Protein 5VXK (pdb70)

Radius of gyration: 28.6 Å; Cα contacts (8 Å, |Δi|>4): 748; chains: 2; bounding box: 41×83×68 Å

InterPro domains:
  IPR009483 Type III secretion systems tip complex component IpaD/BipD/SipD [PF06511] (1-330)
  IPR009483 Type III secretion systems tip complex component IpaD/BipD/SipD [TIGR02553] (48-331)
  IPR036708 BipD-like superfamily [G3DSA:1.20.1710.10] (34-321)
  IPR036708 BipD-like superfamily [SSF140693] (41-322)

Nearest PDB structures (foldseek):
  5vxk-assembly1_B  TM=1.008E+00  e=9.019E-25  Vicugna pacos
  6xw6-assembly1_C  TM=9.628E-01  e=6.423E-17  Vicugna pacos
  7eow-assembly1_B  TM=9.350E-01  e=6.779E-17  Homo sapiens
  8ybo-assembly2_D  TM=9.415E-01  e=2.099E-16  Vicugna pacos
  6j9o-assembly1_H  TM=9.263E-01  e=2.337E-16  Homo sapiens

Sequence (407 aa):
LQLVESGGGLVQPGGSLRLSCAASGFTLDDQPIAWFRQAPGKEREGVSCISIDGNTQSYSDSVKGRFTISRDTANNRVHLQMNNLKPEDTAVYYCAADRYTSVRQMCTMIEGLHRVWGQGTQVTVVSSLTMLNDTLHNIRTTNQALKKELSQKTLTKTSLEEIALHSSQISMDVNKSAQLLDILSRNEYPINKDARELLHSAPKEAELDGDQMISHRELWAKIANSINDINEQYLKVYEHAVSSYTQMYQDFSAVLSSLAGWISPGGNDGNSVKLQVNSLKKALEELKEKYKDKPLYPANNTVSQEQANKWLTELGGTIGKVSQKNGGYVVSINMTPIDNMLKSLDNLGGNGEVVLDNAKYQAWNAGFSAEDETMKNNLQTLVQKYSNANSIFDNLVKVLSSTISSS

GO terms:
  GO:0034055 effector-mediated activation of host programmed cell death by symbiont (P, IDA)

Secondary structure (DSSP, 8-state):
-HHHHHHHHHHHHHHHHHHHHHHHHTSSS--HHHHHHHHHHHHHHHHHHHHHHHHHHHHHHHT----HHHHHGGGGS-GGG----STT--HHHHHHHHHHHHHHIIIIIIHHHHHHHHHHHHHHHHHHHHHHTGGGGEE--STTSSEEEEEHHHHHHHHHHHHHHHSS-EEESSSS-B-HHHHHHHHHTTTSSSEEEEE-SSSEEEEE--HHHHHHHHHHHTT--SSEEEEEHHHHHHHHHHHHHHHHHHHHHHHHHHHHHHHHHHHHHHHHHHHHHHHHT-/-EEEEE--EE--TT--EEEEEEEES--GGGS-EEEEEE-TTS--EEEEEE-TTSS-EEE-TTTTTTEEEEEETTTTEEEEEE-S--GGG-EEEEEEE-SS---SS-----GGG--EEB--EEEE-

B-factor: mean 72.64, std 26.32, range [21.07, 222.0]

Solvent-accessible surface area: 19078 Å² total; per-residue (Å²): 146,99,3,58,15,58,36,31,35,157,31,62,84,52,19,60,31,119,0,20,0,29,24,68,72,16,66,3,56,77,1,0,0,0,0,2,6,51,24,127,71,150,149,72,74,15,0,0,0,2,0,14,47,17,125,21,75,37,41,20,145,61,1,134,80,30,5,70,4,42,40,35,82,96,81,44,88,0,24,0,43,0,63,84,0,96,83,109,2,41,3,37,0,33,0,0,0,0,113,40,4,38,0,86,9,0,3,5,54,18,78,14,0,2,121,29,71,10,154,20,23,87,0,42,36,128,77,13,13,88,90,1,45,101,3,2,115,55,0,13,64,18,3,97,32,0,106,143,34,7,91,81,184,75,18,58,143,94,4,16,119,80,2,43,121,36,16,62,68,1,20,119,8,2,84,94,0,33,117,14,1,71,77,2,5,186,105,82,56,77,3,67,69,111,0,15,110,68,0,107,76,11,11,192,72,7,134,8,96,10,62,105,96,44,51,59,105,73,0,0,33,58,2,15,90,7,2,53,72,2,4,60,102,75,5,82,18,31,30,50,0,1,24,11,1,0,82,2,28,36,45,0,24,56,21,0,39,63,0,25,72,48,15,37,81,26,30,171,101,27,72,17,1,66,1,50,3,71,56,0,36,127,16,0,73,120,9,55,115,102,4,122,96,76,29,1,41,19,48,140,115,61,25,69,93,79,40,0,59,118,30,25,100,101,7,45,42,94,3,1,112,30,33,130,41,145,75,18,38,12,0,6,3,29,16,70,10,1,50,58,2,14,122,34,0,80,114,21,40,45,154,24,92,23,87,3,73,7,68,100,1,81,68,17,0,46,36,1,16,54,27,2,78,53,3,67,104,13,19,100,44,0,11,120,59,0,37,92,2,2,56,21,0,32,54,0,0,112,14,1,25,56,0,8,83,51,40

Foldseek 3Di:
DAKAKDFADEDDAQAKTKMKIADDPDFLLQFKKWKWWDAPPGDIFTAKIAFSVRPDMGGDPVQPPQWDWGADNVRRMIMIIGGRDDQVRFTWMKMFGQPVDRPGHDDDGDVVRTDHIHPTHTHGD/DVLLVVLLVLLVVLLVLLVVLLVLLPDLAQDPVSLVSNVVSLVSNVVSLVVNLVSLQVCLVVQPDQDPVLQCLCCLADVQLVRHGDPDDGSNVNSNSLSCSSVCLSQVQQLLLSLLLVLLNVLLVLVVVLVVCQVVQWAQPDPPSQKIKGQLVVSLVSLVVSCVVQVPCFSPPRDDFAAPVVQVVVCVVQPVQQWDWDDPDPHITTGGRCVLSVQLSVLSVVQDDDRMHMGGPVRVVVSVVSNVVSSVVSSVSSSSSSVSNSVSSVSSSSNSVSVSSSSVSD

Structure (mmCIF, N/CA/C/O backbone):
data_5VXK
#
_entry.id   5VXK
#
_cell.length_a   56.641
_cell.length_b   107.913
_cell.length_c   174.319
_cell.angle_alpha   90.000
_cell.angle_beta   90.000
_cell.angle_gamma   90.000
#
_symmetry.space_group_name_H-M   'I 2 2 2'
#
loop_
_entity.id
_entity.type
_entity.pdbx_description
1 polymer 'single-domain antibody JMK-H2'
2 polymer 'Invasin IpaD'
3 water water
#
loop_
_atom_site.group_PDB
_atom_site.id
_atom_site.type_symbol
_atom_site.label_atom_id
_atom_site.label_alt_id
_atom_site.label_comp_id
_atom_site.label_asym_id
_atom_site.label_entity_id
_atom_site.label_seq_id
_atom_site.pdbx_PDB_ins_code
_atom_site.Cartn_x
_atom_site.Cartn_y
_atom_site.Cartn_z
_atom_site.occupancy
_atom_site.B_iso_or_equiv
_atom_site.auth_seq_id
_atom_site.auth_comp_id
_atom_site.auth_asym_id
_atom_site.auth_atom_id
_atom_site.pdbx_PDB_model_num
ATOM 1 N N . LEU A 1 5 ? 4.714 -29.591 -10.732 1.00 59.60 2 LEU B N 1
ATOM 2 C CA . LEU A 1 5 ? 3.591 -28.676 -10.900 1.00 71.72 2 LEU B CA 1
ATOM 3 C C . LEU A 1 5 ? 2.538 -28.934 -9.829 1.00 83.23 2 LEU B C 1
ATOM 4 O O . LEU A 1 5 ? 1.941 -30.009 -9.781 1.00 68.15 2 LEU B O 1
ATOM 19 N N . GLN A 1 6 ? 2.298 -27.934 -8.983 1.00 48.50 3 GLN B N 1
ATOM 20 C CA . GLN A 1 6 ? 1.542 -28.134 -7.755 1.00 86.54 3 GLN B CA 1
ATOM 21 C C . GLN A 1 6 ? 0.570 -26.987 -7.538 1.00 66.22 3 GLN B C 1
ATOM 22 O O . GLN A 1 6 ? 0.977 -25.821 -7.521 1.00 47.77 3 GLN B O 1
ATOM 36 N N . LEU A 1 7 ? -0.709 -27.322 -7.378 1.00 63.08 4 LEU B N 1
ATOM 37 C CA . LEU A 1 7 ? -1.695 -26.405 -6.827 1.00 47.79 4 LEU B CA 1
ATOM 38 C C . LEU A 1 7 ? -1.826 -26.664 -5.332 1.00 69.02 4 LEU B C 1
ATOM 39 O O . LEU A 1 7 ? -1.693 -27.798 -4.865 1.00 63.92 4 LEU B O 1
ATOM 55 N N . VAL A 1 8 ? -2.096 -25.599 -4.584 1.00 66.03 5 VAL B N 1
ATOM 56 C CA . VAL A 1 8 ? -1.896 -25.632 -3.142 1.00 53.87 5 VAL B CA 1
ATOM 57 C C . VAL A 1 8 ? -2.788 -24.607 -2.451 1.00 44.23 5 VAL B C 1
ATOM 58 O O . VAL A 1 8 ? -2.662 -23.400 -2.686 1.00 76.78 5 VAL B O 1
ATOM 71 N N . GLU A 1 9 ? -3.683 -25.078 -1.584 1.00 41.65 6 GLU B N 1
ATOM 72 C CA . GLU A 1 9 ? -4.624 -24.218 -0.879 1.00 52.47 6 GLU B CA 1
ATOM 73 C C . GLU A 1 9 ? -4.194 -24.005 0.569 1.00 63.02 6 GLU B C 1
ATOM 74 O O . GLU A 1 9 ? -3.520 -24.845 1.169 1.00 37.94 6 GLU B O 1
ATOM 86 N N . SER A 1 10 ? -4.619 -22.875 1.131 1.00 48.40 7 SER B N 1
ATOM 87 C CA . SER A 1 10 ? -4.341 -22.545 2.521 1.00 47.11 7 SER B CA 1
ATOM 88 C C . SER A 1 10 ? -5.501 -21.719 3.063 1.00 62.91 7 SER B C 1
ATOM 89 O O . SER A 1 10 ? -6.476 -21.440 2.359 1.00 37.84 7 SER B O 1
ATOM 97 N N . GLY A 1 11 ? -5.390 -21.331 4.332 1.00 55.14 8 GLY B N 1
ATOM 98 C CA . GLY A 1 11 ? -6.370 -20.467 4.957 1.00 31.80 8 GLY B CA 1
ATOM 99 C C . GLY A 1 11 ? -7.569 -21.164 5.560 1.00 39.36 8 GLY B C 1
ATOM 100 O O . GLY A 1 11 ? -8.490 -20.481 6.025 1.00 37.79 8 GLY B O 1
ATOM 104 N N . GLY A 1 12 ? -7.597 -22.492 5.568 1.00 59.48 9 GLY B N 1
ATOM 105 C CA . GLY A 1 12 ? -8.695 -23.219 6.166 1.00 62.92 9 GLY B CA 1
ATOM 106 C C . GLY A 1 12 ? -8.689 -23.082 7.680 1.00 53.77 9 GLY B C 1
ATOM 107 O O . GLY A 1 12 ? -7.978 -22.265 8.268 1.00 57.59 9 GLY B O 1
ATOM 111 N N . GLY A 1 13 ? -9.512 -23.907 8.320 1.00 68.64 10 GLY B N 1
ATOM 112 C CA . GLY A 1 13 ? -9.554 -23.977 9.762 1.00 72.35 10 GLY B CA 1
ATOM 113 C C . GLY A 1 13 ? -10.979 -24.038 10.270 1.00 78.75 10 GLY B C 1
ATOM 114 O O . GLY A 1 13 ? -11.931 -24.214 9.511 1.00 67.98 10 GLY B O 1
ATOM 118 N N . LEU A 1 14 ? -11.112 -23.881 11.584 1.00 93.84 11 LEU B N 1
ATOM 119 C CA . LEU A 1 14 ? -12.378 -24.029 12.291 1.00 81.13 11 LEU B CA 1
ATOM 120 C C . LEU A 1 14 ? -12.899 -22.651 12.679 1.00 55.16 11 LEU B C 1
ATOM 121 O O . LEU A 1 14 ? -12.226 -21.910 13.403 1.00 77.02 11 LEU B O 1
ATOM 137 N N . VAL A 1 15 ? -14.094 -22.312 12.196 1.00 52.99 12 VAL B N 1
ATOM 138 C CA . VAL A 1 15 ? -14.767 -21.069 12.543 1.00 68.50 12 VAL B CA 1
ATOM 139 C C . VAL A 1 15 ? -16.213 -21.403 12.897 1.00 83.68 12 VAL B C 1
ATOM 140 O O . VAL A 1 15 ? -16.699 -22.503 12.636 1.00 87.02 12 VAL B O 1
ATOM 153 N N . GLN A 1 16 ? -16.893 -20.449 13.515 1.00 69.78 13 GLN B N 1
ATOM 154 C CA . GLN A 1 16 ? -18.278 -20.603 13.926 1.00 95.83 13 GLN B CA 1
ATOM 155 C C . GLN A 1 16 ? -19.202 -19.773 13.051 1.00 97.07 13 GLN B C 1
ATOM 156 O O . GLN A 1 16 ? -18.752 -18.892 12.302 1.00 77.83 13 GLN B O 1
ATOM 160 N N . PRO A 1 17 ? -20.509 -20.024 13.107 1.00 88.32 14 PRO B N 1
ATOM 161 C CA . PRO A 1 17 ? -21.448 -19.287 12.256 1.00 78.26 14 PRO B CA 1
ATOM 162 C C . PRO A 1 17 ? -21.232 -17.782 12.330 1.00 71.83 14 PRO B C 1
ATOM 163 O O . PRO A 1 17 ? -20.769 -17.245 13.338 1.00 95.53 14 PRO B O 1
ATOM 174 N N . GLY A 1 18 ? -21.572 -17.105 11.234 1.00 88.43 15 GLY B N 1
ATOM 175 C CA . GLY A 1 18 ? -21.340 -15.684 11.102 1.00 85.72 15 GLY B CA 1
ATOM 176 C C . GLY A 1 18 ? -19.895 -15.287 10.908 1.00 75.20 15 GLY B C 1
ATOM 177 O O . GLY A 1 18 ? -19.631 -14.123 10.584 1.00 85.08 15 GLY B O 1
ATOM 181 N N . GLY A 1 19 ? -18.951 -16.208 11.083 1.00 62.83 16 GLY B N 1
ATOM 182 C CA . GLY A 1 19 ? -17.544 -15.893 10.982 1.00 83.39 16 GLY B CA 1
ATOM 183 C C . GLY A 1 19 ? -17.082 -15.754 9.545 1.00 75.58 16 GLY B C 1
ATOM 184 O O . GLY A 1 19 ? -17.865 -15.761 8.592 1.00 65.82 16 GLY B O 1
ATOM 188 N N . SER A 1 20 ? -15.765 -15.628 9.394 1.00 79.54 17 SER B N 1
ATOM 189 C CA . SER A 1 20 ? -15.152 -15.393 8.098 1.00 72.88 17 SER B CA 1
ATOM 190 C C . SER A 1 20 ? -13.881 -16.218 7.963 1.00 73.64 17 SER B C 1
ATOM 191 O O . SER A 1 20 ? -13.219 -16.542 8.953 1.00 69.84 17 SER B O 1
ATOM 199 N N . LEU A 1 21 ? -13.558 -16.558 6.718 1.00 77.85 18 LEU B N 1
ATOM 200 C CA . LEU A 1 21 ? -12.277 -17.145 6.360 1.00 55.42 18 LEU B CA 1
ATOM 201 C C . LEU A 1 21 ? -11.848 -16.569 5.020 1.00 57.75 18 LEU B C 1
ATOM 202 O O . LEU A 1 21 ? -12.681 -16.140 4.218 1.00 60.19 18 LEU B O 1
ATOM 218 N N . ARG A 1 22 ? -10.538 -16.556 4.786 1.00 80.26 19 ARG B N 1
ATOM 219 C CA . ARG A 1 22 ? -9.974 -16.115 3.511 1.00 51.41 19 ARG B CA 1
ATOM 220 C C . ARG A 1 22 ? -9.072 -17.230 2.996 1.00 45.63 19 ARG B C 1
ATOM 221 O O . ARG A 1 22 ? -7.919 -17.350 3.420 1.00 50.04 19 ARG B O 1
ATOM 242 N N . LEU A 1 23 ? -9.596 -18.042 2.085 1.00 57.93 20 LEU B N 1
ATOM 243 C CA . LEU A 1 23 ? -8.795 -19.089 1.477 1.00 52.03 20 LEU B CA 1
ATOM 244 C C . LEU A 1 23 ? -7.832 -18.485 0.464 1.00 43.62 20 LEU B C 1
ATOM 245 O O . LEU A 1 23 ? -8.086 -17.424 -0.115 1.00 56.08 20 LEU B O 1
ATOM 261 N N . SER A 1 24 ? -6.709 -19.167 0.265 1.00 43.83 21 SER B N 1
ATOM 262 C CA . SER A 1 24 ? -5.708 -18.757 -0.706 1.00 56.76 21 SER B CA 1
ATOM 263 C C . SER A 1 24 ? -5.304 -19.955 -1.545 1.00 33.85 21 SER B C 1
ATOM 264 O O . SER A 1 24 ? -5.131 -21.061 -1.025 1.00 47.31 21 SER B O 1
ATOM 272 N N . CYS A 1 25 ? -5.174 -19.725 -2.847 1.00 52.08 22 CYS B N 1
ATOM 273 C CA . CYS A 1 25 ? -4.658 -20.711 -3.785 1.00 40.77 22 CYS B CA 1
ATOM 274 C C . CYS A 1 25 ? -3.311 -20.205 -4.280 1.00 42.17 22 CYS B C 1
ATOM 275 O O . CYS A 1 25 ? -3.220 -19.091 -4.807 1.00 61.69 22 CYS B O 1
ATOM 282 N N . ALA A 1 26 ? -2.268 -21.003 -4.077 1.00 27.66 23 ALA B N 1
ATOM 283 C CA . ALA A 1 26 ? -0.932 -20.689 -4.557 1.00 39.07 23 ALA B CA 1
ATOM 284 C C . ALA A 1 26 ? -0.411 -21.875 -5.357 1.00 35.89 23 ALA B C 1
ATOM 285 O O . ALA A 1 26 ? -1.009 -22.954 -5.369 1.00 44.88 23 ALA B O 1
ATOM 292 N N . ALA A 1 27 ? 0.720 -21.673 -6.029 1.00 42.23 24 ALA B N 1
ATOM 293 C CA . ALA A 1 27 ? 1.223 -22.682 -6.948 1.00 59.15 24 ALA B CA 1
ATOM 294 C C . ALA A 1 27 ? 2.742 -22.645 -6.992 1.00 51.70 24 ALA B C 1
ATOM 295 O O . ALA A 1 27 ? 3.375 -21.638 -6.662 1.00 47.75 24 ALA B O 1
ATOM 302 N N . SER A 1 28 ? 3.314 -23.769 -7.412 1.00 40.07 25 SER B N 1
ATOM 303 C CA . SER A 1 28 ? 4.735 -23.888 -7.699 1.00 53.61 25 SER B CA 1
ATOM 304 C C . SER A 1 28 ? 4.909 -24.386 -9.127 1.00 59.42 25 SER B C 1
ATOM 305 O O . SER A 1 28 ? 4.218 -25.316 -9.556 1.00 49.33 25 SER B O 1
ATOM 313 N N . GLY A 1 29 ? 5.828 -23.762 -9.860 1.00 61.51 26 GLY B N 1
ATOM 314 C CA . GLY A 1 29 ? 6.050 -24.112 -11.251 1.00 70.60 26 GLY B CA 1
ATOM 315 C C . GLY A 1 29 ? 4.770 -24.050 -12.056 1.00 58.77 26 GLY B C 1
ATOM 316 O O . GLY A 1 29 ? 4.439 -24.987 -12.788 1.00 51.96 26 GLY B O 1
ATOM 320 N N . PHE A 1 30 ? 4.046 -22.938 -11.926 1.00 76.95 27 PHE B N 1
ATOM 321 C CA . PHE A 1 30 ? 2.707 -22.809 -12.485 1.00 51.57 27 PHE B CA 1
ATOM 322 C C . PHE A 1 30 ? 2.165 -21.423 -12.166 1.00 37.41 27 PHE B C 1
ATOM 323 O O . PHE A 1 30 ? 2.146 -21.018 -11.000 1.00 54.44 27 PHE B O 1
ATOM 340 N N . THR A 1 31 ? 1.744 -20.681 -13.184 1.00 51.19 28 THR B N 1
ATOM 341 C CA . THR A 1 31 ? 1.200 -19.343 -12.993 1.00 59.47 28 THR B CA 1
ATOM 342 C C . THR A 1 31 ? -0.317 -19.411 -13.108 1.00 50.43 28 THR B C 1
ATOM 343 O O . THR A 1 31 ? -0.852 -19.734 -14.174 1.00 48.86 28 THR B O 1
ATOM 354 N N . LEU A 1 32 ? -1.005 -19.113 -12.004 1.00 67.92 29 LEU B N 1
ATOM 355 C CA . LEU A 1 32 ? -2.462 -19.170 -11.989 1.00 55.10 29 LEU B CA 1
ATOM 356 C C . LEU A 1 32 ? -3.085 -18.208 -12.990 1.00 41.21 29 LEU B C 1
ATOM 357 O O . LEU A 1 32 ? -4.272 -18.342 -13.305 1.00 56.23 29 LEU B O 1
ATOM 373 N N . ASP A 1 33 ? -2.314 -17.246 -13.498 1.00 64.85 30 ASP B N 1
ATOM 374 C CA . ASP A 1 33 ? -2.846 -16.249 -14.415 1.00 61.68 30 ASP B CA 1
ATOM 375 C C . ASP A 1 33 ? -3.085 -16.800 -15.815 1.00 61.40 30 ASP B C 1
ATOM 376 O O . ASP A 1 33 ? -3.806 -16.171 -16.597 1.00 51.22 30 ASP B O 1
ATOM 385 N N . ASP A 1 34 ? -2.504 -17.950 -16.152 1.00 42.86 31 ASP B N 1
ATOM 386 C CA . ASP A 1 34 ? -2.544 -18.450 -17.521 1.00 31.64 31 ASP B CA 1
ATOM 387 C C . ASP A 1 34 ? -3.885 -19.058 -17.914 1.00 40.37 31 ASP B C 1
ATOM 388 O O . ASP A 1 34 ? -4.081 -19.356 -19.097 1.00 50.18 31 ASP B O 1
ATOM 397 N N . GLN A 1 35 ? -4.807 -19.252 -16.978 1.00 57.04 32 GLN B N 1
ATOM 398 C CA . GLN A 1 35 ? -6.069 -19.904 -17.289 1.00 43.95 32 GLN B CA 1
ATOM 399 C C . GLN A 1 35 ? -7.067 -19.585 -16.190 1.00 42.01 32 GLN B C 1
ATOM 400 O O . GLN A 1 35 ? -6.675 -19.124 -15.107 1.00 39.36 32 GLN B O 1
ATOM 414 N N . PRO A 1 36 ? -8.361 -19.802 -16.425 1.00 51.76 33 PRO B N 1
ATOM 415 C CA . PRO A 1 36 ? -9.346 -19.596 -15.361 1.00 42.67 33 PRO B CA 1
ATOM 416 C C . PRO A 1 36 ? -9.062 -20.474 -14.150 1.00 49.97 33 PRO B C 1
ATOM 417 O O . PRO A 1 36 ? -8.431 -21.529 -14.252 1.00 44.68 33 PRO B O 1
ATOM 428 N N . ILE A 1 37 ? -9.539 -20.020 -12.994 1.00 60.79 34 ILE B N 1
ATOM 429 C CA . ILE A 1 37 ? -9.353 -20.714 -11.726 1.00 44.34 34 ILE B CA 1
ATOM 430 C C . ILE A 1 37 ? -10.700 -20.804 -11.024 1.00 41.19 34 ILE B C 1
ATOM 431 O O . ILE A 1 37 ? -11.467 -19.835 -11.006 1.00 36.39 34 ILE B O 1
ATOM 447 N N . ALA A 1 38 ? -10.983 -21.965 -10.437 1.00 35.18 35 ALA B N 1
ATOM 448 C CA . ALA A 1 38 ? -12.253 -22.207 -9.770 1.00 39.31 35 ALA B CA 1
ATOM 449 C C . ALA A 1 38 ? -12.017 -22.813 -8.394 1.00 73.45 35 ALA B C 1
ATOM 450 O O . ALA A 1 38 ? -10.996 -23.460 -8.145 1.00 31.63 35 ALA B O 1
ATOM 457 N N . TRP A 1 39 ? -12.974 -22.589 -7.499 1.00 47.38 36 TRP B N 1
ATOM 458 C CA . TRP A 1 39 ? -12.988 -23.209 -6.182 1.00 47.71 36 TRP B CA 1
ATOM 459 C C . TRP A 1 39 ? -14.126 -24.217 -6.116 1.00 45.76 36 TRP B C 1
ATOM 460 O O . TRP A 1 39 ? -15.278 -23.877 -6.403 1.00 46.36 36 TRP B O 1
ATOM 481 N N . PHE A 1 40 ? -13.797 -25.450 -5.749 1.00 48.78 37 PHE B N 1
ATOM 482 C CA . PHE A 1 40 ? -14.779 -26.490 -5.495 1.00 55.11 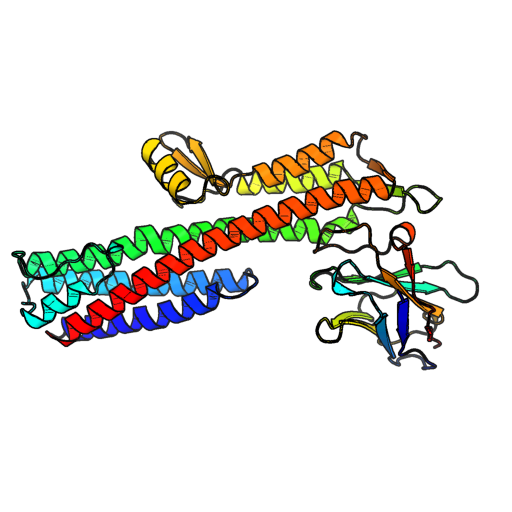37 PHE B CA 1
ATOM 483 C C . PHE A 1 40 ? -14.761 -26.851 -4.015 1.00 53.91 37 PHE B C 1
ATOM 484 O O . PHE A 1 40 ? -13.790 -26.590 -3.301 1.00 45.15 37 PHE B O 1
ATOM 501 N N . ARG A 1 41 ? -15.855 -27.454 -3.558 1.00 56.31 38 ARG B N 1
ATOM 502 C CA . ARG A 1 41 ? -15.958 -27.919 -2.184 1.00 58.23 38 ARG B CA 1
ATOM 503 C C . ARG A 1 41 ? -16.751 -29.216 -2.163 1.00 60.19 38 ARG B C 1
ATOM 504 O O . ARG A 1 41 ? -17.611 -29.448 -3.016 1.00 53.12 38 ARG B O 1
ATOM 525 N N . GLN A 1 42 ? -16.454 -30.063 -1.180 1.00 58.48 39 GLN B N 1
ATOM 526 C CA . GLN A 1 42 ? -17.108 -31.361 -1.060 1.00 73.72 39 GLN B CA 1
ATOM 527 C C . GLN A 1 42 ? -17.320 -31.687 0.408 1.00 81.13 39 GLN B C 1
ATOM 528 O O . GLN A 1 42 ? -16.352 -31.847 1.158 1.00 76.01 39 GLN B O 1
ATOM 542 N N . ALA A 1 43 ? -18.584 -31.786 0.815 1.00 96.03 40 ALA B N 1
ATOM 543 C CA . ALA A 1 43 ? -18.910 -32.221 2.159 1.00 77.20 40 ALA B CA 1
ATOM 544 C C . ALA A 1 43 ? -18.575 -33.705 2.319 1.00 95.53 40 ALA B C 1
ATOM 545 O O . ALA A 1 43 ? -18.394 -34.419 1.330 1.00 91.37 40 ALA B O 1
ATOM 552 N N . PRO A 1 44 ? -18.493 -34.194 3.561 1.00 117.11 41 PRO B N 1
ATOM 553 C CA . PRO A 1 44 ? -17.888 -35.521 3.787 1.00 119.48 41 PRO B CA 1
ATOM 554 C C . PRO A 1 44 ? -18.471 -36.650 2.950 1.00 111.39 41 PRO B C 1
ATOM 555 O O . PRO A 1 44 ? -17.714 -37.524 2.509 1.00 87.52 41 PRO B O 1
ATOM 566 N N . GLY A 1 45 ? -19.782 -36.669 2.721 1.00 105.90 42 GLY B N 1
ATOM 567 C CA . GLY A 1 45 ? -20.395 -37.769 2.000 1.00 96.92 42 GLY B CA 1
ATOM 568 C C . GLY A 1 45 ? -21.272 -37.326 0.849 1.00 87.15 42 GLY B C 1
ATOM 569 O O . GLY A 1 45 ? -22.151 -38.074 0.411 1.00 75.14 42 GLY B O 1
ATOM 573 N N . LYS A 1 46 ? -21.040 -36.118 0.344 1.00 97.76 43 LYS B N 1
ATOM 574 C CA . LYS A 1 46 ? -21.857 -35.542 -0.712 1.00 90.92 43 LYS B CA 1
ATOM 575 C C . LYS A 1 46 ? -21.016 -35.306 -1.960 1.00 99.28 43 LYS B C 1
ATOM 576 O O . LYS A 1 46 ? -19.792 -35.462 -1.959 1.00 100.36 43 LYS B O 1
ATOM 595 N N . GLU A 1 47 ? -21.699 -34.927 -3.037 1.00 89.28 44 GLU B N 1
ATOM 596 C CA . GLU A 1 47 ? -21.041 -34.743 -4.323 1.00 93.71 44 GLU B CA 1
ATOM 597 C C . GLU A 1 47 ? -20.220 -33.460 -4.332 1.00 88.68 44 GLU B C 1
ATOM 598 O O . GLU A 1 47 ? -20.611 -32.446 -3.746 1.00 82.03 44 GLU B O 1
ATOM 610 N N . ARG A 1 48 ? -19.074 -33.510 -5.007 1.00 54.72 45 ARG B N 1
ATOM 611 C CA . ARG A 1 48 ? -18.252 -32.321 -5.183 1.00 46.48 45 ARG B CA 1
ATOM 612 C C . ARG A 1 48 ? -18.993 -31.302 -6.041 1.00 60.33 45 ARG B C 1
ATOM 613 O O . ARG A 1 48 ? -19.551 -31.645 -7.088 1.00 74.76 45 ARG B O 1
ATOM 634 N N . GLU A 1 49 ? -19.001 -30.049 -5.593 1.00 61.72 46 GLU B N 1
ATOM 635 C CA . GLU A 1 49 ? -19.712 -28.978 -6.272 1.00 57.88 46 GLU B CA 1
ATOM 636 C C . GLU A 1 49 ? -18.791 -27.781 -6.451 1.00 53.74 46 GLU B C 1
ATOM 637 O O . GLU A 1 49 ? -17.777 -27.638 -5.764 1.00 52.84 46 GLU B O 1
ATOM 649 N N . GLY A 1 50 ? -19.158 -26.921 -7.394 1.00 54.52 47 GLY B N 1
ATOM 650 C CA . GLY A 1 50 ? -18.415 -25.704 -7.639 1.00 52.70 47 GLY B CA 1
ATOM 651 C C . GLY A 1 50 ? -18.889 -24.567 -6.754 1.00 44.27 47 GLY B C 1
ATOM 652 O O . GLY A 1 50 ? -20.071 -24.447 -6.446 1.00 51.20 47 GLY B O 1
ATOM 656 N N . VAL A 1 51 ? -17.944 -23.723 -6.353 1.00 49.09 48 VAL B N 1
ATOM 657 C CA . VAL A 1 51 ? -18.201 -22.602 -5.452 1.00 37.46 48 VAL B CA 1
ATOM 658 C C . VAL A 1 51 ? -18.133 -21.274 -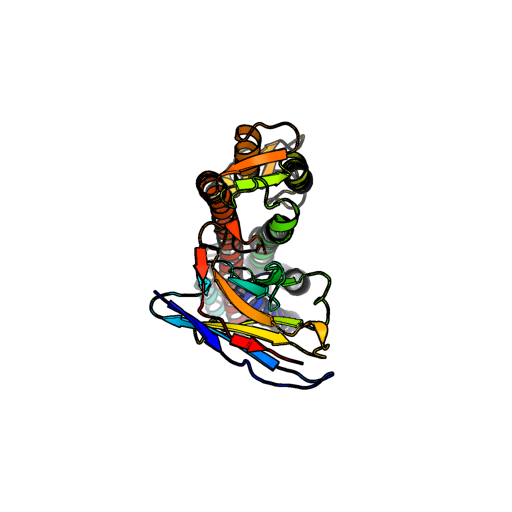6.189 1.00 37.12 48 VAL B C 1
ATOM 659 O O . VAL A 1 51 ? -19.079 -20.486 -6.181 1.00 37.00 48 VAL B O 1
ATOM 672 N N . SER A 1 52 ? -16.999 -20.989 -6.840 1.00 40.77 49 SER B N 1
ATOM 673 C CA . SER A 1 52 ? -16.848 -19.757 -7.595 1.00 65.18 49 SER B CA 1
ATOM 674 C C . SER A 1 52 ? -15.727 -19.946 -8.608 1.00 47.43 49 SER B C 1
ATOM 675 O O . SER A 1 52 ? -14.981 -20.927 -8.561 1.00 48.93 49 SER B O 1
ATOM 683 N N . CYS A 1 53 ? -15.628 -18.998 -9.539 1.00 51.64 50 CYS B N 1
ATOM 684 C CA . CYS A 1 53 ? -14.545 -19.004 -10.512 1.00 40.44 50 CYS B CA 1
ATOM 685 C C . CYS A 1 53 ? -14.218 -17.575 -10.912 1.00 42.08 50 CYS B C 1
ATOM 686 O O . CYS A 1 53 ? -15.044 -16.667 -10.791 1.00 32.49 50 CYS B O 1
ATOM 693 N N . ILE A 1 54 ? -12.997 -17.394 -11.407 1.00 32.57 51 ILE B N 1
ATOM 694 C CA . ILE A 1 54 ? -12.507 -16.092 -11.841 1.00 49.95 51 ILE B CA 1
ATOM 695 C C . ILE A 1 54 ? -11.794 -16.267 -13.175 1.00 58.56 51 ILE B C 1
ATOM 696 O O . ILE A 1 54 ? -11.108 -17.271 -13.400 1.00 31.39 51 ILE B O 1
ATOM 712 N N . SER A 1 55 ? -11.956 -15.288 -14.058 1.00 44.58 52 SER B N 1
ATOM 713 C CA . SER A 1 55 ? -11.417 -15.384 -15.403 1.00 39.64 52 SER B CA 1
ATOM 714 C C . SER A 1 55 ? -9.922 -15.067 -15.412 1.00 47.00 52 SER B C 1
ATOM 715 O O . SER A 1 55 ? -9.335 -14.655 -14.408 1.00 64.32 52 SER B O 1
ATOM 723 N N . ILE A 1 56 ? -9.306 -15.271 -16.579 1.00 37.73 53 ILE B N 1
ATOM 724 C CA . ILE A 1 56 ? -7.879 -14.999 -16.733 1.00 31.15 53 ILE B CA 1
ATOM 725 C C . ILE A 1 56 ? -7.580 -13.540 -16.416 1.00 35.94 53 ILE B C 1
ATOM 726 O O . ILE A 1 56 ? -6.643 -13.226 -15.672 1.00 60.45 53 ILE B O 1
ATOM 742 N N . ASP A 1 57 ? -8.371 -12.625 -16.976 1.00 44.24 54 ASP B N 1
ATOM 743 C CA . ASP A 1 57 ? -8.148 -11.202 -16.762 1.00 43.13 54 ASP B CA 1
ATOM 744 C C . ASP A 1 57 ? -8.655 -10.718 -15.410 1.00 35.86 54 ASP B C 1
ATOM 745 O O . ASP A 1 57 ? -8.411 -9.560 -15.056 1.00 44.49 54 ASP B O 1
ATOM 754 N N . GLY A 1 58 ? -9.354 -11.565 -14.653 1.00 59.72 55 GLY B N 1
ATOM 755 C CA . GLY A 1 58 ? -9.811 -11.214 -13.327 1.00 79.38 55 GLY B CA 1
ATOM 756 C C . GLY A 1 58 ? -11.064 -10.368 -13.272 1.00 64.64 55 GLY B C 1
ATOM 757 O O . GLY A 1 58 ? -11.627 -10.200 -12.183 1.00 56.02 55 GLY B O 1
ATOM 761 N N . ASN A 1 59 ? -11.526 -9.833 -14.402 1.00 55.93 56 ASN B N 1
ATOM 762 C CA . ASN A 1 59 ? -12.678 -8.939 -14.413 1.00 52.24 56 ASN B CA 1
ATOM 763 C C . ASN A 1 59 ? -14.012 -9.676 -14.412 1.00 46.02 56 ASN B C 1
ATOM 764 O O . ASN A 1 59 ? -15.059 -9.021 -14.357 1.00 64.52 56 ASN B O 1
ATOM 775 N N . THR A 1 60 ? -14.007 -11.005 -14.466 1.00 45.83 57 THR B N 1
ATOM 776 C CA . THR A 1 60 ? -15.228 -11.798 -14.466 1.00 44.60 57 THR B CA 1
ATOM 777 C C . THR A 1 60 ? -15.168 -12.805 -13.329 1.00 52.80 57 THR B C 1
ATOM 778 O O . THR A 1 60 ? -14.192 -13.553 -13.207 1.00 65.89 57 THR B O 1
ATOM 789 N N . GLN A 1 61 ? -16.207 -12.817 -12.496 1.00 61.42 58 GLN B N 1
ATOM 790 C CA . GLN A 1 61 ? -16.323 -13.770 -11.404 1.00 57.01 58 GLN B CA 1
ATOM 791 C C . GLN A 1 61 ? -17.717 -14.373 -11.410 1.00 54.94 58 GLN B C 1
ATOM 792 O O . GLN A 1 61 ? -18.700 -13.686 -11.702 1.00 54.53 58 GLN B O 1
ATOM 806 N N . SER A 1 62 ? -17.794 -15.661 -11.089 1.00 55.39 59 SER B N 1
ATOM 807 C CA . SER A 1 62 ? -19.059 -16.357 -10.933 1.00 60.36 59 SER B CA 1
ATOM 808 C C . SER A 1 62 ? -19.065 -17.075 -9.593 1.00 62.57 59 SER B C 1
ATOM 809 O O . SER A 1 62 ? -18.014 -17.449 -9.068 1.00 44.58 59 SER B O 1
ATOM 817 N N . TYR A 1 63 ? -20.260 -17.259 -9.042 1.00 69.31 60 TYR B N 1
ATOM 818 C CA . TYR A 1 63 ? -20.424 -17.939 -7.769 1.00 55.46 60 TYR B CA 1
ATOM 819 C C . TYR A 1 63 ? -21.647 -18.836 -7.844 1.00 39.28 60 TYR B C 1
ATOM 820 O O . TYR A 1 63 ? -22.637 -18.492 -8.496 1.00 67.77 60 TYR B O 1
ATOM 838 N N . SER A 1 64 ? -21.575 -19.984 -7.178 1.00 60.40 61 SER B N 1
ATOM 839 C CA . SER A 1 64 ? -22.729 -20.864 -7.099 1.00 66.43 61 SER B CA 1
ATOM 840 C C . SER A 1 64 ? -23.895 -20.141 -6.431 1.00 66.39 61 SER B C 1
ATOM 841 O O . SER A 1 64 ? -23.733 -19.104 -5.782 1.00 56.43 61 SER B O 1
ATOM 849 N N . ASP A 1 65 ? -25.091 -20.707 -6.603 1.00 69.63 62 ASP B N 1
ATOM 850 C CA . ASP A 1 65 ? -26.295 -20.078 -6.067 1.00 58.20 62 ASP B CA 1
ATOM 851 C C . ASP A 1 65 ? -26.242 -19.971 -4.549 1.00 74.53 62 ASP B C 1
ATOM 852 O O . ASP A 1 65 ? -26.641 -18.950 -3.977 1.00 53.36 62 ASP B O 1
ATOM 861 N N . SER A 1 66 ? -25.746 -21.010 -3.880 1.00 81.84 63 SER B N 1
ATOM 862 C CA . SER A 1 66 ? -25.760 -21.064 -2.424 1.00 72.71 63 SER B CA 1
ATOM 863 C C . SER A 1 66 ? -24.563 -20.338 -1.823 1.00 87.48 63 SER B C 1
ATOM 864 O O . SER A 1 66 ? -24.111 -20.683 -0.726 1.00 84.31 63 SER B O 1
ATOM 872 N N . VAL A 1 67 ? -24.048 -19.328 -2.522 1.00 72.02 64 VAL B N 1
ATOM 873 C CA . VAL A 1 67 ? -22.805 -18.681 -2.117 1.00 69.09 64 VAL B CA 1
ATOM 874 C C . VAL A 1 67 ? -22.799 -17.208 -2.516 1.00 59.12 64 VAL B C 1
ATOM 875 O O . VAL A 1 67 ? -22.091 -16.398 -1.908 1.00 49.84 64 VAL B O 1
ATOM 888 N N . LYS A 1 68 ? -23.584 -16.849 -3.534 1.00 73.03 65 LYS B N 1
ATOM 889 C CA . LYS A 1 68 ? -23.614 -15.473 -4.015 1.00 73.95 65 LYS B CA 1
ATOM 890 C C . LYS A 1 68 ? -23.816 -14.494 -2.865 1.00 77.07 65 LYS B C 1
ATOM 891 O O . LYS A 1 68 ? -24.505 -14.785 -1.884 1.00 75.59 65 LYS B O 1
ATOM 910 N N . GLY A 1 69 ? -23.201 -13.320 -2.998 1.00 79.04 66 GLY B N 1
ATOM 911 C CA . GLY A 1 69 ? -23.340 -12.261 -2.017 1.00 75.65 66 GLY B CA 1
ATOM 912 C C . GLY A 1 69 ? -22.392 -12.396 -0.843 1.00 69.24 66 GLY B C 1
ATOM 913 O O . GLY A 1 69 ? -21.841 -11.400 -0.364 1.00 78.86 66 GLY B O 1
ATOM 917 N N . ARG A 1 70 ? -22.190 -13.624 -0.369 1.00 64.33 67 ARG B N 1
ATOM 918 C CA . ARG A 1 70 ? -21.342 -13.865 0.792 1.00 59.15 67 ARG B CA 1
ATOM 919 C C . ARG A 1 70 ? -19.868 -13.984 0.423 1.00 72.96 67 ARG B C 1
ATOM 920 O O . ARG A 1 70 ? -19.011 -13.417 1.110 1.00 61.17 67 ARG B O 1
ATOM 941 N N . PHE A 1 71 ? -19.553 -14.711 -0.644 1.00 59.77 68 PHE B N 1
ATOM 942 C CA . PHE A 1 71 ? -18.174 -14.976 -1.023 1.00 53.98 68 PHE B CA 1
ATOM 943 C C . PHE A 1 71 ? -17.700 -13.977 -2.073 1.00 37.99 68 PHE B C 1
ATOM 944 O O . PHE A 1 71 ? -18.494 -13.306 -2.737 1.00 63.07 68 PHE B O 1
ATOM 961 N N . THR A 1 72 ? -16.380 -13.892 -2.214 1.00 53.68 69 THR B N 1
ATOM 962 C CA . THR A 1 72 ? -15.752 -13.026 -3.203 1.00 53.01 69 THR B CA 1
ATOM 963 C C . THR A 1 72 ? -14.449 -13.671 -3.647 1.00 54.32 69 THR B C 1
ATOM 964 O O . THR A 1 72 ? -13.629 -14.050 -2.806 1.00 62.83 69 THR B O 1
ATOM 975 N N . ILE A 1 73 ? -14.265 -13.796 -4.958 1.00 52.81 70 ILE B N 1
ATOM 976 C CA . ILE A 1 73 ? -13.048 -14.355 -5.533 1.00 39.23 70 ILE B CA 1
ATOM 977 C C . ILE A 1 73 ? -12.282 -13.230 -6.213 1.00 39.29 70 ILE B C 1
ATOM 978 O O . ILE A 1 73 ? -12.878 -12.335 -6.823 1.00 66.95 70 ILE B O 1
ATOM 994 N N . SER A 1 74 ? -10.957 -13.274 -6.095 1.00 52.30 71 SER B N 1
ATOM 995 C CA . SER A 1 74 ? -10.098 -12.259 -6.684 1.00 52.09 71 SER B CA 1
ATOM 996 C C . SER A 1 74 ? -8.752 -12.886 -7.011 1.00 36.01 71 SER B C 1
ATOM 997 O O . SER A 1 74 ? -8.414 -13.966 -6.522 1.00 39.28 71 SER B O 1
ATOM 1005 N N . ARG A 1 75 ? -7.986 -12.193 -7.849 1.00 47.69 72 ARG B N 1
ATOM 1006 C CA . ARG A 1 75 ? -6.654 -12.633 -8.235 1.00 46.90 72 ARG B CA 1
ATOM 1007 C C . ARG A 1 75 ? -5.611 -11.720 -7.609 1.00 50.61 72 ARG B C 1
ATOM 1008 O O . ARG A 1 75 ? -5.804 -10.503 -7.529 1.00 48.56 72 ARG B O 1
ATOM 1029 N N . ASP A 1 76 ? -4.507 -12.317 -7.168 1.00 48.35 73 ASP B N 1
ATOM 1030 C CA . ASP A 1 76 ? -3.335 -11.583 -6.690 1.00 53.09 73 ASP B CA 1
ATOM 1031 C C . ASP A 1 76 ? -2.188 -11.934 -7.630 1.00 60.60 73 ASP B C 1
ATOM 1032 O O . ASP A 1 76 ? -1.324 -12.752 -7.306 1.00 56.76 73 ASP B O 1
ATOM 1041 N N . THR A 1 77 ? -2.191 -11.313 -8.811 1.00 53.18 74 THR B N 1
ATOM 1042 C CA . THR A 1 77 ? -1.172 -11.618 -9.809 1.00 59.67 74 THR B CA 1
ATOM 1043 C C . THR A 1 77 ? 0.218 -11.222 -9.332 1.00 53.38 74 THR B C 1
ATOM 1044 O O . THR A 1 77 ? 1.210 -11.824 -9.757 1.00 51.09 74 THR B O 1
ATOM 1055 N N . ALA A 1 78 ? 0.313 -10.222 -8.454 1.00 51.03 75 ALA B N 1
ATOM 1056 C CA . ALA A 1 78 ? 1.604 -9.834 -7.900 1.00 54.19 75 ALA B CA 1
ATOM 1057 C C . ALA A 1 78 ? 2.325 -11.040 -7.310 1.00 64.75 75 ALA B C 1
ATOM 1058 O O . ALA A 1 78 ? 3.458 -11.356 -7.690 1.00 66.53 75 ALA B O 1
ATOM 1065 N N . ASN A 1 79 ? 1.671 -11.733 -6.380 1.00 64.58 76 ASN B N 1
ATOM 1066 C CA . ASN A 1 79 ? 2.242 -12.897 -5.718 1.00 58.31 76 ASN B CA 1
ATOM 1067 C C . ASN A 1 79 ? 1.753 -14.211 -6.315 1.00 61.43 76 ASN B C 1
ATOM 1068 O O . ASN A 1 79 ? 1.978 -15.271 -5.722 1.00 57.41 76 ASN B O 1
ATOM 1079 N N . ASN A 1 80 ? 1.092 -14.168 -7.472 1.00 57.40 77 ASN B N 1
ATOM 1080 C CA . ASN A 1 80 ? 0.614 -15.372 -8.148 1.00 38.71 77 ASN B CA 1
ATOM 1081 C C . ASN A 1 80 ? -0.280 -16.199 -7.220 1.00 45.96 77 ASN B C 1
ATOM 1082 O O . ASN A 1 80 ? 0.028 -17.339 -6.864 1.00 39.95 77 ASN B O 1
ATOM 1093 N N . ARG A 1 81 ? -1.407 -15.602 -6.835 1.00 36.74 78 ARG B N 1
ATOM 1094 C CA . ARG A 1 81 ? -2.327 -16.251 -5.913 1.00 45.13 78 ARG B CA 1
ATOM 1095 C C . ARG A 1 81 ? -3.763 -15.886 -6.260 1.00 52.64 78 ARG B C 1
ATOM 1096 O O . ARG A 1 81 ? -4.032 -14.831 -6.840 1.00 34.36 78 ARG B O 1
ATOM 1117 N N . VAL A 1 82 ? -4.680 -16.776 -5.892 1.00 48.92 79 VAL B N 1
ATOM 1118 C CA . VAL A 1 82 ? -6.114 -16.530 -5.970 1.00 55.34 79 VAL B CA 1
ATOM 1119 C C . VAL A 1 82 ? -6.694 -16.667 -4.569 1.00 46.27 79 VAL B C 1
ATOM 1120 O O . VAL A 1 82 ? -6.373 -17.616 -3.845 1.00 58.69 79 VAL B O 1
ATOM 1133 N N . HIS A 1 83 ? -7.544 -15.718 -4.190 1.00 41.62 80 HIS B N 1
ATOM 1134 C CA . HIS A 1 83 ? -8.163 -15.695 -2.874 1.00 40.91 80 HIS B CA 1
ATOM 1135 C C . HIS A 1 83 ? -9.664 -15.935 -2.984 1.00 56.41 80 HIS B C 1
ATOM 1136 O O . HIS A 1 83 ? -10.298 -15.571 -3.979 1.00 63.66 80 HIS B O 1
ATOM 1150 N N . LEU A 1 84 ? -10.227 -16.550 -1.944 1.00 43.26 81 LEU B N 1
ATOM 1151 C CA . LEU A 1 84 ? -11.673 -16.700 -1.805 1.00 47.26 81 LEU B CA 1
ATOM 1152 C C . LEU A 1 84 ? -12.073 -16.156 -0.441 1.00 62.59 81 LEU B C 1
ATOM 1153 O O . LEU A 1 84 ? -11.827 -16.798 0.586 1.00 66.88 81 LEU B O 1
ATOM 1169 N N . GLN A 1 85 ? -12.690 -14.977 -0.432 1.00 54.90 82 GLN B N 1
ATOM 1170 C CA . GLN A 1 85 ? -13.122 -14.326 0.802 1.00 53.40 82 GLN B CA 1
ATOM 1171 C C . GLN A 1 85 ? -14.511 -14.842 1.153 1.00 50.72 82 GLN B C 1
ATOM 1172 O O . GLN A 1 85 ? -15.504 -14.449 0.538 1.00 85.21 82 GLN B O 1
ATOM 1186 N N . MET A 1 86 ? -14.585 -15.720 2.150 1.00 44.13 83 MET B N 1
ATOM 1187 C CA . MET A 1 86 ? -15.843 -16.313 2.586 1.00 69.55 83 MET B CA 1
ATOM 1188 C C . MET A 1 86 ? -16.335 -15.581 3.829 1.00 71.95 83 MET B C 1
ATOM 1189 O O . MET A 1 86 ? -15.684 -15.623 4.879 1.00 63.85 83 MET B O 1
ATOM 1203 N N . ASN A 1 87 ? -17.485 -14.920 3.711 1.00 72.35 84 ASN B N 1
ATOM 1204 C CA . ASN A 1 87 ? -18.067 -14.151 4.799 1.00 69.35 84 ASN B CA 1
ATOM 1205 C C . ASN A 1 87 ? -19.409 -14.746 5.207 1.00 68.32 84 ASN B C 1
ATOM 1206 O O . ASN A 1 87 ? -20.051 -15.470 4.442 1.00 59.44 84 ASN B O 1
ATOM 1217 N N . ASN A 1 88 ? -19.824 -14.422 6.431 1.00 89.65 85 ASN B N 1
ATOM 1218 C CA . ASN A 1 88 ? -21.065 -14.926 7.015 1.00 63.73 85 ASN B CA 1
ATOM 1219 C C . ASN A 1 88 ? -21.202 -16.429 6.773 1.00 57.99 85 ASN B C 1
ATOM 1220 O O . ASN A 1 88 ? -22.187 -16.916 6.215 1.00 67.88 85 ASN B O 1
ATOM 1231 N N . LEU A 1 89 ? -20.184 -17.162 7.211 1.00 59.16 86 LEU B N 1
ATOM 1232 C CA . LEU A 1 89 ? -20.111 -18.596 6.954 1.00 63.33 86 LEU B CA 1
ATOM 1233 C C . LEU A 1 89 ? -21.235 -19.311 7.693 1.00 61.91 86 LEU B C 1
ATOM 1234 O O . LEU A 1 89 ? -21.225 -19.400 8.924 1.00 103.60 86 LEU B O 1
ATOM 1250 N N . LYS A 1 90 ? -22.199 -19.820 6.940 1.00 82.40 87 LYS B N 1
ATOM 1251 C CA . LYS A 1 90 ? -23.286 -20.596 7.506 1.00 97.32 87 LYS B CA 1
ATOM 1252 C C . LYS A 1 90 ? -22.842 -22.049 7.694 1.00 80.16 87 LYS B C 1
ATOM 1253 O O . LYS A 1 90 ? -21.937 -22.521 7.001 1.00 74.22 87 LYS B O 1
ATOM 1272 N N . PRO A 1 91 ? -23.450 -22.775 8.636 1.00 84.23 88 PRO B N 1
ATOM 1273 C CA . PRO A 1 91 ? -22.942 -24.120 8.962 1.00 72.88 88 PRO B CA 1
ATOM 1274 C C . PRO A 1 91 ? -22.894 -25.074 7.781 1.00 65.64 88 PRO B C 1
ATOM 1275 O O . PRO A 1 91 ? -22.107 -26.029 7.811 1.00 70.16 88 PRO B O 1
ATOM 1286 N N . GLU A 1 92 ? -23.705 -24.855 6.745 1.00 86.50 89 GLU B N 1
ATOM 1287 C CA . GLU A 1 92 ? -23.738 -25.783 5.619 1.00 89.04 89 GLU B CA 1
ATOM 1288 C C . GLU A 1 92 ? -22.384 -25.870 4.924 1.00 112.86 89 GLU B C 1
ATOM 1289 O O . GLU A 1 92 ? -22.052 -26.908 4.340 1.00 124.48 89 GLU B O 1
ATOM 1301 N N . ASP A 1 93 ? -21.585 -24.807 4.992 1.00 109.26 90 ASP B N 1
ATOM 1302 C CA . ASP A 1 93 ? -20.369 -24.704 4.195 1.00 88.69 90 ASP B CA 1
ATOM 1303 C C . ASP A 1 93 ? -19.252 -25.630 4.656 1.00 64.36 90 ASP B C 1
ATOM 1304 O O . ASP A 1 93 ? -18.160 -25.566 4.082 1.00 82.63 90 ASP B O 1
ATOM 1313 N N . THR A 1 94 ? -19.472 -26.478 5.654 1.00 90.54 91 THR B N 1
ATOM 1314 C CA . THR A 1 94 ? -18.428 -27.399 6.083 1.00 92.65 91 THR B CA 1
ATOM 1315 C C . THR A 1 94 ? -18.086 -28.357 4.949 1.00 62.01 91 THR B C 1
ATOM 1316 O O . THR A 1 94 ? -18.951 -29.094 4.467 1.00 73.65 91 THR B O 1
ATOM 1327 N N . ALA A 1 95 ? -16.826 -28.343 4.522 1.00 52.33 92 ALA B N 1
ATOM 1328 C CA . ALA A 1 95 ? -16.395 -29.158 3.392 1.00 71.51 92 ALA B CA 1
ATOM 1329 C C . ALA A 1 95 ? -14.902 -28.964 3.180 1.00 65.94 92 ALA B C 1
ATOM 1330 O O . ALA A 1 95 ? -14.298 -28.021 3.701 1.00 42.84 92 ALA B O 1
ATOM 1337 N N . VAL A 1 96 ? -14.314 -29.874 2.408 1.00 63.91 93 VAL B N 1
ATOM 1338 C CA . VAL A 1 96 ? -12.954 -29.702 1.910 1.00 76.40 93 VAL B CA 1
ATOM 1339 C C . VAL A 1 96 ? -13.020 -28.821 0.671 1.00 56.36 93 VAL B C 1
ATOM 1340 O O . VAL A 1 96 ? -13.744 -29.131 -0.283 1.00 60.52 93 VAL B O 1
ATOM 1353 N N . TYR A 1 97 ? -12.271 -27.724 0.679 1.00 55.36 94 TYR B N 1
ATOM 1354 C CA . TYR A 1 97 ? -12.264 -26.773 -0.424 1.00 52.54 94 TYR B CA 1
ATOM 1355 C C . TYR A 1 97 ? -11.021 -26.977 -1.279 1.00 47.72 94 TYR B C 1
ATOM 1356 O O . TYR A 1 97 ? -9.902 -27.021 -0.756 1.00 57.19 94 TYR B O 1
ATOM 1374 N N . TYR A 1 98 ? -11.222 -27.102 -2.589 1.00 57.98 95 TYR B N 1
ATOM 1375 C CA . TYR A 1 98 ? -10.140 -27.247 -3.550 1.00 50.17 95 TYR B CA 1
ATOM 1376 C C . TYR A 1 98 ? -10.162 -26.074 -4.519 1.00 63.89 95 TYR B C 1
ATOM 1377 O O . TYR A 1 98 ? -11.235 -25.594 -4.896 1.00 62.31 95 TYR B O 1
ATOM 1395 N N . CYS A 1 99 ? -8.979 -25.611 -4.918 1.00 65.49 96 CYS B N 1
ATOM 1396 C CA . CYS A 1 99 ? -8.847 -24.724 -6.065 1.00 77.95 96 CYS B CA 1
ATOM 1397 C C . CYS A 1 99 ? -8.289 -25.521 -7.233 1.00 68.48 96 CYS B C 1
ATOM 1398 O O . CYS A 1 99 ? -7.377 -26.336 -7.063 1.00 54.65 96 CYS B O 1
ATOM 1405 N N . ALA A 1 100 ? -8.851 -25.292 -8.415 1.00 54.34 97 ALA B N 1
ATOM 1406 C CA . ALA A 1 100 ? -8.486 -26.044 -9.602 1.00 49.95 97 ALA B CA 1
ATOM 1407 C C . ALA A 1 100 ? -8.246 -25.085 -10.757 1.00 50.04 97 ALA B C 1
ATOM 1408 O O . ALA A 1 100 ? -8.692 -23.935 -10.743 1.00 48.67 97 ALA B O 1
ATOM 1415 N N . ALA A 1 101 ? -7.526 -25.576 -11.761 1.00 44.09 98 ALA B N 1
ATOM 1416 C CA . ALA A 1 101 ? -7.199 -24.803 -12.950 1.00 50.55 98 ALA B CA 1
ATOM 1417 C C . ALA A 1 101 ? -7.783 -25.493 -14.174 1.00 34.19 98 ALA B C 1
ATOM 1418 O O . ALA A 1 101 ? -7.572 -26.695 -14.376 1.00 36.16 98 ALA B O 1
ATOM 1425 N N . ASP A 1 102 ? -8.529 -24.735 -14.974 1.00 53.91 99 ASP B N 1
ATOM 1426 C CA . ASP A 1 102 ? -9.065 -25.213 -16.248 1.00 62.81 99 ASP B CA 1
ATOM 1427 C C . ASP A 1 102 ? -8.067 -24.832 -17.335 1.00 52.80 99 ASP B C 1
ATOM 1428 O O . ASP A 1 102 ? -8.029 -23.685 -17.783 1.00 36.73 99 ASP B O 1
ATOM 1437 N N . ARG A 1 103 ? -7.254 -25.799 -17.761 1.00 56.27 100 ARG B N 1
ATOM 1438 C CA . ARG A 1 103 ? -6.229 -25.547 -18.766 1.00 35.22 100 ARG B CA 1
ATOM 1439 C C . ARG A 1 103 ? -6.766 -25.567 -20.193 1.00 40.44 100 ARG B C 1
ATOM 1440 O O . ARG A 1 103 ? -6.058 -25.128 -21.105 1.00 42.19 100 ARG B O 1
ATOM 1461 N N . TYR A 1 104 ? -7.989 -26.054 -20.410 1.00 46.74 101 TYR B N 1
ATOM 1462 C CA . TYR A 1 104 ? -8.564 -26.050 -21.752 1.00 45.44 101 TYR B CA 1
ATOM 1463 C C . TYR A 1 104 ? -8.930 -24.638 -22.190 1.00 41.42 101 TYR B C 1
ATOM 1464 O O . TYR A 1 104 ? -8.575 -24.205 -23.293 1.00 64.13 101 TYR B O 1
ATOM 1482 N N . THR A 1 105 ? -9.654 -23.910 -21.343 1.00 47.25 102 THR B N 1
ATOM 1483 C CA . THR A 1 105 ? -10.142 -22.589 -21.712 1.00 31.66 102 THR B CA 1
ATOM 1484 C C . THR A 1 105 ? -8.984 -21.632 -21.960 1.00 24.24 102 THR B C 1
ATOM 1485 O O . THR A 1 105 ? -7.961 -21.670 -21.270 1.00 51.36 102 THR B O 1
ATOM 1496 N N . SER A 1 106 ? -9.155 -20.769 -22.960 1.00 31.29 103 SER B N 1
ATOM 1497 C CA . SER A 1 106 ? -8.182 -19.728 -23.270 1.00 40.09 103 SER B CA 1
ATOM 1498 C C . SER A 1 106 ? -8.804 -18.358 -23.491 1.00 39.98 103 SER B C 1
ATOM 1499 O O . SER A 1 106 ? -8.068 -17.363 -23.476 1.00 39.54 103 SER B O 1
ATOM 1507 N N . VAL A 1 107 ? -10.117 -18.268 -23.713 1.00 44.20 104 VAL B N 1
ATOM 1508 C CA . VAL A 1 107 ? -10.788 -16.976 -23.676 1.00 38.48 104 VAL B CA 1
ATOM 1509 C C . VAL A 1 107 ? -10.563 -16.350 -22.309 1.00 40.84 104 VAL B C 1
ATOM 1510 O O . VAL A 1 107 ? -10.706 -17.010 -21.272 1.00 42.91 104 VAL B O 1
ATOM 1523 N N . ARG A 1 108 ? -10.210 -15.067 -22.299 1.00 46.01 105 ARG B N 1
ATOM 1524 C CA . ARG A 1 108 ? -9.708 -14.420 -21.096 1.00 69.50 105 ARG B CA 1
ATOM 1525 C C . ARG A 1 108 ? -10.795 -13.804 -20.224 1.00 45.09 105 ARG B C 1
ATOM 1526 O O . ARG A 1 108 ? -10.508 -13.444 -19.078 1.00 63.41 105 ARG B O 1
ATOM 1547 N N . GLN A 1 109 ? -12.023 -13.672 -20.720 1.00 56.88 106 GLN B N 1
ATOM 1548 C CA . GLN A 1 109 ? -13.092 -13.035 -19.964 1.00 37.11 106 GLN B CA 1
ATOM 1549 C C . GLN A 1 109 ? -14.041 -14.028 -19.304 1.00 39.27 106 GLN B C 1
ATOM 1550 O O . GLN A 1 109 ? -14.941 -13.604 -18.574 1.00 59.65 106 GLN B O 1
ATOM 1564 N N . MET A 1 110 ? -13.864 -15.326 -19.531 1.00 47.37 107 MET B N 1
ATOM 1565 C CA . MET A 1 110 ? -14.810 -16.329 -19.067 1.00 50.12 107 MET B CA 1
ATOM 1566 C C . MET A 1 110 ? -14.205 -17.182 -17.960 1.00 46.27 107 MET B C 1
ATOM 1567 O O . MET A 1 110 ? -12.988 -17.227 -17.765 1.00 58.07 107 MET B O 1
ATOM 1581 N N . CYS A 1 111 ? -15.088 -17.867 -17.237 1.00 57.97 108 CYS B N 1
ATOM 1582 C CA . CYS A 1 111 ? -14.692 -18.924 -16.319 1.00 46.10 108 CYS B CA 1
ATOM 1583 C C . CYS A 1 111 ? -15.907 -19.795 -16.047 1.00 28.93 108 CYS B C 1
ATOM 1584 O O . CYS A 1 111 ? -17.041 -19.310 -16.020 1.00 36.57 108 CYS B O 1
ATOM 1591 N N . THR A 1 112 ? -15.656 -21.084 -15.851 1.00 39.69 109 THR B N 1
ATOM 1592 C CA . THR A 1 112 ? -16.701 -22.050 -15.567 1.00 37.78 109 THR B CA 1
ATOM 1593 C C . THR A 1 112 ? -16.437 -22.719 -14.226 1.00 34.43 109 THR B C 1
ATOM 1594 O O . THR A 1 112 ? -15.341 -22.642 -13.664 1.00 40.78 109 THR B O 1
ATOM 1605 N N . MET A 1 113 ? -17.473 -23.383 -13.716 1.00 50.98 110 MET B N 1
ATOM 1606 C CA . MET A 1 113 ? -17.354 -24.263 -12.563 1.00 47.18 110 MET B CA 1
ATOM 1607 C C . MET A 1 113 ? -17.580 -25.720 -12.951 1.00 41.34 110 MET B C 1
ATOM 1608 O O . MET A 1 113 ? -17.945 -26.541 -12.103 1.00 58.46 110 MET B O 1
ATOM 1622 N N . ILE A 1 114 ? -17.369 -26.049 -14.222 1.00 45.18 111 ILE B N 1
ATOM 1623 C CA . ILE A 1 114 ? -17.502 -27.417 -14.708 1.00 40.30 111 ILE B CA 1
ATOM 1624 C C . ILE A 1 114 ? -16.273 -28.201 -14.269 1.00 39.30 111 ILE B C 1
ATOM 1625 O O . ILE A 1 114 ? -15.143 -27.870 -14.650 1.00 37.93 111 ILE B O 1
ATOM 1641 N N . GLU A 1 115 ? -16.489 -29.242 -13.465 1.00 62.41 112 GLU B N 1
ATOM 1642 C CA . GLU A 1 115 ? -15.372 -30.000 -12.912 1.00 64.54 112 GLU B CA 1
ATOM 1643 C C . GLU A 1 115 ? -14.575 -30.693 -14.010 1.00 51.34 112 GLU B C 1
ATOM 1644 O O . GLU A 1 115 ? -13.346 -30.803 -13.922 1.00 47.39 112 GLU B O 1
ATOM 1656 N N . GLY A 1 116 ? -15.258 -31.165 -15.055 1.00 50.43 113 GLY B N 1
ATOM 1657 C CA . GLY A 1 116 ? -14.580 -31.921 -16.094 1.00 38.24 113 GLY B CA 1
ATOM 1658 C C . GLY A 1 116 ? -13.504 -31.131 -16.812 1.00 56.04 113 GLY B C 1
ATOM 1659 O O . GLY A 1 116 ? -12.546 -31.711 -17.327 1.00 43.75 113 GLY B O 1
ATOM 1663 N N . LEU A 1 117 ? -13.641 -29.805 -16.857 1.00 46.26 114 LEU B N 1
ATOM 1664 C CA . LEU A 1 117 ? -12.659 -28.968 -17.535 1.00 35.70 114 LEU B CA 1
ATOM 1665 C C . LEU A 1 117 ? -11.423 -28.695 -16.689 1.00 55.71 114 LEU B C 1
ATOM 1666 O O . LEU A 1 117 ? -10.415 -28.228 -17.232 1.00 53.20 114 LEU B O 1
ATOM 1682 N N . HIS A 1 118 ? -11.468 -28.974 -15.390 1.00 65.10 115 HIS B N 1
ATOM 1683 C CA . HIS A 1 118 ? -10.349 -28.712 -14.493 1.00 53.03 115 HIS B CA 1
ATOM 1684 C C . HIS A 1 118 ? -9.580 -30.007 -14.263 1.00 42.52 115 HIS B C 1
ATOM 1685 O O . HIS A 1 118 ? -10.146 -30.994 -13.782 1.00 49.48 115 HIS B O 1
ATOM 1699 N N . ARG A 1 119 ? -8.292 -29.997 -14.611 1.00 32.20 116 ARG B N 1
ATOM 1700 C CA . ARG A 1 119 ? -7.446 -31.178 -14.519 1.00 49.86 116 ARG B CA 1
ATOM 1701 C C . ARG A 1 119 ? -6.196 -30.949 -13.683 1.00 56.82 116 ARG B C 1
ATOM 1702 O O . ARG A 1 119 ? -5.382 -31.871 -13.549 1.00 45.31 116 ARG B O 1
ATOM 1723 N N . VAL A 1 120 ? -6.015 -29.756 -13.124 1.00 41.55 117 VAL B N 1
ATOM 1724 C CA . VAL A 1 120 ? -4.950 -29.474 -12.168 1.00 47.91 117 VAL B CA 1
ATOM 1725 C C . VAL A 1 120 ? -5.614 -29.124 -10.844 1.00 50.04 117 VAL B C 1
ATOM 1726 O O . VAL A 1 120 ? -6.324 -28.115 -10.748 1.00 41.15 117 VAL B O 1
ATOM 1739 N N . TRP A 1 121 ? -5.383 -29.952 -9.827 1.00 49.34 118 TRP B N 1
ATOM 1740 C CA . TRP A 1 121 ? -6.098 -29.846 -8.565 1.00 59.35 118 TRP B CA 1
ATOM 1741 C C . TRP A 1 121 ? -5.123 -29.760 -7.401 1.00 48.00 118 TRP B C 1
ATOM 1742 O O . TRP A 1 121 ? -4.040 -30.350 -7.428 1.00 79.22 118 TRP B O 1
ATOM 1763 N N . GLY A 1 122 ? -5.529 -29.015 -6.371 1.00 68.77 119 GLY B N 1
ATOM 1764 C CA . GLY A 1 122 ? -4.786 -28.953 -5.132 1.00 51.89 119 GLY B CA 1
ATOM 1765 C C . GLY A 1 122 ? -5.212 -30.042 -4.162 1.00 62.31 119 GLY B C 1
ATOM 1766 O O . GLY A 1 122 ? -6.135 -30.817 -4.409 1.00 51.91 119 GLY B O 1
ATOM 1770 N N . GLN A 1 123 ? -4.513 -30.087 -3.027 1.00 80.68 120 GLN B N 1
ATOM 1771 C CA . GLN A 1 123 ? -4.787 -31.120 -2.032 1.00 56.31 120 GLN B CA 1
ATOM 1772 C C . GLN A 1 123 ? -6.093 -30.851 -1.295 1.00 51.26 120 GLN B C 1
ATOM 1773 O O . GLN A 1 123 ? -6.837 -31.787 -0.977 1.00 49.95 120 GLN B O 1
ATOM 1787 N N . GLY A 1 124 ? -6.386 -29.595 -1.017 1.00 57.62 121 GLY B N 1
ATOM 1788 C CA . GLY A 1 124 ? -7.596 -29.226 -0.314 1.00 54.96 121 GLY B CA 1
ATOM 1789 C C . GLY A 1 124 ? -7.303 -28.766 1.104 1.00 69.29 121 GLY B C 1
ATOM 1790 O O . GLY A 1 124 ? -6.290 -29.135 1.714 1.00 59.25 121 GLY B O 1
ATOM 1794 N N . THR A 1 125 ? -8.202 -27.942 1.635 1.00 65.22 122 THR B N 1
ATOM 1795 C CA . THR A 1 125 ? -8.118 -27.461 3.007 1.00 63.53 122 THR B CA 1
ATOM 1796 C C . THR A 1 125 ? -9.489 -27.586 3.652 1.00 70.83 122 THR B C 1
ATOM 1797 O O . THR A 1 125 ? -10.496 -27.180 3.063 1.00 69.97 122 THR B O 1
ATOM 1808 N N . GLN A 1 126 ? -9.524 -28.150 4.856 1.00 61.23 123 GLN B N 1
ATOM 1809 C CA . GLN A 1 126 ? -10.787 -28.374 5.544 1.00 55.72 123 GLN B CA 1
ATOM 1810 C C . GLN A 1 126 ? -11.347 -27.061 6.071 1.00 53.73 123 GLN B C 1
ATOM 1811 O O . GLN A 1 126 ? -10.619 -26.243 6.642 1.00 56.88 123 GLN B O 1
ATOM 1825 N N . VAL A 1 127 ? -12.643 -26.858 5.867 1.00 54.11 124 VAL B N 1
ATOM 1826 C CA . VAL A 1 127 ? -13.383 -25.762 6.475 1.00 64.17 124 VAL B CA 1
ATOM 1827 C C . VAL A 1 127 ? -14.552 -26.363 7.240 1.00 74.44 124 VAL B C 1
ATOM 1828 O O . VAL A 1 127 ? -15.208 -27.291 6.756 1.00 63.15 124 VAL B O 1
ATOM 1841 N N . THR A 1 128 ? -14.796 -25.850 8.444 1.00 73.59 125 THR B N 1
ATOM 1842 C CA . THR A 1 128 ? -15.880 -26.338 9.283 1.00 84.08 125 THR B CA 1
ATOM 1843 C C . THR A 1 128 ? -16.554 -25.156 9.959 1.00 51.78 125 THR B C 1
ATOM 1844 O O . THR A 1 128 ? -15.889 -24.190 10.344 1.00 56.76 125 THR B O 1
ATOM 1855 N N . VAL A 1 129 ? -17.873 -25.238 10.097 1.00 43.40 126 VAL B N 1
ATOM 1856 C CA . VAL A 1 129 ? -18.649 -24.167 10.707 1.00 72.77 126 VAL B CA 1
ATOM 1857 C C . VAL A 1 129 ? -19.641 -24.746 11.711 1.00 70.89 126 VAL B C 1
ATOM 1858 O O . VAL A 1 129 ? -19.662 -24.351 12.877 1.00 79.79 126 VAL B O 1
ATOM 1871 N N . VAL B 2 8 ? -4.035 43.295 -30.448 1.00 94.44 41 VAL A N 1
ATOM 1872 C CA . VAL B 2 8 ? -3.255 43.482 -29.231 1.00 114.27 41 VAL A CA 1
ATOM 1873 C C . VAL B 2 8 ? -3.911 42.713 -28.091 1.00 122.41 41 VAL A C 1
ATOM 1874 O O . VAL B 2 8 ? -3.310 41.803 -27.521 1.00 108.60 41 VAL A O 1
ATOM 1886 N N . SER B 2 9 ? -5.149 43.083 -27.756 1.00 131.74 42 SER A N 1
ATOM 1887 C CA . SER B 2 9 ? -5.917 42.278 -26.814 1.00 124.83 42 SER A CA 1
ATOM 1888 C C . SER B 2 9 ? -6.221 40.908 -27.405 1.00 119.03 42 SER A C 1
ATOM 1889 O O . SER B 2 9 ? -6.252 39.905 -26.683 1.00 123.16 42 SER A O 1
ATOM 1897 N N . SER B 2 10 ? -6.446 40.850 -28.719 1.00 104.38 43 SER A N 1
ATOM 1898 C CA . SER B 2 10 ? -6.649 39.570 -29.389 1.00 94.45 43 SER A CA 1
ATOM 1899 C C . SER B 2 10 ? -5.463 38.639 -29.166 1.00 88.32 43 SER A C 1
ATOM 1900 O O . SER B 2 10 ? -5.639 37.454 -28.859 1.00 94.72 43 SER A O 1
ATOM 1908 N N . LEU B 2 11 ? -4.242 39.158 -29.321 1.00 74.59 44 LEU A N 1
ATOM 1909 C CA . LEU B 2 11 ? -3.056 38.322 -29.155 1.00 77.07 44 LEU A CA 1
ATOM 1910 C C . LEU B 2 11 ? -3.045 37.651 -27.788 1.00 88.32 44 LEU A C 1
ATOM 1911 O O . LEU B 2 11 ? -2.836 36.436 -27.681 1.00 80.48 44 LEU A O 1
ATOM 1927 N N . THR B 2 12 ? -3.259 38.429 -26.725 1.00 119.41 45 THR A N 1
ATOM 1928 C CA . THR B 2 12 ? -3.234 37.861 -25.381 1.00 104.71 45 THR A CA 1
ATOM 1929 C C . THR B 2 12 ? -4.369 36.865 -25.184 1.00 83.61 45 THR A C 1
ATOM 1930 O O . THR B 2 12 ? -4.174 35.807 -24.574 1.00 72.64 45 THR A O 1
ATOM 1941 N N . MET B 2 13 ? -5.562 37.183 -25.691 1.00 71.95 46 MET A N 1
ATOM 1942 C CA . MET B 2 13 ? -6.653 36.215 -25.665 1.00 66.21 46 MET A CA 1
ATOM 1943 C C . MET B 2 13 ? -6.263 34.948 -26.414 1.00 73.63 46 MET A C 1
ATOM 1944 O O . MET B 2 13 ? -6.461 33.832 -25.921 1.00 88.68 46 MET A O 1
ATOM 1958 N N . LEU B 2 14 ? -5.689 35.106 -27.609 1.00 85.34 47 LEU A N 1
ATOM 1959 C CA . LEU B 2 14 ? -5.310 33.946 -28.408 1.00 93.71 47 LEU A CA 1
ATOM 1960 C C . LEU B 2 14 ? -4.225 33.131 -27.716 1.00 72.71 47 LEU A C 1
ATOM 1961 O O . LEU B 2 14 ? -4.269 31.895 -27.723 1.00 70.09 47 LEU A O 1
ATOM 1977 N N . ASN B 2 15 ? -3.244 33.800 -27.105 1.00 63.24 48 ASN A N 1
ATOM 1978 C CA . ASN B 2 15 ? -2.178 33.073 -26.422 1.00 66.91 48 ASN A CA 1
ATOM 1979 C C . ASN B 2 15 ? -2.725 32.284 -25.238 1.00 78.24 48 ASN A C 1
ATOM 1980 O O . ASN B 2 15 ? -2.297 31.151 -24.987 1.00 91.69 48 ASN A O 1
ATOM 1991 N N . ASP B 2 16 ? -3.667 32.868 -24.494 1.00 98.00 49 ASP A N 1
ATOM 1992 C CA . ASP B 2 16 ? -4.301 32.138 -23.401 1.00 74.67 49 ASP A CA 1
ATOM 1993 C C . ASP B 2 16 ? -5.129 30.977 -23.935 1.00 74.04 49 ASP A C 1
ATOM 1994 O O . ASP B 2 16 ? -5.062 29.859 -23.410 1.00 58.91 49 ASP A O 1
ATOM 2003 N N . THR B 2 17 ? -5.917 31.224 -24.985 1.00 65.64 50 THR A N 1
ATOM 2004 C CA . THR B 2 17 ? -6.688 30.148 -25.600 1.00 59.39 50 THR A CA 1
ATOM 2005 C C . THR B 2 17 ? -5.778 29.009 -26.041 1.00 70.34 50 THR A C 1
ATOM 2006 O O . THR B 2 17 ? -6.132 27.832 -25.903 1.00 83.68 50 THR A O 1
ATOM 2017 N N . LEU B 2 18 ? -4.596 29.338 -26.568 1.00 62.46 51 LEU A N 1
ATOM 2018 C CA . LEU B 2 18 ? -3.690 28.302 -27.049 1.00 64.09 51 LEU A CA 1
ATOM 2019 C C . LEU B 2 18 ? -3.156 27.456 -25.900 1.00 61.45 51 LEU A C 1
ATOM 2020 O O . LEU B 2 18 ? -3.087 26.226 -26.010 1.00 57.69 51 LEU A O 1
ATOM 2036 N N . HIS B 2 19 ? -2.775 28.089 -24.787 1.00 87.93 52 HIS A N 1
ATOM 2037 C CA . HIS B 2 19 ? -2.313 27.314 -23.640 1.00 81.17 52 HIS A CA 1
ATOM 2038 C C . HIS B 2 19 ? -3.442 26.474 -23.059 1.00 64.70 52 HIS A C 1
ATOM 2039 O O . HIS B 2 19 ? -3.215 25.344 -22.611 1.00 67.11 52 HIS A O 1
ATOM 2053 N N . ASN B 2 20 ? -4.664 27.011 -23.051 1.00 64.00 53 ASN A N 1
ATOM 2054 C CA . ASN B 2 20 ? -5.820 26.220 -22.643 1.00 79.63 53 ASN A CA 1
ATOM 2055 C C . ASN B 2 20 ? -5.909 24.934 -23.454 1.00 90.27 53 ASN A C 1
ATOM 2056 O O . ASN B 2 20 ? -6.164 23.857 -22.904 1.00 86.48 53 ASN A O 1
ATOM 2067 N N . ILE B 2 21 ? -5.695 25.030 -24.767 1.00 82.36 54 ILE A N 1
ATOM 2068 C CA . ILE B 2 21 ? -5.755 23.852 -25.625 1.00 59.54 54 ILE A CA 1
ATOM 2069 C C . ILE B 2 21 ? -4.633 22.879 -25.281 1.00 75.56 54 ILE A C 1
ATOM 2070 O O . ILE B 2 21 ? -4.810 21.658 -25.359 1.00 50.12 54 ILE A O 1
ATOM 2086 N N . ARG B 2 22 ? -3.465 23.398 -24.896 1.00 57.08 55 ARG A N 1
ATOM 2087 C CA . ARG B 2 22 ? -2.319 22.533 -24.635 1.00 60.46 55 ARG A CA 1
ATOM 2088 C C . ARG B 2 22 ? -2.555 21.656 -23.411 1.00 63.73 55 ARG A C 1
ATOM 2089 O O . ARG B 2 22 ? -2.334 20.441 -23.455 1.00 50.99 55 ARG A O 1
ATOM 2093 N N . THR B 2 23 ? -2.998 22.254 -22.303 1.00 64.27 56 THR A N 1
ATOM 2094 C CA . THR B 2 23 ? -3.235 21.478 -21.088 1.00 72.46 56 THR A CA 1
ATOM 2095 C C . THR B 2 23 ? -4.323 20.435 -21.309 1.00 66.02 56 THR A C 1
ATOM 2096 O O . THR B 2 23 ? -4.151 19.259 -20.966 1.00 77.39 56 THR A O 1
ATOM 2107 N N . THR B 2 24 ? -5.457 20.849 -21.879 1.00 53.67 57 THR A N 1
ATOM 2108 C CA . THR B 2 24 ? -6.523 19.900 -22.184 1.00 71.97 57 THR A CA 1
ATOM 2109 C C . THR B 2 24 ? -5.999 18.749 -23.031 1.00 63.44 57 THR A C 1
ATOM 2110 O O . THR B 2 24 ? -6.318 17.581 -22.777 1.00 53.51 57 THR A O 1
ATOM 2121 N N . ASN B 2 25 ? -5.188 19.064 -24.043 1.00 51.76 58 ASN A N 1
ATOM 2122 C CA . ASN B 2 25 ? -4.615 18.027 -24.893 1.00 58.46 58 ASN A CA 1
ATOM 2123 C C . ASN B 2 25 ? -3.817 17.022 -24.071 1.00 65.10 58 ASN A C 1
ATOM 2124 O O . ASN B 2 25 ? -3.907 15.810 -24.301 1.00 50.36 58 ASN A O 1
ATOM 2135 N N . GLN B 2 26 ? -3.031 17.505 -23.104 1.00 80.55 59 GLN A N 1
ATOM 2136 C CA . GLN B 2 26 ? -2.233 16.605 -22.277 1.00 88.88 59 GLN A CA 1
ATOM 2137 C C . GLN B 2 26 ? -3.120 15.719 -21.411 1.00 68.24 59 GLN A C 1
ATOM 2138 O O . GLN B 2 26 ? -2.840 14.526 -21.244 1.00 68.04 59 GLN A O 1
ATOM 2152 N N . ALA B 2 27 ? -4.186 16.285 -20.842 1.00 58.16 60 ALA A N 1
ATOM 2153 C CA . ALA B 2 27 ? -5.149 15.471 -20.108 1.00 59.81 60 ALA A CA 1
ATOM 2154 C C . ALA B 2 27 ? -5.718 14.374 -20.996 1.00 63.22 60 ALA A C 1
ATOM 2155 O O . ALA B 2 27 ? -5.880 13.228 -20.558 1.00 85.88 60 ALA A O 1
ATOM 2162 N N . LEU B 2 28 ? -6.026 14.708 -22.250 1.00 71.53 61 LEU A N 1
ATOM 2163 C CA . LEU B 2 28 ? -6.547 13.715 -23.181 1.00 68.13 61 LEU A CA 1
ATOM 2164 C C . LEU B 2 28 ? -5.544 12.588 -23.399 1.00 72.19 61 LEU A C 1
ATOM 2165 O O . LEU B 2 28 ? -5.923 11.412 -23.447 1.00 58.71 61 LEU A O 1
ATOM 2181 N N . LYS B 2 29 ? -4.256 12.924 -23.525 1.00 59.98 62 LYS A N 1
ATOM 2182 C CA . LYS B 2 29 ? -3.253 11.893 -23.767 1.00 69.28 62 LYS A CA 1
ATOM 2183 C C . LYS B 2 29 ? -3.156 10.922 -22.597 1.00 69.01 62 LYS A C 1
ATOM 2184 O O . LYS B 2 29 ? -2.901 9.730 -22.802 1.00 73.74 62 LYS A O 1
ATOM 2203 N N . LYS B 2 30 ? -3.349 11.407 -21.367 1.00 77.12 63 LYS A N 1
ATOM 2204 C CA . LYS B 2 30 ? -3.351 10.509 -20.216 1.00 79.19 63 LYS A CA 1
ATOM 2205 C C . LYS B 2 30 ? -4.511 9.524 -20.297 1.00 64.79 63 LYS A C 1
ATOM 2206 O O . LYS B 2 30 ? -4.364 8.347 -19.948 1.00 74.77 63 LYS A O 1
ATOM 2225 N N . GLU B 2 31 ? -5.676 9.990 -20.755 1.00 71.33 64 GLU A N 1
ATOM 2226 C CA . GLU B 2 31 ? -6.816 9.098 -20.938 1.00 72.72 64 GLU A CA 1
ATOM 2227 C C . GLU B 2 31 ? -6.516 8.007 -21.957 1.00 88.86 64 GLU A C 1
ATOM 2228 O O . GLU B 2 31 ? -7.012 6.882 -21.826 1.00 97.78 64 GLU A O 1
ATOM 2240 N N . LEU B 2 32 ? -5.709 8.315 -22.974 1.00 79.14 65 LEU A N 1
ATOM 2241 C CA . LEU B 2 32 ? -5.470 7.365 -24.055 1.00 71.83 65 LEU A CA 1
ATOM 2242 C C . LEU B 2 32 ? -4.393 6.347 -23.706 1.00 86.91 65 LEU A C 1
ATOM 2243 O O . LEU B 2 32 ? -4.421 5.225 -24.226 1.00 81.51 65 LEU A O 1
ATOM 2259 N N . SER B 2 33 ? -3.442 6.707 -22.845 1.00 108.52 66 SER A N 1
ATOM 2260 C CA . SER B 2 33 ? -2.409 5.760 -22.446 1.00 100.18 66 SER A CA 1
ATOM 2261 C C . SER B 2 33 ? -2.928 4.699 -21.484 1.00 105.81 66 SER A C 1
ATOM 2262 O O . SER B 2 33 ? -2.194 3.751 -21.185 1.00 123.16 66 SER A O 1
ATOM 2270 N N . GLN B 2 34 ? -4.160 4.829 -20.998 1.00 103.62 67 GLN A N 1
ATOM 2271 C CA . GLN B 2 34 ? -4.697 3.849 -20.065 1.00 96.87 67 GLN A CA 1
ATOM 2272 C C . GLN B 2 34 ? -4.869 2.503 -20.758 1.00 99.32 67 GLN A C 1
ATOM 2273 O O . GLN B 2 34 ? -5.234 2.431 -21.934 1.00 95.14 67 GLN A O 1
ATOM 2287 N N . LYS B 2 35 ? -4.607 1.429 -20.011 1.00 114.39 68 LYS A N 1
ATOM 2288 C CA . LYS B 2 35 ? -4.595 0.093 -20.599 1.00 107.37 68 LYS A CA 1
ATOM 2289 C C . LYS B 2 35 ? -5.954 -0.264 -21.189 1.00 117.09 68 LYS A C 1
ATOM 2290 O O . LYS B 2 35 ? -6.050 -0.681 -22.349 1.00 93.62 68 LYS A O 1
ATOM 2309 N N . THR B 2 36 ? -7.019 -0.105 -20.405 1.00 143.87 69 THR A N 1
ATOM 2310 C CA . THR B 2 36 ? -8.361 -0.517 -20.801 1.00 134.34 69 THR A CA 1
ATOM 2311 C C . THR B 2 36 ? -9.259 0.709 -20.886 1.00 109.75 69 THR A C 1
ATOM 2312 O O . THR B 2 36 ? -9.435 1.424 -19.893 1.00 105.06 69 THR A O 1
ATOM 2323 N N . LEU B 2 37 ? -9.825 0.947 -22.068 1.00 92.73 70 LEU A N 1
ATOM 2324 C CA . LEU B 2 37 ? -10.763 2.046 -22.259 1.00 93.74 70 LEU A CA 1
ATOM 2325 C C . LEU B 2 37 ? -12.161 1.589 -21.862 1.00 91.19 70 LEU A C 1
ATOM 2326 O O . LEU B 2 37 ? -12.729 0.689 -22.490 1.00 94.52 70 LEU A O 1
ATOM 2342 N N . THR B 2 38 ? -12.712 2.208 -20.825 1.00 100.10 71 THR A N 1
ATOM 2343 C CA . THR B 2 38 ? -14.046 1.895 -20.340 1.00 100.11 71 THR A CA 1
ATOM 2344 C C . THR B 2 38 ? -15.038 2.942 -20.834 1.00 100.80 71 THR A C 1
ATOM 2345 O O . THR B 2 38 ? -14.666 3.962 -21.418 1.00 94.56 71 THR A O 1
ATOM 2356 N N . LYS B 2 39 ? -16.326 2.672 -20.600 1.00 101.94 72 LYS A N 1
ATOM 2357 C CA . LYS B 2 39 ? -17.350 3.665 -20.910 1.00 83.81 72 LYS A CA 1
ATOM 2358 C C . LYS B 2 39 ? -17.026 4.998 -20.251 1.00 75.44 72 LYS A C 1
ATOM 2359 O O . LYS B 2 39 ? -17.174 6.060 -20.867 1.00 61.66 72 LYS A O 1
ATOM 2378 N N . THR B 2 40 ? -16.579 4.958 -18.993 1.00 68.15 73 THR A N 1
ATOM 2379 C CA . THR B 2 40 ? -16.136 6.171 -18.313 1.00 82.65 73 THR A CA 1
ATOM 2380 C C . THR B 2 40 ? -15.027 6.862 -19.096 1.00 76.58 73 THR A C 1
ATOM 2381 O O . THR B 2 40 ? -15.053 8.083 -19.289 1.00 77.05 73 THR A O 1
ATOM 2392 N N . SER B 2 41 ? -14.037 6.092 -19.554 1.00 80.42 74 SER A N 1
ATOM 2393 C CA . SER B 2 41 ? -12.926 6.675 -20.297 1.00 61.24 74 SER A CA 1
ATOM 2394 C C . SER B 2 41 ? -13.415 7.385 -21.554 1.00 82.50 74 SER A C 1
ATOM 2395 O O . SER B 2 41 ? -12.976 8.501 -21.855 1.00 69.31 74 SER A O 1
ATOM 2403 N N . LEU B 2 42 ? -14.326 6.755 -22.301 1.00 69.69 75 LEU A N 1
ATOM 2404 C CA . LEU B 2 42 ? -14.863 7.391 -23.500 1.00 53.15 75 LEU A CA 1
ATOM 2405 C C . LEU B 2 42 ? -15.578 8.692 -23.159 1.00 64.63 75 LEU A C 1
ATOM 2406 O O . LEU B 2 42 ? -15.463 9.681 -23.892 1.00 66.81 75 LEU A O 1
ATOM 2422 N N . GLU B 2 43 ? -16.327 8.712 -22.055 1.00 85.46 76 GLU A N 1
ATOM 2423 C CA . GLU B 2 43 ? -17.015 9.936 -21.661 1.00 87.90 76 GLU A CA 1
ATOM 2424 C C . GLU B 2 43 ? -16.022 11.068 -21.424 1.00 69.13 76 GLU A C 1
ATOM 2425 O O . GLU B 2 43 ? -16.235 12.196 -21.882 1.00 67.79 76 GLU A O 1
ATOM 2437 N N . GLU B 2 44 ? -14.923 10.783 -20.722 1.00 65.44 77 GLU A N 1
ATOM 2438 C CA . GLU B 2 44 ? -13.916 11.810 -20.477 1.00 79.35 77 GLU A CA 1
ATOM 2439 C C . GLU B 2 44 ? -13.273 12.264 -21.782 1.00 84.01 77 GLU A C 1
ATOM 2440 O O . GLU B 2 44 ? -13.127 13.467 -22.029 1.00 76.94 77 GLU A O 1
ATOM 2452 N N . ILE B 2 45 ? -12.881 11.311 -22.632 1.00 82.44 78 ILE A N 1
ATOM 2453 C CA . ILE B 2 45 ? -12.302 11.658 -23.929 1.00 68.33 78 ILE A CA 1
ATOM 2454 C C . ILE B 2 45 ? -13.244 12.568 -24.704 1.00 59.74 78 ILE A C 1
ATOM 2455 O O . ILE B 2 45 ? -12.815 13.541 -25.337 1.00 76.98 78 ILE A O 1
ATOM 2471 N N . ALA B 2 46 ? -14.543 12.269 -24.665 1.00 62.13 79 ALA A N 1
ATOM 2472 C CA . ALA B 2 46 ? -15.518 13.095 -25.370 1.00 78.39 79 ALA A CA 1
ATOM 2473 C C . ALA B 2 46 ? -15.512 14.522 -24.838 1.00 78.60 79 ALA A C 1
ATOM 2474 O O . ALA B 2 46 ? -15.513 15.487 -25.611 1.00 75.99 79 ALA A O 1
ATOM 2481 N N . LEU B 2 47 ? -15.503 14.675 -23.513 1.00 72.55 80 LEU A N 1
ATOM 2482 C CA . LEU B 2 47 ? -15.530 16.009 -22.920 1.00 81.55 80 LEU A CA 1
ATOM 2483 C C . LEU B 2 47 ? -14.298 16.813 -23.318 1.00 71.81 80 LEU A C 1
ATOM 2484 O O . LEU B 2 47 ? -14.412 17.956 -23.777 1.00 67.59 80 LEU A O 1
ATOM 2500 N N . HIS B 2 48 ? -13.107 16.232 -23.149 1.00 80.15 81 HIS A N 1
ATOM 2501 C CA . HIS B 2 48 ? -11.884 16.941 -23.512 1.00 77.35 81 HIS A CA 1
ATOM 2502 C C . HIS B 2 48 ? -11.918 17.393 -24.967 1.00 78.15 81 HIS A C 1
ATOM 2503 O O . HIS B 2 48 ? -11.484 18.505 -25.290 1.00 72.09 81 HIS A O 1
ATOM 2517 N N . SER B 2 49 ? -12.436 16.546 -25.861 1.00 82.95 82 SER A N 1
ATOM 2518 C CA . SER B 2 49 ? -12.467 16.893 -27.278 1.00 68.72 82 SER A CA 1
ATOM 2519 C C . SER B 2 49 ? -13.391 18.076 -27.540 1.00 61.13 82 SER A C 1
ATOM 2520 O O . SER B 2 49 ? -13.047 18.981 -28.309 1.00 62.09 82 SER A O 1
ATOM 2528 N N . SER B 2 50 ? -14.572 18.086 -26.917 1.00 72.89 83 SER A N 1
ATOM 2529 C CA . SER B 2 50 ? -15.480 19.214 -27.089 1.00 74.44 83 SER A CA 1
ATOM 2530 C C . SER B 2 50 ? -14.890 20.494 -26.513 1.00 85.06 83 SER A C 1
ATOM 2531 O O . SER B 2 50 ? -15.182 21.590 -27.007 1.00 69.56 83 SER A O 1
ATOM 2539 N N . GLN B 2 51 ? -14.062 20.378 -25.472 1.00 92.52 84 GLN A N 1
ATOM 2540 C CA . GLN B 2 51 ? -13.372 21.549 -24.940 1.00 83.42 84 GLN A CA 1
ATOM 2541 C C . GLN B 2 51 ? -12.332 22.065 -25.926 1.00 67.19 84 GLN A C 1
ATOM 2542 O O . GLN B 2 51 ? -12.197 23.279 -26.117 1.00 63.05 84 GLN A O 1
ATOM 2556 N N . ILE B 2 52 ? -11.585 21.157 -26.557 1.00 66.28 85 ILE A N 1
ATOM 2557 C CA . ILE B 2 52 ? -10.604 21.565 -27.560 1.00 59.46 85 ILE A CA 1
ATOM 2558 C C . ILE B 2 52 ? -11.297 22.276 -28.716 1.00 61.47 85 ILE A C 1
ATOM 2559 O O . ILE B 2 52 ? -10.839 23.324 -29.189 1.00 68.37 85 ILE A O 1
ATOM 2575 N N . SER B 2 53 ? -12.415 21.720 -29.188 1.00 53.61 86 SER A N 1
ATOM 2576 C CA . SER B 2 53 ? -13.161 22.367 -30.262 1.00 64.68 86 SER A CA 1
ATOM 2577 C C . SER B 2 53 ? -13.675 23.733 -29.829 1.00 68.56 86 SER A C 1
ATOM 2578 O O . SER B 2 53 ? -13.719 24.672 -30.633 1.00 95.05 86 SER A O 1
ATOM 2586 N N . MET B 2 54 ? -14.075 23.864 -28.562 1.00 80.48 87 MET A N 1
ATOM 2587 C CA . MET B 2 54 ? -14.522 25.158 -28.057 1.00 95.04 87 MET A CA 1
ATOM 2588 C C . MET B 2 54 ? -13.431 26.208 -28.221 1.00 75.61 87 MET A C 1
ATOM 2589 O O . MET B 2 54 ? -13.682 27.310 -28.722 1.00 67.09 87 MET A O 1
ATOM 2603 N N . ASP B 2 55 ? -12.207 25.879 -27.805 1.00 82.74 88 ASP A N 1
ATOM 2604 C CA . ASP B 2 55 ? -11.105 26.827 -27.901 1.00 82.99 88 ASP A CA 1
ATOM 2605 C C . ASP B 2 55 ? -10.603 26.976 -29.331 1.00 74.90 88 ASP A C 1
ATOM 2606 O O . ASP B 2 55 ? -10.067 28.032 -29.687 1.00 63.82 88 ASP A O 1
ATOM 2615 N N . VAL B 2 56 ? -10.762 25.943 -30.160 1.00 78.32 89 VAL A N 1
ATOM 2616 C CA . VAL B 2 56 ? -10.393 26.059 -31.567 1.00 59.21 89 VAL A CA 1
ATOM 2617 C C . VAL B 2 56 ? -11.253 27.118 -32.250 1.00 55.32 89 VAL A C 1
ATOM 2618 O O . VAL B 2 56 ? -10.743 28.010 -32.935 1.00 66.86 89 VAL A O 1
ATOM 2631 N N . ASN B 2 57 ? -12.574 27.033 -32.070 1.00 63.88 90 ASN A N 1
ATOM 2632 C CA . ASN B 2 57 ? -13.462 28.053 -32.620 1.00 70.60 90 ASN A CA 1
ATOM 2633 C C . ASN B 2 57 ? -13.106 29.431 -32.078 1.00 70.42 90 ASN A C 1
ATOM 2634 O O . ASN B 2 57 ? -13.003 30.403 -32.835 1.00 85.20 90 ASN A O 1
ATOM 2645 N N . LYS B 2 58 ? -12.921 29.534 -30.760 1.00 77.94 91 LYS A N 1
ATOM 2646 C CA . LYS B 2 58 ? -12.489 30.792 -30.163 1.00 81.05 91 LYS A CA 1
ATOM 2647 C C . LYS B 2 58 ? -11.220 31.300 -30.837 1.00 74.02 91 LYS A C 1
ATOM 2648 O O . LYS B 2 58 ? -11.104 32.485 -31.167 1.00 77.30 91 LYS A O 1
ATOM 2667 N N . SER B 2 59 ? -10.253 30.405 -31.051 1.00 68.33 92 SER A N 1
ATOM 2668 C CA . SER B 2 59 ? -9.023 30.788 -31.734 1.00 78.72 92 SER A CA 1
ATOM 2669 C C . SER B 2 59 ? -9.290 31.167 -33.185 1.00 73.62 92 SER A C 1
ATOM 2670 O O . SER B 2 59 ? -8.724 32.142 -33.692 1.00 55.11 92 SER A O 1
ATOM 2678 N N . ALA B 2 60 ? -10.149 30.408 -33.870 1.00 72.08 93 ALA A N 1
ATOM 2679 C CA . ALA B 2 60 ? -10.422 30.680 -35.278 1.00 76.30 93 ALA A CA 1
ATOM 2680 C C . ALA B 2 60 ? -10.974 32.084 -35.482 1.00 66.68 93 ALA A C 1
ATOM 2681 O O . ALA B 2 60 ? -10.755 32.690 -36.537 1.00 76.46 93 ALA A O 1
ATOM 2688 N N . GLN B 2 61 ? -11.686 32.618 -34.488 1.00 64.23 94 GLN A N 1
ATOM 2689 C CA . GLN B 2 61 ? -12.272 33.946 -34.619 1.00 66.74 94 GLN A CA 1
ATOM 2690 C C . GLN B 2 61 ? -11.257 35.032 -34.284 1.00 75.05 94 GLN A C 1
ATOM 2691 O O . GLN B 2 61 ? -11.258 36.100 -34.908 1.00 89.38 94 GLN A O 1
ATOM 2705 N N . LEU B 2 62 ? -10.384 34.777 -33.307 1.00 70.33 95 LEU A N 1
ATOM 2706 C CA . LEU B 2 62 ? -9.325 35.730 -32.996 1.00 63.41 95 LEU A CA 1
ATOM 2707 C C . LEU B 2 62 ? -8.328 35.847 -34.142 1.00 62.71 95 LEU A C 1
ATOM 2708 O O . LEU B 2 62 ? -7.794 36.934 -34.392 1.00 62.76 95 LEU A O 1
ATOM 2724 N N . LEU B 2 63 ? -8.070 34.745 -34.848 1.00 56.12 96 LEU A N 1
ATOM 2725 C CA . LEU B 2 63 ? -7.125 34.779 -35.959 1.00 47.41 96 LEU A CA 1
ATOM 2726 C C . LEU B 2 63 ? -7.716 35.499 -37.163 1.00 57.94 96 LEU A C 1
ATOM 2727 O O . LEU B 2 63 ? -7.008 36.230 -37.865 1.00 72.14 96 LEU A O 1
ATOM 2743 N N . ASP B 2 64 ? -9.011 35.306 -37.422 1.00 71.97 97 ASP A N 1
ATOM 2744 C CA . ASP B 2 64 ? -9.665 36.063 -38.485 1.00 73.82 97 ASP A CA 1
ATOM 2745 C C . ASP B 2 64 ? -9.551 37.560 -38.231 1.00 74.24 97 ASP A C 1
ATOM 2746 O O . ASP B 2 64 ? -9.364 38.346 -39.167 1.00 85.39 97 ASP A O 1
ATOM 2755 N N . ILE B 2 65 ? -9.661 37.972 -36.967 1.00 66.72 98 ILE A N 1
ATOM 2756 C CA . ILE B 2 65 ? -9.466 39.375 -36.610 1.00 53.73 98 ILE A CA 1
ATOM 2757 C C . ILE B 2 65 ? -8.052 39.815 -36.974 1.00 73.13 98 ILE A C 1
ATOM 2758 O O . ILE B 2 65 ? -7.852 40.790 -37.708 1.00 64.26 98 ILE A O 1
ATOM 2774 N N . LEU B 2 66 ? -7.049 39.094 -36.465 1.00 68.43 99 LEU A N 1
ATOM 2775 C CA . LEU B 2 66 ? -5.662 39.425 -36.779 1.00 55.80 99 LEU A CA 1
ATOM 2776 C C . LEU B 2 66 ? -5.417 39.408 -38.283 1.00 60.96 99 LEU A C 1
ATOM 2777 O O . LEU B 2 66 ? -4.638 40.217 -38.803 1.00 57.85 99 LEU A O 1
ATOM 2793 N N . SER B 2 67 ? -6.071 38.492 -39.000 1.00 54.95 100 SER A N 1
ATOM 2794 C CA . SER B 2 67 ? -5.842 38.366 -40.435 1.00 58.61 100 SER A CA 1
ATOM 2795 C C . SER B 2 67 ? -6.323 39.602 -41.184 1.00 75.72 100 SER A C 1
ATOM 2796 O O . SER B 2 67 ? -5.590 40.171 -42.002 1.00 64.40 100 SER A O 1
ATOM 2804 N N . ARG B 2 68 ? -7.558 40.031 -40.922 1.00 74.56 101 ARG A N 1
ATOM 2805 C CA . ARG B 2 68 ? -8.121 41.163 -41.649 1.00 78.58 101 ARG A CA 1
ATOM 2806 C C . ARG B 2 68 ? -7.554 42.492 -41.168 1.00 77.02 101 ARG A C 1
ATOM 2807 O O . ARG B 2 68 ? -7.447 43.434 -41.961 1.00 89.47 101 ARG A O 1
ATOM 2828 N N . ASN B 2 69 ? -7.184 42.591 -39.888 1.00 77.21 102 ASN A N 1
ATOM 2829 C CA . ASN B 2 69 ? -6.471 43.772 -39.415 1.00 70.46 102 ASN A CA 1
ATOM 2830 C C . ASN B 2 69 ? -5.040 43.818 -39.932 1.00 67.38 102 ASN A C 1
ATOM 2831 O O . ASN B 2 69 ? -4.411 44.881 -39.886 1.00 72.34 102 ASN A O 1
ATOM 2842 N N . GLU B 2 70 ? -4.515 42.695 -40.419 1.00 62.95 103 GLU A N 1
ATOM 2843 C CA . GLU B 2 70 ? -3.145 42.623 -40.922 1.00 68.34 103 GLU A CA 1
ATOM 2844 C C . GLU B 2 70 ? -2.135 42.904 -39.811 1.00 64.24 103 GLU A C 1
ATOM 2845 O O . GLU B 2 70 ? -1.144 43.608 -40.014 1.00 58.06 10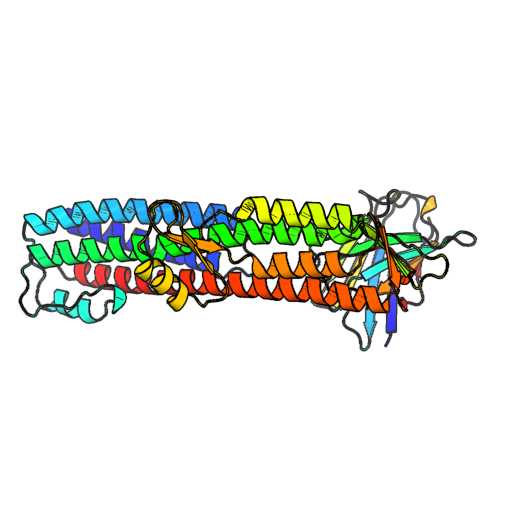3 GLU A O 1
ATOM 2857 N N . TYR B 2 71 ? -2.385 42.357 -38.625 1.00 63.00 104 TYR A N 1
ATOM 2858 C CA . TYR B 2 71 ? -1.413 42.469 -37.548 1.00 65.83 104 TYR A CA 1
ATOM 2859 C C . TYR B 2 71 ? -0.098 41.840 -38.001 1.00 52.74 104 TYR A C 1
ATOM 2860 O O . TYR B 2 71 ? -0.089 40.673 -38.416 1.00 57.62 104 TYR A O 1
ATOM 2878 N N . PRO B 2 72 ? 1.020 42.560 -37.941 1.00 65.46 105 PRO A N 1
ATOM 2879 C CA . PRO B 2 72 ? 2.273 41.999 -38.459 1.00 85.24 105 PRO A CA 1
ATOM 2880 C C . PRO B 2 72 ? 2.897 40.978 -37.519 1.00 64.06 105 PRO A C 1
ATOM 2881 O O . PRO B 2 72 ? 2.941 41.162 -36.300 1.00 83.90 105 PRO A O 1
ATOM 2892 N N . ILE B 2 73 ? 3.373 39.886 -38.110 1.00 61.07 106 ILE A N 1
ATOM 2893 C CA . ILE B 2 73 ? 4.169 38.883 -37.414 1.00 56.44 106 ILE A CA 1
ATOM 2894 C C . ILE B 2 73 ? 5.616 39.108 -37.826 1.00 68.54 106 ILE A C 1
ATOM 2895 O O . ILE B 2 73 ? 5.980 38.897 -38.987 1.00 75.59 106 ILE A O 1
ATOM 2911 N N . ASN B 2 74 ? 6.447 39.526 -36.879 1.00 78.06 107 ASN A N 1
ATOM 2912 C CA . ASN B 2 74 ? 7.797 39.960 -37.206 1.00 54.74 107 ASN A CA 1
ATOM 2913 C C . ASN B 2 74 ? 8.679 38.781 -37.603 1.00 65.54 107 ASN A C 1
ATOM 2914 O O . ASN B 2 74 ? 8.491 37.649 -37.148 1.00 109.61 107 ASN A O 1
ATOM 2925 N N . LYS B 2 75 ? 9.640 39.068 -38.486 1.00 62.97 108 LYS A N 1
ATOM 2926 C CA . LYS B 2 75 ? 10.660 38.124 -38.934 1.00 82.55 108 LYS A CA 1
ATOM 2927 C C . LYS B 2 75 ? 10.953 37.031 -37.912 1.00 61.35 108 LYS A C 1
ATOM 2928 O O . LYS B 2 75 ? 10.608 35.865 -38.132 1.00 71.15 108 LYS A O 1
ATOM 2932 N N . ASP B 2 76 ? 11.595 37.399 -36.799 1.00 53.13 109 ASP A N 1
ATOM 2933 C CA . ASP B 2 76 ? 11.953 36.423 -35.772 1.00 58.07 109 ASP A CA 1
ATOM 2934 C C . ASP B 2 76 ? 10.778 35.514 -35.429 1.00 64.90 109 ASP A C 1
ATOM 2935 O O . ASP B 2 76 ? 10.928 34.290 -35.338 1.00 55.28 109 ASP A O 1
ATOM 2944 N N . ALA B 2 77 ? 9.596 36.099 -35.226 1.00 55.55 110 ALA A N 1
ATOM 2945 C CA . ALA B 2 77 ? 8.436 35.304 -34.840 1.00 73.19 110 ALA A CA 1
ATOM 2946 C C . ALA B 2 77 ? 8.073 34.290 -35.919 1.00 45.13 110 ALA A C 1
ATOM 2947 O O . ALA B 2 77 ? 7.718 33.146 -35.611 1.00 41.76 110 ALA A O 1
ATOM 2954 N N . ARG B 2 78 ? 8.160 34.685 -37.192 1.00 45.50 111 ARG A N 1
ATOM 2955 C CA . ARG B 2 78 ? 7.793 33.769 -38.269 1.00 49.01 111 ARG A CA 1
ATOM 2956 C C . ARG B 2 78 ? 8.736 32.574 -38.331 1.00 58.83 111 ARG A C 1
ATOM 2957 O O . ARG B 2 78 ? 8.298 31.445 -38.577 1.00 44.24 111 ARG A O 1
ATOM 2978 N N . GLU B 2 79 ? 10.033 32.801 -38.112 1.00 49.76 112 GLU A N 1
ATOM 2979 C CA . GLU B 2 79 ? 10.995 31.706 -38.190 1.00 63.25 112 GLU A CA 1
ATOM 2980 C C . GLU B 2 79 ? 10.670 30.602 -37.191 1.00 52.88 112 GLU A C 1
ATOM 2981 O O . GLU B 2 79 ? 10.998 29.435 -37.430 1.00 46.76 112 GLU A O 1
ATOM 2993 N N . LEU B 2 80 ? 10.028 30.944 -36.070 1.00 50.01 113 LEU A N 1
ATOM 2994 C CA . LEU B 2 80 ? 9.639 29.918 -35.107 1.00 44.42 113 LEU A CA 1
ATOM 2995 C C . LEU B 2 80 ? 8.706 28.890 -35.733 1.00 45.55 113 LEU A C 1
ATOM 2996 O O . LEU B 2 80 ? 8.695 27.728 -35.314 1.00 37.84 113 LEU A O 1
ATOM 3012 N N . LEU B 2 81 ? 7.925 29.294 -36.739 1.00 52.17 114 LEU A N 1
ATOM 3013 C CA . LEU B 2 81 ? 6.951 28.392 -37.344 1.00 48.66 114 LEU A CA 1
ATOM 3014 C C . LEU B 2 81 ? 7.604 27.193 -38.019 1.00 50.80 114 LEU A C 1
ATOM 3015 O O . LEU B 2 81 ? 6.921 26.195 -38.276 1.00 57.75 114 LEU A O 1
ATOM 3031 N N . HIS B 2 82 ? 8.904 27.260 -38.314 1.00 66.37 115 HIS A N 1
ATOM 3032 C CA . HIS B 2 82 ? 9.583 26.120 -38.919 1.00 54.73 115 HIS A CA 1
ATOM 3033 C C . HIS B 2 82 ? 9.614 24.913 -37.991 1.00 48.75 115 HIS A C 1
ATOM 3034 O O . HIS B 2 82 ? 9.823 23.790 -38.462 1.00 51.92 115 HIS A O 1
ATOM 3048 N N . SER B 2 83 ? 9.415 25.117 -36.687 1.00 45.31 116 SER A N 1
ATOM 3049 C CA . SER B 2 83 ? 9.304 24.007 -35.751 1.00 43.66 116 SER A CA 1
ATOM 3050 C C . SER B 2 83 ? 7.915 23.385 -35.741 1.00 51.71 116 SER A C 1
ATOM 3051 O O . SER B 2 83 ? 7.717 22.360 -35.079 1.00 44.38 116 SER A O 1
ATOM 3059 N N . ALA B 2 84 ? 6.954 23.975 -36.448 1.00 56.85 117 ALA A N 1
ATOM 3060 C CA . ALA B 2 84 ? 5.618 23.411 -36.494 1.00 59.09 117 ALA A CA 1
ATOM 3061 C C . ALA B 2 84 ? 5.656 22.047 -37.183 1.00 36.49 117 ALA A C 1
ATOM 3062 O O . ALA B 2 84 ? 6.466 21.823 -38.088 1.00 48.19 117 ALA A O 1
ATOM 3069 N N . PRO B 2 85 ? 4.794 21.117 -36.776 1.00 52.35 118 PRO A N 1
ATOM 3070 C CA . PRO B 2 85 ? 4.796 19.796 -37.413 1.00 53.31 118 PRO A CA 1
ATOM 3071 C C . PRO B 2 85 ? 4.483 19.901 -38.898 1.00 50.86 118 PRO A C 1
ATOM 3072 O O . PRO B 2 85 ? 3.716 20.761 -39.337 1.00 44.99 118 PRO A O 1
ATOM 3083 N N . LYS B 2 86 ? 5.098 19.007 -39.677 1.00 62.93 119 LYS A N 1
ATOM 3084 C CA . LYS B 2 86 ? 4.908 19.028 -41.123 1.00 84.09 119 LYS A CA 1
ATOM 3085 C C . LYS B 2 86 ? 3.440 18.880 -41.498 1.00 42.04 119 LYS A C 1
ATOM 3086 O O . LYS B 2 86 ? 3.019 19.359 -42.557 1.00 68.11 119 LYS A O 1
ATOM 3105 N N . GLU B 2 87 ? 2.646 18.232 -40.641 1.00 47.33 120 GLU A N 1
ATOM 3106 C CA . GLU B 2 87 ? 1.237 18.010 -40.949 1.00 43.14 120 GLU A CA 1
ATOM 3107 C C . GLU B 2 87 ? 0.464 19.319 -41.029 1.00 51.49 120 GLU A C 1
ATOM 3108 O O . GLU B 2 87 ? -0.525 19.411 -41.764 1.00 74.51 120 GLU A O 1
ATOM 3120 N N . ALA B 2 88 ? 0.893 20.339 -40.286 1.00 61.25 121 ALA A N 1
ATOM 3121 C CA . ALA B 2 88 ? 0.165 21.599 -40.259 1.00 53.40 121 ALA A CA 1
ATOM 3122 C C . ALA B 2 88 ? 0.388 22.436 -41.510 1.00 78.53 121 ALA A C 1
ATOM 3123 O O . ALA B 2 88 ? -0.407 23.343 -41.776 1.00 42.56 121 ALA A O 1
ATOM 3130 N N . GLU B 2 89 ? 1.450 22.166 -42.268 1.00 64.04 122 GLU A N 1
ATOM 3131 C CA . GLU B 2 89 ? 1.742 22.893 -43.501 1.00 70.20 122 GLU A CA 1
ATOM 3132 C C . GLU B 2 89 ? 1.800 24.386 -43.193 1.00 58.45 122 GLU A C 1
ATOM 3133 O O . GLU B 2 89 ? 1.050 25.223 -43.691 1.00 69.62 122 GLU A O 1
ATOM 3145 N N . LEU B 2 90 ? 2.704 24.648 -42.265 1.00 87.28 123 LEU A N 1
ATOM 3146 C CA . LEU B 2 90 ? 3.104 25.993 -41.917 1.00 69.89 123 LEU A CA 1
ATOM 3147 C C . LEU B 2 90 ? 4.598 26.035 -42.131 1.00 87.70 123 LEU A C 1
ATOM 3148 O O . LEU B 2 90 ? 5.343 25.261 -41.527 1.00 135.43 123 LEU A O 1
ATOM 3164 N N . ASP B 2 91 ? 5.010 26.866 -43.063 1.00 73.60 124 ASP A N 1
ATOM 3165 C CA . ASP B 2 91 ? 6.384 27.303 -43.198 1.00 97.76 124 ASP A CA 1
ATOM 3166 C C . ASP B 2 91 ? 6.357 28.786 -42.838 1.00 96.54 124 ASP A C 1
ATOM 3167 O O . ASP B 2 91 ? 5.279 29.372 -42.708 1.00 100.66 124 ASP A O 1
ATOM 3176 N N . GLY B 2 92 ? 7.516 29.400 -42.581 1.00 95.47 125 GLY A N 1
ATOM 3177 C CA . GLY B 2 92 ? 7.560 30.804 -42.235 1.00 87.02 125 GLY A CA 1
ATOM 3178 C C . GLY B 2 92 ? 8.100 31.679 -43.358 1.00 101.58 125 GLY A C 1
ATOM 3179 O O . GLY B 2 92 ? 8.794 31.224 -44.281 1.00 85.62 125 GLY A O 1
ATOM 3183 N N . ASP B 2 93 ? 7.724 32.954 -43.276 1.00 85.93 126 ASP A N 1
ATOM 3184 C CA . ASP B 2 93 ? 8.432 34.040 -43.950 1.00 68.38 126 ASP A CA 1
ATOM 3185 C C . ASP B 2 93 ? 8.239 34.048 -45.470 1.00 60.39 126 ASP A C 1
ATOM 3186 O O . ASP B 2 93 ? 7.278 34.650 -45.964 1.00 77.05 126 ASP A O 1
ATOM 3195 N N . GLN B 2 94 ? 9.136 33.385 -46.212 1.00 109.05 127 GLN A N 1
ATOM 3196 C CA . GLN B 2 94 ? 9.323 33.552 -47.655 1.00 106.91 127 GLN A CA 1
ATOM 3197 C C . GLN B 2 94 ? 8.671 34.802 -48.240 1.00 151.90 127 GLN A C 1
ATOM 3198 O O . GLN B 2 94 ? 9.377 35.734 -48.636 1.00 136.91 127 GLN A O 1
ATOM 3202 N N . MET B 2 95 ? 7.342 34.845 -48.340 1.00 185.02 128 MET A N 1
ATOM 3203 C CA . MET B 2 95 ? 6.751 35.958 -49.074 1.00 146.07 128 MET A CA 1
ATOM 3204 C C . MET B 2 95 ? 5.269 36.228 -48.802 1.00 120.91 128 MET A C 1
ATOM 3205 O O . MET B 2 95 ? 4.680 37.092 -49.461 1.00 115.05 128 MET A O 1
ATOM 3209 N N . ILE B 2 96 ? 4.649 35.549 -47.833 1.00 70.15 129 ILE A N 1
ATOM 3210 C CA . ILE B 2 96 ? 3.197 35.626 -47.694 1.00 67.60 129 ILE A CA 1
ATOM 3211 C C . ILE B 2 96 ? 2.840 36.719 -46.697 1.00 70.97 129 ILE A C 1
ATOM 3212 O O . ILE B 2 96 ? 3.540 36.932 -45.699 1.00 56.15 129 ILE A O 1
ATOM 3228 N N . SER B 2 97 ? 1.728 37.401 -46.971 1.00 51.74 130 SER A N 1
ATOM 3229 C CA . SER B 2 97 ? 1.293 38.559 -46.204 1.00 49.87 130 SER A CA 1
ATOM 3230 C C . SER B 2 97 ? 0.977 38.175 -44.761 1.00 65.02 130 SER A C 1
ATOM 3231 O O . SER B 2 97 ? 0.856 37.001 -44.404 1.00 73.42 130 SER A O 1
ATOM 3239 N N . HIS B 2 98 ? 0.823 39.205 -43.927 1.00 66.47 131 HIS A N 1
ATOM 3240 C CA . HIS B 2 98 ? 0.346 38.991 -42.565 1.00 69.69 131 HIS A CA 1
ATOM 3241 C C . HIS B 2 98 ? -1.074 38.446 -42.569 1.00 58.26 131 HIS A C 1
ATOM 3242 O O . HIS B 2 98 ? -1.403 37.531 -41.804 1.00 50.14 131 HIS A O 1
ATOM 3256 N N . ARG B 2 99 ? -1.933 39.006 -43.422 1.00 75.46 132 ARG A N 1
ATOM 3257 C CA . ARG B 2 99 ? -3.303 38.522 -43.543 1.00 76.77 132 ARG A CA 1
ATOM 3258 C C . ARG B 2 99 ? -3.330 37.025 -43.820 1.00 56.58 132 ARG A C 1
ATOM 3259 O O . ARG B 2 99 ? -4.065 36.273 -43.172 1.00 55.61 132 ARG A O 1
ATOM 3280 N N . GLU B 2 100 ? -2.528 36.574 -44.786 1.00 52.25 133 GLU A N 1
ATOM 3281 C CA . GLU B 2 100 ? -2.558 35.169 -45.175 1.00 49.71 133 GLU A CA 1
ATOM 3282 C C . GLU B 2 100 ? -2.050 34.273 -44.053 1.00 33.91 133 GLU A C 1
ATOM 3283 O O . GLU B 2 100 ? -2.648 33.229 -43.767 1.00 55.03 133 GLU A O 1
ATOM 3295 N N . LEU B 2 101 ? -0.950 34.660 -43.407 1.00 69.45 134 LEU A N 1
ATOM 3296 C CA . LEU B 2 101 ? -0.357 33.804 -42.385 1.00 60.48 134 LEU A CA 1
ATOM 3297 C C . LEU B 2 101 ? -1.326 33.582 -41.230 1.00 54.88 134 LEU A C 1
ATOM 3298 O O . LEU B 2 101 ? -1.531 32.446 -40.787 1.00 36.84 134 LEU A O 1
ATOM 3314 N N . TRP B 2 102 ? -1.942 34.658 -40.734 1.00 43.06 135 TRP A N 1
ATOM 3315 C CA . TRP B 2 102 ? -2.944 34.514 -39.681 1.00 32.36 135 TRP A CA 1
ATOM 3316 C C . TRP B 2 102 ? -4.042 33.549 -40.109 1.00 36.69 135 TRP A C 1
ATOM 3317 O O . TRP B 2 102 ? -4.443 32.664 -39.345 1.00 55.00 135 TRP A O 1
ATOM 3338 N N . ALA B 2 103 ? -4.544 33.710 -41.335 1.00 53.48 136 ALA A N 1
ATOM 3339 C CA . ALA B 2 103 ? -5.540 32.779 -41.852 1.00 39.36 136 ALA A CA 1
ATOM 3340 C C . ALA B 2 103 ? -4.952 31.382 -42.002 1.00 34.74 136 ALA A C 1
ATOM 3341 O O . ALA B 2 103 ? -5.614 30.383 -41.696 1.00 39.36 136 ALA A O 1
ATOM 3348 N N . LYS B 2 104 ? -3.705 31.292 -42.470 1.00 53.71 137 LYS A N 1
ATOM 3349 C CA . LYS B 2 104 ? -3.070 29.991 -42.636 1.00 39.98 137 LYS A CA 1
ATOM 3350 C C . LYS B 2 104 ? -2.904 29.282 -41.298 1.00 66.73 137 LYS A C 1
ATOM 3351 O O . LYS B 2 104 ? -2.980 28.050 -41.233 1.00 74.97 137 LYS A O 1
ATOM 3370 N N . ILE B 2 105 ? -2.683 30.041 -40.222 1.00 51.98 138 ILE A N 1
ATOM 3371 C CA . ILE B 2 105 ? -2.564 29.442 -38.897 1.00 58.60 138 ILE A CA 1
ATOM 3372 C C . ILE B 2 105 ? -3.918 28.933 -38.420 1.00 32.50 138 ILE A C 1
ATOM 3373 O O . ILE B 2 105 ? -4.018 27.847 -37.836 1.00 39.32 138 ILE A O 1
ATOM 3389 N N . ALA B 2 106 ? -4.980 29.706 -38.660 1.00 35.81 139 ALA A N 1
ATOM 3390 C CA . ALA B 2 106 ? -6.315 29.278 -38.255 1.00 32.83 139 ALA A CA 1
ATOM 3391 C C . ALA B 2 106 ? -6.727 28.000 -38.973 1.00 40.23 139 ALA A C 1
ATOM 3392 O O . ALA B 2 106 ? -7.285 27.085 -38.355 1.00 62.91 139 ALA A O 1
ATOM 3399 N N . ASN B 2 107 ? -6.462 27.915 -40.278 1.00 45.51 140 ASN A N 1
ATOM 3400 C CA . ASN B 2 107 ? -6.784 26.696 -41.012 1.00 50.01 140 ASN A CA 1
ATOM 3401 C C . ASN B 2 107 ? -6.015 25.502 -40.458 1.00 48.45 140 ASN A C 1
ATOM 3402 O O . ASN B 2 107 ? -6.572 24.407 -40.314 1.00 49.64 140 ASN A O 1
ATOM 3413 N N . SER B 2 108 ? -4.734 25.694 -40.133 1.00 42.16 141 SER A N 1
ATOM 3414 C CA . SER B 2 108 ? -3.932 24.597 -39.599 1.00 40.37 141 SER A CA 1
ATOM 3415 C C . SER B 2 108 ? -4.534 24.050 -38.310 1.00 45.16 141 SER A C 1
ATOM 3416 O O . SER B 2 108 ? -4.659 22.832 -38.138 1.00 41.77 141 SER A O 1
ATOM 3424 N N . ILE B 2 109 ? -4.901 24.937 -37.384 1.00 39.81 142 ILE A N 1
ATOM 3425 C CA . ILE B 2 109 ? -5.544 24.495 -36.148 1.00 43.22 142 ILE A CA 1
ATOM 3426 C C . ILE B 2 109 ? -6.812 23.716 -36.467 1.00 44.73 142 ILE A C 1
ATOM 3427 O O . ILE B 2 109 ? -7.021 22.601 -35.975 1.00 56.12 142 ILE A O 1
ATOM 3443 N N . ASN B 2 110 ? -7.677 24.295 -37.302 1.00 51.01 143 ASN A N 1
ATOM 3444 C CA . ASN B 2 110 ? -8.965 23.673 -37.582 1.00 67.06 143 ASN A CA 1
ATOM 3445 C C . ASN B 2 110 ? -8.794 22.362 -38.339 1.00 53.67 143 ASN A C 1
ATOM 3446 O O . ASN B 2 110 ? -9.471 21.373 -38.035 1.00 54.07 143 ASN A O 1
ATOM 3457 N N . ASP B 2 111 ? -7.891 22.330 -39.322 1.00 44.43 144 ASP A N 1
ATOM 3458 C CA . ASP B 2 111 ? -7.710 21.121 -40.120 1.00 37.73 144 ASP A CA 1
ATOM 3459 C C . ASP B 2 111 ? -7.185 19.973 -39.268 1.00 48.77 144 ASP A C 1
ATOM 3460 O O . ASP B 2 111 ? -7.695 18.849 -39.341 1.00 51.33 144 ASP A O 1
ATOM 3469 N N . ILE B 2 112 ? -6.164 20.234 -38.451 1.00 42.64 145 ILE A N 1
ATOM 3470 C CA . ILE B 2 112 ? -5.636 19.194 -37.572 1.00 54.73 145 ILE A CA 1
ATOM 3471 C C . ILE B 2 112 ? -6.728 18.684 -36.641 1.00 54.39 145 ILE A C 1
ATOM 3472 O O . ILE B 2 112 ? -6.856 17.476 -36.413 1.00 56.47 145 ILE A O 1
ATOM 3488 N N . ASN B 2 113 ? -7.538 19.592 -36.097 1.00 58.32 146 ASN A N 1
ATOM 3489 C CA . ASN B 2 113 ? -8.585 19.176 -35.171 1.00 59.43 146 ASN A CA 1
ATOM 3490 C C . ASN B 2 113 ? -9.699 18.425 -35.894 1.00 49.25 146 ASN A C 1
ATOM 3491 O O . ASN B 2 113 ? -10.268 17.473 -35.348 1.00 67.87 146 ASN A O 1
ATOM 3502 N N . GLU B 2 114 ? -10.019 18.832 -37.123 1.00 56.07 147 GLU A N 1
ATOM 3503 C CA . GLU B 2 114 ? -11.126 18.221 -37.851 1.00 57.84 147 GLU A CA 1
ATOM 3504 C C . GLU B 2 114 ? -10.719 16.903 -38.500 1.00 54.31 147 GLU A C 1
ATOM 3505 O O . GLU B 2 114 ? -11.451 15.911 -38.415 1.00 53.48 147 GLU A O 1
ATOM 3517 N N . GLN B 2 115 ? -9.559 16.875 -39.156 1.00 50.77 148 GLN A N 1
ATOM 3518 C CA . GLN B 2 115 ? -9.167 15.728 -39.965 1.00 52.20 148 GLN A CA 1
ATOM 3519 C C . GLN B 2 115 ? -8.373 14.683 -39.192 1.00 50.61 148 GLN A C 1
ATOM 3520 O O . GLN B 2 115 ? -8.384 13.510 -39.582 1.00 52.60 148 GLN A O 1
ATOM 3534 N N . TYR B 2 116 ? -7.686 15.068 -38.115 1.00 58.29 149 TYR A N 1
ATOM 3535 C CA . TYR B 2 116 ? -6.904 14.133 -37.313 1.00 51.95 149 TYR A CA 1
ATOM 3536 C C . TYR B 2 116 ? -7.616 13.836 -35.989 1.00 45.27 149 TYR A C 1
ATOM 3537 O O . TYR B 2 116 ? -8.077 12.715 -35.780 1.00 80.99 149 TYR A O 1
ATOM 3555 N N . LEU B 2 117 ? -7.706 14.817 -35.094 1.00 48.95 150 LEU A N 1
ATOM 3556 C CA . LEU B 2 117 ? -8.288 14.609 -33.772 1.00 42.51 150 LEU A CA 1
ATOM 3557 C C . LEU B 2 117 ? -9.690 14.015 -33.849 1.00 60.39 150 LEU A C 1
ATOM 3558 O O . LEU B 2 117 ? -9.902 12.863 -33.457 1.00 61.83 150 LEU A O 1
ATOM 3574 N N . LYS B 2 118 ? -10.653 14.794 -34.348 1.00 52.55 151 LYS A N 1
ATOM 3575 C CA . LYS B 2 118 ? -12.041 14.341 -34.364 1.00 55.11 151 LYS A CA 1
ATOM 3576 C C . LYS B 2 118 ? -12.190 13.006 -35.085 1.00 61.50 151 LYS A C 1
ATOM 3577 O O . LYS B 2 118 ? -12.984 12.155 -34.668 1.00 70.96 151 LYS A O 1
ATOM 3596 N N . VAL B 2 119 ? -11.435 12.801 -36.166 1.00 48.58 152 VAL A N 1
ATOM 3597 C CA . VAL B 2 119 ? -11.574 11.575 -36.952 1.00 45.73 152 VAL A CA 1
ATOM 3598 C C . VAL B 2 119 ? -11.225 10.358 -36.103 1.00 41.78 152 VAL A C 1
ATOM 3599 O O . VAL B 2 119 ? -12.027 9.429 -35.956 1.00 63.16 152 VAL A O 1
ATOM 3612 N N . TYR B 2 120 ? -10.017 10.345 -35.537 1.00 49.74 153 TYR A N 1
ATOM 3613 C CA . TYR B 2 120 ? -9.581 9.199 -34.747 1.00 56.38 153 TYR A CA 1
ATOM 3614 C C . TYR B 2 120 ? -10.252 9.145 -33.381 1.00 56.41 153 TYR A C 1
ATOM 3615 O O . TYR B 2 120 ? -10.298 8.071 -32.772 1.00 58.46 153 TYR A O 1
ATOM 3633 N N . GLU B 2 121 ? -10.776 10.269 -32.885 1.00 40.03 154 GLU A N 1
ATOM 3634 C CA . GLU B 2 121 ? -11.581 10.225 -31.669 1.00 46.59 154 GLU A CA 1
ATOM 3635 C C . GLU B 2 121 ? -12.888 9.481 -31.903 1.00 63.54 154 GLU A C 1
ATOM 3636 O O . GLU B 2 121 ? -13.380 8.794 -31.001 1.00 59.13 154 GLU A O 1
ATOM 3648 N N . HIS B 2 122 ? -13.461 9.605 -33.101 1.00 57.87 155 HIS A N 1
ATOM 3649 C CA . HIS B 2 122 ? -14.669 8.860 -33.440 1.00 49.22 155 HIS A CA 1
ATOM 3650 C C . HIS B 2 122 ? -14.352 7.394 -33.715 1.00 44.97 155 HIS A C 1
ATOM 3651 O O . HIS B 2 122 ? -15.050 6.498 -33.228 1.00 52.01 155 HIS A O 1
ATOM 3665 N N . ALA B 2 123 ? -13.302 7.135 -34.497 1.00 44.06 156 ALA A N 1
ATOM 3666 C CA . ALA B 2 123 ? -12.900 5.762 -34.782 1.00 50.22 156 ALA A CA 1
ATOM 3667 C C . ALA B 2 123 ? -12.662 4.984 -33.494 1.00 41.08 156 ALA A C 1
ATOM 3668 O O . ALA B 2 123 ? -13.188 3.880 -33.313 1.00 55.16 156 ALA A O 1
ATOM 3675 N N . VAL B 2 124 ? -11.865 5.548 -32.584 1.00 50.58 157 VAL A N 1
ATOM 3676 C CA . VAL B 2 124 ? -11.612 4.893 -31.304 1.00 40.73 157 VAL A CA 1
ATOM 3677 C C . VAL B 2 124 ? -12.917 4.684 -30.547 1.00 46.14 157 VAL A C 1
ATOM 3678 O O . VAL B 2 124 ? -13.150 3.617 -29.965 1.00 45.35 157 VAL A O 1
ATOM 3691 N N . SER B 2 125 ? -13.788 5.696 -30.542 1.00 45.06 158 SER A N 1
ATOM 3692 C CA . SER B 2 125 ? -15.071 5.570 -29.855 1.00 57.62 158 SER A CA 1
ATOM 3693 C C . SER B 2 125 ? -15.899 4.434 -30.443 1.00 61.31 158 SER A C 1
ATOM 3694 O O . SER B 2 125 ? -16.429 3.591 -29.709 1.00 63.96 158 SER A O 1
ATOM 3702 N N . SER B 2 126 ? -16.024 4.399 -31.770 1.00 63.81 159 SER A N 1
ATOM 3703 C CA . SER B 2 126 ? -16.811 3.352 -32.415 1.00 39.61 159 SER A CA 1
ATOM 3704 C C . SER B 2 126 ? -16.259 1.970 -32.088 1.00 40.17 159 SER A C 1
ATOM 3705 O O . SER B 2 126 ? -16.989 1.093 -31.614 1.00 53.77 159 SER A O 1
ATOM 3713 N N . TYR B 2 127 ? -14.964 1.760 -32.332 1.00 41.95 160 TYR A N 1
ATOM 3714 C CA . TYR B 2 127 ? -14.378 0.442 -32.122 1.00 47.26 160 TYR A CA 1
ATOM 3715 C C . TYR B 2 127 ? -14.372 0.057 -30.648 1.00 45.64 160 TYR A C 1
ATOM 3716 O O . TYR B 2 127 ? -14.526 -1.124 -30.318 1.00 47.77 160 TYR A O 1
ATOM 3734 N N . THR B 2 128 ? -14.199 1.030 -29.751 1.00 34.19 161 THR A N 1
ATOM 3735 C CA . THR B 2 128 ? -14.224 0.734 -28.323 1.00 72.26 161 THR A CA 1
ATOM 3736 C C . THR B 2 128 ? -15.603 0.251 -27.892 1.00 50.32 161 THR A C 1
ATOM 3737 O O . THR B 2 128 ? -15.729 -0.776 -27.215 1.00 47.58 161 THR A O 1
ATOM 3748 N N . GLN B 2 129 ? -16.652 0.985 -28.270 1.00 52.22 162 GLN A N 1
ATOM 3749 C CA . GLN B 2 129 ? -18.006 0.564 -27.929 1.00 47.03 162 GLN A CA 1
ATOM 3750 C C . GLN B 2 129 ? -18.287 -0.838 -28.450 1.00 50.26 162 GLN A C 1
ATOM 3751 O O . GLN B 2 129 ? -18.860 -1.671 -27.738 1.00 45.93 162 GLN A O 1
ATOM 3765 N N . MET B 2 130 ? -17.878 -1.123 -29.687 1.00 58.48 163 MET A N 1
ATOM 3766 C CA . MET B 2 130 ? -18.072 -2.458 -30.240 1.00 56.01 163 MET A CA 1
ATOM 3767 C C . MET B 2 130 ? -17.304 -3.497 -29.433 1.00 45.54 163 MET A C 1
ATOM 3768 O O . MET B 2 130 ? -17.851 -4.543 -29.066 1.00 39.84 163 MET A O 1
ATOM 3782 N N . TYR B 2 131 ? -16.030 -3.227 -29.145 1.00 52.84 164 TYR A N 1
ATOM 3783 C CA . TYR B 2 131 ? -15.232 -4.208 -28.420 1.00 46.66 164 TYR A CA 1
ATOM 3784 C C . TYR B 2 131 ? -15.782 -4.435 -27.018 1.00 42.76 164 TYR A C 1
ATOM 3785 O O . TYR B 2 131 ? -15.750 -5.560 -26.506 1.00 48.14 164 TYR A O 1
ATOM 3803 N N . GLN B 2 132 ? -16.287 -3.379 -26.379 1.00 36.96 165 GLN A N 1
ATOM 3804 C CA . GLN B 2 132 ? -16.878 -3.541 -25.055 1.00 36.02 165 GLN A CA 1
ATOM 3805 C C . GLN B 2 132 ? -18.076 -4.479 -25.106 1.00 39.05 165 GLN A C 1
ATOM 3806 O O . GLN B 2 132 ? -18.229 -5.350 -24.241 1.00 56.27 165 GLN A O 1
ATOM 3820 N N . ASP B 2 133 ? -18.937 -4.321 -26.114 1.00 32.10 166 ASP A N 1
ATOM 3821 C CA . ASP B 2 133 ? -20.051 -5.249 -26.273 1.00 38.61 166 ASP A CA 1
ATOM 3822 C C . ASP B 2 133 ? -19.554 -6.640 -26.641 1.00 32.69 166 ASP A C 1
ATOM 3823 O O . ASP B 2 133 ? -20.122 -7.645 -26.198 1.00 51.21 166 ASP A O 1
ATOM 3832 N N . PHE B 2 134 ? -18.490 -6.721 -27.442 1.00 41.24 167 PHE A N 1
ATOM 3833 C CA . PHE B 2 134 ? -17.908 -8.018 -27.771 1.00 32.29 167 PHE A CA 1
ATOM 3834 C C . PHE B 2 134 ? -17.336 -8.689 -26.530 1.00 37.08 167 PHE A C 1
ATOM 3835 O O . PHE B 2 134 ? -17.574 -9.877 -26.285 1.00 34.49 167 PHE A O 1
ATOM 3852 N N . SER B 2 135 ? -16.569 -7.940 -25.735 1.00 49.33 168 SER A N 1
ATOM 3853 C CA . SER B 2 135 ? -16.011 -8.505 -24.513 1.00 49.26 168 SER A CA 1
ATOM 3854 C C . SER B 2 135 ? -17.111 -8.932 -23.552 1.00 48.04 168 SER A C 1
ATOM 3855 O O . SER B 2 135 ? -16.939 -9.899 -22.801 1.00 38.37 168 SER A O 1
ATOM 3863 N N . ALA B 2 136 ? -18.249 -8.233 -23.566 1.00 40.98 169 ALA A N 1
ATOM 3864 C CA . ALA B 2 136 ? -19.361 -8.617 -22.705 1.00 36.90 169 ALA A CA 1
ATOM 3865 C C . ALA B 2 136 ? -19.903 -9.988 -23.086 1.00 48.36 169 ALA A C 1
ATOM 3866 O O . ALA B 2 136 ? -20.280 -10.780 -22.215 1.00 64.20 169 ALA A O 1
ATOM 3873 N N . VAL B 2 137 ? -19.955 -10.286 -24.386 1.00 45.08 170 VAL A N 1
ATOM 3874 C CA . VAL B 2 137 ? -20.407 -11.604 -24.824 1.00 46.67 170 VAL A CA 1
ATOM 3875 C C . VAL B 2 137 ? -19.457 -12.679 -24.313 1.00 34.58 170 VAL A C 1
ATOM 3876 O O . VAL B 2 137 ? -19.885 -13.715 -23.789 1.00 64.89 170 VAL A O 1
ATOM 3889 N N . LEU B 2 138 ? -18.149 -12.446 -24.450 1.00 43.65 171 LEU A N 1
ATOM 3890 C CA . LEU B 2 138 ? -17.171 -13.430 -23.998 1.00 51.39 171 LEU A CA 1
ATOM 3891 C C . LEU B 2 138 ? -17.233 -13.633 -22.490 1.00 48.62 171 LEU A C 1
ATOM 3892 O O . LEU B 2 138 ? -16.958 -14.735 -22.002 1.00 45.44 171 LEU A O 1
ATOM 3908 N N . SER B 2 139 ? -17.581 -12.589 -21.735 1.00 45.09 172 SER A N 1
ATOM 3909 C CA . SER B 2 139 ? -17.709 -12.741 -20.290 1.00 48.64 172 SER A CA 1
ATOM 3910 C C . SER B 2 139 ? -18.858 -13.671 -19.928 1.00 62.06 172 SER A C 1
ATOM 3911 O O . SER B 2 139 ? -18.792 -14.369 -18.909 1.00 59.97 172 SER A O 1
ATOM 3919 N N . SER B 2 140 ? -19.905 -13.704 -20.749 1.00 51.17 173 SER A N 1
ATOM 3920 C CA . SER B 2 140 ? -21.076 -14.536 -20.506 1.00 50.38 173 SER A CA 1
ATOM 3921 C C . SER B 2 140 ? -20.961 -15.912 -21.149 1.00 48.76 173 SER A C 1
ATOM 3922 O O . SER B 2 140 ? -21.967 -16.622 -21.249 1.00 50.91 173 SER A O 1
ATOM 3930 N N . LEU B 2 141 ? -19.761 -16.308 -21.574 1.00 44.70 174 LEU A N 1
ATOM 3931 C CA . LEU B 2 141 ? -19.617 -17.524 -22.366 1.00 53.52 174 LEU A CA 1
ATOM 3932 C C . LEU B 2 141 ? -19.939 -18.774 -21.554 1.00 55.79 174 LEU A C 1
ATOM 3933 O O . LEU B 2 141 ? -20.452 -19.753 -22.107 1.00 63.36 174 LEU A O 1
ATOM 3949 N N . ALA B 2 142 ? -19.655 -18.763 -20.249 1.00 54.53 175 ALA A N 1
ATOM 3950 C CA . ALA B 2 142 ? -19.939 -19.933 -19.424 1.00 57.28 175 ALA A CA 1
ATOM 3951 C C . ALA B 2 142 ? -21.433 -20.213 -19.343 1.00 47.75 175 ALA A C 1
ATOM 3952 O O . ALA B 2 142 ? -21.840 -21.366 -19.156 1.00 50.97 175 ALA A O 1
ATOM 3959 N N . GLY B 2 143 ? -22.264 -19.179 -19.475 1.00 34.29 176 GLY A N 1
ATOM 3960 C CA . GLY B 2 143 ? -23.701 -19.386 -19.434 1.00 38.75 176 GLY A CA 1
ATOM 3961 C C . GLY B 2 143 ? -24.204 -20.311 -20.526 1.00 53.29 176 GLY A C 1
ATOM 3962 O O . GLY B 2 143 ? -25.248 -20.951 -20.371 1.00 55.90 176 GLY A O 1
ATOM 3966 N N . TRP B 2 144 ? -23.478 -20.396 -21.639 1.00 46.47 177 TRP A N 1
ATOM 3967 C CA . TRP B 2 144 ? -23.858 -21.249 -22.756 1.00 52.18 177 TRP A CA 1
ATOM 3968 C C . TRP B 2 144 ? -23.152 -22.599 -22.746 1.00 48.78 177 TRP A C 1
ATOM 3969 O O . TRP B 2 144 ? -23.323 -23.375 -23.691 1.00 54.86 177 TRP A O 1
ATOM 3990 N N . ILE B 2 145 ? -22.373 -22.902 -21.709 1.00 49.05 178 ILE A N 1
ATOM 3991 C CA . ILE B 2 145 ? -21.603 -24.137 -21.635 1.00 46.48 178 ILE A CA 1
ATOM 3992 C C . ILE B 2 145 ? -22.075 -24.932 -20.424 1.00 29.87 178 ILE A C 1
ATOM 3993 O O . ILE B 2 145 ? -22.251 -24.371 -19.337 1.00 46.53 178 ILE A O 1
ATOM 4009 N N . SER B 2 146 ? -22.269 -26.227 -20.621 1.00 55.80 179 SER A N 1
ATOM 4010 C CA . SER B 2 146 ? -22.813 -27.134 -19.617 1.00 58.86 179 SER A CA 1
ATOM 4011 C C . SER B 2 146 ? -21.947 -28.391 -19.555 1.00 56.61 179 SER A C 1
ATOM 4012 O O . SER B 2 146 ? -21.212 -28.690 -20.493 1.00 63.69 179 SER A O 1
ATOM 4020 N N . PRO B 2 147 ? -22.019 -29.130 -18.442 1.00 49.95 180 PRO A N 1
ATOM 4021 C CA . PRO B 2 147 ? -21.175 -30.339 -18.326 1.00 64.72 180 PRO A CA 1
ATOM 4022 C C . PRO B 2 147 ? -21.294 -31.312 -19.490 1.00 60.41 180 PRO A C 1
ATOM 4023 O O . PRO B 2 147 ? -20.271 -31.719 -20.053 1.00 94.42 180 PRO A O 1
ATOM 4034 N N . GLY B 2 148 ? -22.507 -31.716 -19.857 1.00 68.17 181 GLY A N 1
ATOM 4035 C CA . GLY B 2 148 ? -22.682 -32.636 -20.966 1.00 84.10 181 GLY A CA 1
ATOM 4036 C C . GLY B 2 148 ? -22.460 -34.089 -20.595 1.00 84.62 181 GLY A C 1
ATOM 4037 O O . GLY B 2 148 ? -22.951 -34.554 -19.562 1.00 103.57 181 GLY A O 1
ATOM 4041 N N . GLY B 2 149 ? -21.725 -34.815 -21.438 1.00 81.22 182 GLY A N 1
ATOM 4042 C CA . GLY B 2 149 ? -21.465 -36.229 -21.233 1.00 93.82 182 GLY A CA 1
ATOM 4043 C C . GLY B 2 149 ? -21.165 -36.601 -19.795 1.00 94.34 182 GLY A C 1
ATOM 4044 O O . GLY B 2 149 ? -20.454 -35.877 -19.092 1.00 106.02 182 GLY A O 1
ATOM 4048 N N . ASN B 2 150 ? -21.698 -37.740 -19.353 1.00 106.26 183 ASN A N 1
ATOM 4049 C CA . ASN B 2 150 ? -21.627 -38.169 -17.954 1.00 106.40 183 ASN A CA 1
ATOM 4050 C C . ASN B 2 150 ? -20.232 -38.625 -17.518 1.00 111.47 183 ASN A C 1
ATOM 4051 O O . ASN B 2 150 ? -20.124 -39.105 -16.382 1.00 117.22 183 ASN A O 1
ATOM 4062 N N . ASP B 2 151 ? -19.173 -38.508 -18.319 1.00 109.24 184 ASP A N 1
ATOM 4063 C CA . ASP B 2 151 ? -17.848 -38.957 -17.910 1.00 77.93 184 ASP A CA 1
ATOM 4064 C C . ASP B 2 151 ? -16.912 -37.814 -17.544 1.00 63.47 184 ASP A C 1
ATOM 4065 O O . ASP B 2 151 ? -15.819 -38.073 -17.027 1.00 51.94 184 ASP A O 1
ATOM 4074 N N . GLY B 2 152 ? -17.303 -36.568 -17.795 1.00 71.99 185 GLY A N 1
ATOM 4075 C CA . GLY B 2 152 ? -16.455 -35.432 -17.502 1.00 67.60 185 GLY A CA 1
ATOM 4076 C C . GLY B 2 152 ? -15.485 -35.057 -18.599 1.00 47.98 185 GLY A C 1
ATOM 4077 O O . GLY B 2 152 ? -14.660 -34.159 -18.392 1.00 59.94 185 GLY A O 1
ATOM 4081 N N . ASN B 2 153 ? -15.554 -35.713 -19.756 1.00 55.24 186 ASN A N 1
ATOM 4082 C CA . ASN B 2 153 ? -14.675 -35.419 -20.878 1.00 72.61 186 ASN A CA 1
ATOM 4083 C C . ASN B 2 153 ? -15.368 -34.613 -21.967 1.00 44.03 186 ASN A C 1
ATOM 4084 O O . ASN B 2 153 ? -14.779 -34.393 -23.029 1.00 49.91 186 ASN A O 1
ATOM 4095 N N . SER B 2 154 ? -16.599 -34.169 -21.729 1.00 55.60 187 SER A N 1
ATOM 4096 C CA . SER B 2 154 ? -17.371 -33.445 -22.725 1.00 60.29 187 SER A CA 1
ATOM 4097 C C . SER B 2 154 ? -17.929 -32.169 -22.113 1.00 57.08 187 SER A C 1
ATOM 4098 O O . SER B 2 154 ? -17.938 -31.989 -20.893 1.00 59.66 187 SER A O 1
ATOM 4106 N N . VAL B 2 155 ? -18.387 -31.276 -22.988 1.00 51.66 188 VAL A N 1
ATOM 4107 C CA . VAL B 2 155 ? -19.129 -30.088 -22.588 1.00 34.65 188 VAL A CA 1
ATOM 4108 C C . VAL B 2 155 ? -20.194 -29.823 -23.642 1.00 51.75 188 VAL A C 1
ATOM 4109 O O . VAL B 2 155 ? -20.009 -30.112 -24.828 1.00 57.75 188 VAL A O 1
ATOM 4122 N N . LYS B 2 156 ? -21.321 -29.277 -23.196 1.00 45.97 189 LYS A N 1
ATOM 4123 C CA . LYS B 2 156 ? -22.463 -29.002 -24.056 1.00 46.16 189 LYS A CA 1
ATOM 4124 C C . LYS B 2 156 ? -22.542 -27.504 -24.314 1.00 43.42 189 LYS A C 1
ATOM 4125 O O . LYS B 2 156 ? -22.554 -26.708 -23.370 1.00 49.17 189 LYS A O 1
ATOM 4144 N N . LEU B 2 157 ? -22.600 -27.126 -25.588 1.00 61.73 190 LEU A N 1
ATOM 4145 C CA . LEU B 2 157 ? -22.553 -25.730 -25.997 1.00 45.31 190 LEU A CA 1
ATOM 4146 C C . LEU B 2 157 ? -23.888 -25.324 -26.603 1.00 49.86 190 LEU A C 1
ATOM 4147 O O . LEU B 2 157 ? -24.387 -25.988 -27.518 1.00 49.39 190 LEU A O 1
ATOM 4163 N N . GLN B 2 158 ? -24.461 -24.234 -26.091 1.00 38.77 191 GLN A N 1
ATOM 4164 C CA . GLN B 2 158 ? -25.671 -23.644 -26.665 1.00 41.04 191 GLN A CA 1
ATOM 4165 C C . GLN B 2 158 ? -25.262 -22.857 -27.908 1.00 53.10 191 GLN A C 1
ATOM 4166 O O . GLN B 2 158 ? -25.170 -21.627 -27.914 1.00 46.46 191 GLN A O 1
ATOM 4180 N N . VAL B 2 159 ? -25.012 -23.600 -28.989 1.00 42.01 192 VAL A N 1
ATOM 4181 C CA . VAL B 2 159 ? -24.449 -23.003 -30.197 1.00 45.92 192 VAL A CA 1
ATOM 4182 C C . VAL B 2 159 ? -25.389 -21.952 -30.773 1.00 49.18 192 VAL A C 1
ATOM 4183 O O . VAL B 2 159 ? -24.951 -20.874 -31.192 1.00 53.88 192 VAL A O 1
ATOM 4196 N N . ASN B 2 160 ? -26.692 -22.238 -30.803 1.00 44.36 193 ASN A N 1
ATOM 4197 C CA . ASN B 2 160 ? -27.620 -21.313 -31.446 1.00 52.99 193 ASN A CA 1
ATOM 4198 C C . ASN B 2 160 ? -27.767 -20.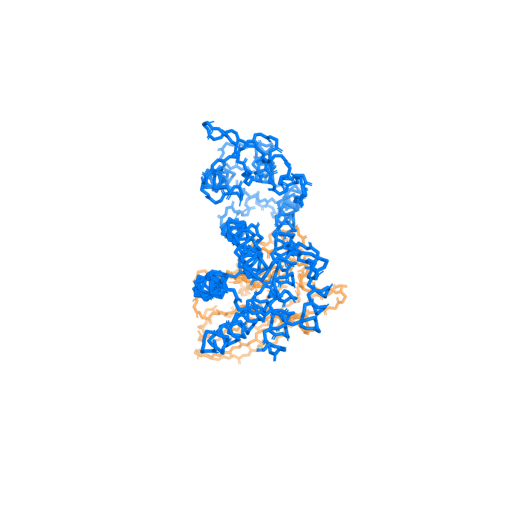027 -30.642 1.00 43.02 193 ASN A C 1
ATOM 4199 O O . ASN B 2 160 ? -27.780 -18.932 -31.216 1.00 42.07 193 ASN A O 1
ATOM 4210 N N . SER B 2 161 ? -27.882 -20.136 -29.317 1.00 48.48 194 SER A N 1
ATOM 4211 C CA . SER B 2 161 ? -27.929 -18.940 -28.481 1.00 50.59 194 SER A CA 1
ATOM 4212 C C . SER B 2 161 ? -26.670 -18.103 -28.664 1.00 41.58 194 SER A C 1
ATOM 4213 O O . SER B 2 161 ? -26.743 -16.893 -28.909 1.00 50.11 194 SER A O 1
ATOM 4221 N N . LEU B 2 162 ? -25.499 -18.734 -28.546 1.00 43.12 195 LEU A N 1
ATOM 4222 C CA . LEU B 2 162 ? -24.247 -18.011 -28.740 1.00 59.64 195 LEU A CA 1
ATOM 4223 C C . LEU B 2 162 ? -24.154 -17.455 -30.154 1.00 44.08 195 LEU A C 1
ATOM 4224 O O . LEU B 2 162 ? -23.610 -16.365 -30.367 1.00 44.36 195 LEU A O 1
ATOM 4240 N N . LYS B 2 163 ? -24.683 -18.190 -31.134 1.00 41.95 196 LYS A N 1
ATOM 4241 C CA . LYS B 2 163 ? -24.677 -17.706 -32.510 1.00 40.97 196 LYS A CA 1
ATOM 4242 C C . LYS B 2 163 ? -25.503 -16.432 -32.636 1.00 36.67 196 LYS A C 1
ATOM 4243 O O . LYS B 2 163 ? -25.031 -15.422 -33.172 1.00 32.62 196 LYS A O 1
ATOM 4262 N N . LYS B 2 164 ? -26.740 -16.458 -32.136 1.00 37.20 197 LYS A N 1
ATOM 4263 C CA . LYS B 2 164 ? -27.592 -15.275 -32.209 1.00 52.25 197 LYS A CA 1
ATOM 4264 C C . LYS B 2 164 ? -26.958 -14.095 -31.482 1.00 50.04 197 LYS A C 1
ATOM 4265 O O . LYS B 2 164 ? -27.035 -12.953 -31.952 1.00 62.24 197 LYS A O 1
ATOM 4284 N N . ALA B 2 165 ? -26.324 -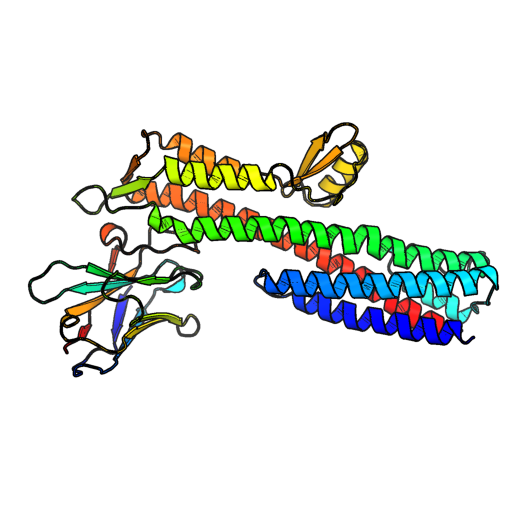14.350 -30.336 1.00 43.86 198 ALA A N 1
ATOM 4285 C CA . ALA B 2 165 ? -25.685 -13.273 -29.587 1.00 41.54 198 ALA A CA 1
ATOM 4286 C C . ALA B 2 165 ? -24.613 -12.581 -30.420 1.00 48.01 198 ALA A C 1
ATOM 4287 O O . ALA B 2 165 ? -24.517 -11.348 -30.423 1.00 38.94 198 ALA A O 1
ATOM 4294 N N . LEU B 2 166 ? -23.793 -13.359 -31.129 1.00 48.81 199 LEU A N 1
ATOM 4295 C CA . LEU B 2 166 ? -22.756 -12.770 -31.968 1.00 36.61 199 LEU A CA 1
ATOM 4296 C C . LEU B 2 166 ? -23.344 -12.107 -33.206 1.00 41.56 199 LEU A C 1
ATOM 4297 O O . LEU B 2 166 ? -22.770 -11.140 -33.720 1.00 53.06 199 LEU A O 1
ATOM 4313 N N . GLU B 2 167 ? -24.482 -12.604 -33.697 1.00 36.15 200 GLU A N 1
ATOM 4314 C CA . GLU B 2 167 ? -25.060 -12.065 -34.922 1.00 49.22 200 GLU A CA 1
ATOM 4315 C C . GLU B 2 167 ? -25.739 -10.722 -34.694 1.00 41.10 200 GLU A C 1
ATOM 4316 O O . GLU B 2 167 ? -25.711 -9.865 -35.584 1.00 58.51 200 GLU A O 1
ATOM 4328 N N . GLU B 2 168 ? -26.345 -10.508 -33.523 1.00 40.81 201 GLU A N 1
ATOM 4329 C CA . GLU B 2 168 ? -26.878 -9.185 -33.221 1.00 40.89 201 GLU A CA 1
ATOM 4330 C C . GLU B 2 168 ? -25.764 -8.204 -32.880 1.00 44.84 201 GLU A C 1
ATOM 4331 O O . GLU B 2 168 ? -25.912 -6.999 -33.114 1.00 45.71 201 GLU A O 1
ATOM 4343 N N . LEU B 2 169 ? -24.644 -8.694 -32.344 1.00 59.40 202 LEU A N 1
ATOM 4344 C CA . LEU B 2 169 ? -23.459 -7.853 -32.220 1.00 55.84 202 LEU A CA 1
ATOM 4345 C C . LEU B 2 169 ? -23.017 -7.352 -33.588 1.00 50.56 202 LEU A C 1
ATOM 4346 O O . LEU B 2 169 ? -22.768 -6.156 -33.777 1.00 53.40 202 LEU A O 1
ATOM 4362 N N . LYS B 2 170 ? -22.918 -8.260 -34.560 1.00 44.80 203 LYS A N 1
ATOM 4363 C CA . LYS B 2 170 ? -22.569 -7.859 -35.917 1.00 55.78 203 LYS A CA 1
ATOM 4364 C C . LYS B 2 170 ? -23.602 -6.887 -36.476 1.00 54.80 203 LYS A C 1
ATOM 4365 O O . LYS B 2 170 ? -23.250 -5.832 -37.014 1.00 46.57 203 LYS A O 1
ATOM 4384 N N . GLU B 2 171 ? -24.888 -7.224 -36.340 1.00 51.87 204 GLU A N 1
ATOM 4385 C CA . GLU B 2 171 ? -25.952 -6.349 -36.826 1.00 55.99 204 GLU A CA 1
ATOM 4386 C C . GLU B 2 171 ? -25.850 -4.951 -36.230 1.00 45.40 204 GLU A C 1
ATOM 4387 O O . GLU B 2 171 ? -26.171 -3.964 -36.903 1.00 75.47 204 GLU A O 1
ATOM 4399 N N . LYS B 2 172 ? -25.404 -4.843 -34.978 1.00 51.74 205 LYS A N 1
ATOM 4400 C CA . LYS B 2 172 ? -25.396 -3.550 -34.301 1.00 48.24 205 LYS A CA 1
ATOM 4401 C C . LYS B 2 172 ? -24.314 -2.630 -34.856 1.00 56.43 205 LYS A C 1
ATOM 4402 O O . LYS B 2 172 ? -24.526 -1.417 -34.973 1.00 61.47 205 LYS A O 1
ATOM 4421 N N . TYR B 2 173 ? -23.151 -3.181 -35.200 1.00 68.56 206 TYR A N 1
ATOM 4422 C CA . TYR B 2 173 ? -22.028 -2.389 -35.686 1.00 61.03 206 TYR A CA 1
ATOM 4423 C C . TYR B 2 173 ? -21.728 -2.626 -37.158 1.00 72.14 206 TYR A C 1
ATOM 4424 O O . TYR B 2 173 ? -20.801 -2.010 -37.696 1.00 56.25 206 TYR A O 1
ATOM 4442 N N . LYS B 2 174 ? -22.494 -3.491 -37.820 1.00 66.89 207 LYS A N 1
ATOM 4443 C CA . LYS B 2 174 ? -22.403 -3.713 -39.259 1.00 78.18 207 LYS A CA 1
ATOM 4444 C C . LYS B 2 174 ? -22.319 -2.402 -40.034 1.00 96.21 207 LYS A C 1
ATOM 4445 O O . LYS B 2 174 ? -21.614 -2.317 -41.045 1.00 59.24 207 LYS A O 1
ATOM 4464 N N . ASP B 2 175 ? -23.032 -1.374 -39.570 1.00 90.10 208 ASP A N 1
ATOM 4465 C CA . ASP B 2 175 ? -23.103 -0.101 -40.277 1.00 94.17 208 ASP A CA 1
ATOM 4466 C C . ASP B 2 175 ? -22.254 0.995 -39.649 1.00 99.49 208 ASP A C 1
ATOM 4467 O O . ASP B 2 175 ? -21.792 1.886 -40.369 1.00 98.66 208 ASP A O 1
ATOM 4476 N N . LYS B 2 176 ? -22.038 0.953 -38.333 1.00 106.13 209 LYS A N 1
ATOM 4477 C CA . LYS B 2 176 ? -21.349 2.025 -37.621 1.00 83.39 209 LYS A CA 1
ATOM 4478 C C . LYS B 2 176 ? -20.005 2.314 -38.284 1.00 78.74 209 LYS A C 1
ATOM 4479 O O . LYS B 2 176 ? -19.079 1.499 -38.182 1.00 95.73 209 LYS A O 1
ATOM 4498 N N . PRO B 2 177 ? -19.852 3.447 -38.966 1.00 66.70 210 PRO A N 1
ATOM 4499 C CA . PRO B 2 177 ? -18.611 3.700 -39.702 1.00 53.43 210 PRO A CA 1
ATOM 4500 C C . PRO B 2 177 ? -17.459 4.112 -38.800 1.00 63.95 210 PRO A C 1
ATOM 4501 O O . PRO B 2 177 ? -17.645 4.664 -37.713 1.00 58.53 210 PRO A O 1
ATOM 4512 N N . LEU B 2 178 ? -16.247 3.828 -39.278 1.00 51.45 211 LEU A N 1
ATOM 4513 C CA . LEU B 2 178 ? -15.045 4.356 -38.643 1.00 52.11 211 LEU A CA 1
ATOM 4514 C C . LEU B 2 178 ? -14.744 5.763 -39.141 1.00 54.05 211 LEU A C 1
ATOM 4515 O O . LEU B 2 178 ? -14.485 6.673 -38.345 1.00 50.77 211 LEU A O 1
ATOM 4531 N N . TYR B 2 179 ? -14.776 5.959 -40.461 1.00 52.78 212 TYR A N 1
ATOM 4532 C CA . TYR B 2 179 ? -14.513 7.254 -41.056 1.00 56.80 212 TYR A CA 1
ATOM 4533 C C . TYR B 2 179 ? -15.299 7.385 -42.352 1.00 69.42 212 TYR A C 1
ATOM 4534 O O . TYR B 2 179 ? -15.325 6.433 -43.145 1.00 70.83 212 TYR A O 1
ATOM 4552 N N . PRO B 2 180 ? -15.959 8.532 -42.598 1.00 84.88 213 PRO A N 1
ATOM 4553 C CA . PRO B 2 180 ? -16.136 9.646 -41.661 1.00 70.55 213 PRO A CA 1
ATOM 4554 C C . PRO B 2 180 ? -17.309 9.385 -40.728 1.00 64.78 213 PRO A C 1
ATOM 4555 O O . PRO B 2 180 ? -18.107 8.485 -40.992 1.00 83.84 213 PRO A O 1
ATOM 4566 N N . ALA B 2 181 ? -17.413 10.165 -39.652 1.00 68.09 214 ALA A N 1
ATOM 4567 C CA . ALA B 2 181 ? -18.423 9.889 -38.637 1.00 86.14 214 ALA A CA 1
ATOM 4568 C C . ALA B 2 181 ? -19.836 9.935 -39.208 1.00 93.32 214 ALA A C 1
ATOM 4569 O O . ALA B 2 181 ? -20.715 9.204 -38.736 1.00 96.14 214 ALA A O 1
ATOM 4576 N N . ASN B 2 182 ? -20.080 10.779 -40.213 1.00 109.96 215 ASN A N 1
ATOM 4577 C CA . ASN B 2 182 ? -21.429 10.953 -40.742 1.00 115.00 215 ASN A CA 1
ATOM 4578 C C . ASN B 2 182 ? -21.462 10.955 -42.266 1.00 87.40 215 ASN A C 1
ATOM 4579 O O . ASN B 2 182 ? -22.203 10.181 -42.880 1.00 93.58 215 ASN A O 1
ATOM 4590 N N . ASN B 2 183 ? -20.663 11.821 -42.882 1.00 115.06 216 ASN A N 1
ATOM 4591 C CA . ASN B 2 183 ? -20.802 12.116 -44.300 1.00 115.24 216 ASN A CA 1
ATOM 4592 C C . ASN B 2 183 ? -20.384 10.915 -45.149 1.00 73.74 216 ASN A C 1
ATOM 4593 O O . ASN B 2 183 ? -20.030 9.846 -44.645 1.00 76.74 216 ASN A O 1
ATOM 4604 N N . THR B 2 184 ? -20.454 11.095 -46.467 1.00 69.52 217 THR A N 1
ATOM 4605 C CA . THR B 2 184 ? -19.936 10.131 -47.421 1.00 104.27 217 THR A CA 1
ATOM 4606 C C . THR B 2 184 ? -18.570 10.591 -47.923 1.00 83.84 217 THR A C 1
ATOM 4607 O O . THR B 2 184 ? -18.080 11.670 -47.580 1.00 65.69 217 THR A O 1
ATOM 4618 N N . VAL B 2 185 ? -17.953 9.757 -48.757 1.00 73.49 218 VAL A N 1
ATOM 4619 C CA . VAL B 2 185 ? -16.615 10.013 -49.273 1.00 68.59 218 VAL A CA 1
ATOM 4620 C C . VAL B 2 185 ? -16.487 9.292 -50.606 1.00 73.18 218 VAL A C 1
ATOM 4621 O O . VAL B 2 185 ? -17.154 8.284 -50.852 1.00 85.67 218 VAL A O 1
ATOM 4634 N N . SER B 2 186 ? -15.636 9.823 -51.477 1.00 95.20 219 SER A N 1
ATOM 4635 C CA . SER B 2 186 ? -15.393 9.181 -52.758 1.00 108.28 219 SER A CA 1
ATOM 4636 C C . SER B 2 186 ? -14.685 7.846 -52.555 1.00 95.05 219 SER A C 1
ATOM 4637 O O . SER B 2 186 ? -13.968 7.641 -51.573 1.00 93.75 219 SER A O 1
ATOM 4645 N N . GLN B 2 187 ? -14.896 6.930 -53.501 1.00 88.93 220 GLN A N 1
ATOM 4646 C CA . GLN B 2 187 ? -14.245 5.626 -53.427 1.00 81.72 220 GLN A CA 1
ATOM 4647 C C . GLN B 2 187 ? -12.742 5.772 -53.234 1.00 83.13 220 GLN A C 1
ATOM 4648 O O . GLN B 2 187 ? -12.144 5.107 -52.380 1.00 97.04 220 GLN A O 1
ATOM 4662 N N . GLU B 2 188 ? -12.112 6.645 -54.023 1.00 99.51 221 GLU A N 1
ATOM 4663 C CA . GLU B 2 188 ? -10.662 6.788 -53.957 1.00 115.46 221 GLU A CA 1
ATOM 4664 C C . GLU B 2 188 ? -10.207 7.288 -52.593 1.00 105.92 221 GLU A C 1
ATOM 4665 O O . GLU B 2 188 ? -9.137 6.895 -52.116 1.00 115.27 221 GLU A O 1
ATOM 4669 N N . GLN B 2 189 ? -11.002 8.145 -51.948 1.00 62.78 222 GLN A N 1
ATOM 4670 C CA . GLN B 2 189 ? -10.598 8.713 -50.666 1.00 68.22 222 GLN A CA 1
ATOM 4671 C C . GLN B 2 189 ? -10.881 7.755 -49.515 1.00 77.15 222 GLN A C 1
ATOM 4672 O O . GLN B 2 189 ? -10.079 7.653 -48.580 1.00 95.31 222 GLN A O 1
ATOM 4676 N N . ALA B 2 190 ? -12.015 7.053 -49.559 1.00 79.18 223 ALA A N 1
ATOM 4677 C CA . ALA B 2 190 ? -12.301 6.054 -48.535 1.00 81.77 223 ALA A CA 1
ATOM 4678 C C . ALA B 2 190 ? -11.251 4.951 -48.543 1.00 90.78 223 ALA A C 1
ATOM 4679 O O . ALA B 2 190 ? -10.836 4.469 -47.482 1.00 73.65 223 ALA A O 1
ATOM 4686 N N . ASN B 2 191 ? -10.807 4.537 -49.733 1.00 78.58 224 ASN A N 1
ATOM 4687 C CA . ASN B 2 191 ? -9.710 3.579 -49.821 1.00 64.96 224 ASN A CA 1
ATOM 4688 C C . ASN B 2 191 ? -8.410 4.183 -49.305 1.00 71.20 224 ASN A C 1
ATOM 4689 O O . ASN B 2 191 ? -7.615 3.497 -48.652 1.00 72.95 224 ASN A O 1
ATOM 4700 N N . LYS B 2 192 ? -8.176 5.466 -49.591 1.00 95.32 225 LYS A N 1
ATOM 4701 C CA . LYS B 2 192 ? -6.945 6.112 -49.151 1.00 98.45 225 LYS A CA 1
ATOM 4702 C C . LYS B 2 192 ? -6.897 6.257 -47.636 1.00 70.57 225 LYS A C 1
ATOM 4703 O O . LYS B 2 192 ? -5.815 6.198 -47.044 1.00 51.73 225 LYS A O 1
ATOM 4722 N N . TRP B 2 193 ? -8.048 6.450 -46.991 1.00 78.52 226 TRP A N 1
ATOM 4723 C CA . TRP B 2 193 ? -8.064 6.492 -45.533 1.00 62.45 226 TRP A CA 1
ATOM 4724 C C . TRP B 2 193 ? -7.884 5.096 -44.949 1.00 63.59 226 TRP A C 1
ATOM 4725 O O . TRP B 2 193 ? -7.205 4.925 -43.930 1.00 64.35 226 TRP A O 1
ATOM 4746 N N . LEU B 2 194 ? -8.481 4.086 -45.586 1.00 67.64 227 LEU A N 1
ATOM 4747 C CA . LEU B 2 194 ? -8.293 2.713 -45.131 1.00 58.60 227 LEU A CA 1
ATOM 4748 C C . LEU B 2 194 ? -6.861 2.247 -45.361 1.00 60.95 227 LEU A C 1
ATOM 4749 O O . LEU B 2 194 ? -6.267 1.600 -44.492 1.00 65.68 22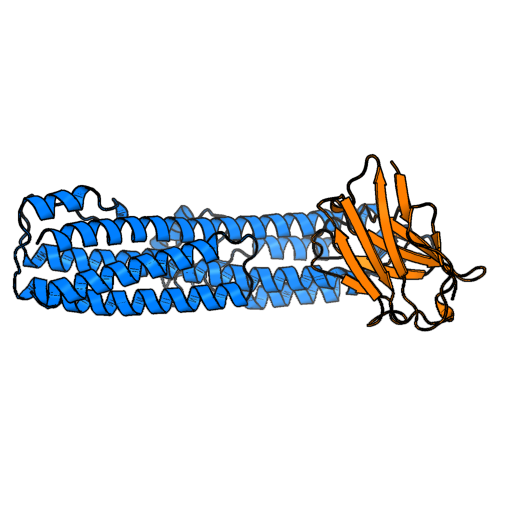7 LEU A O 1
ATOM 4765 N N . THR B 2 195 ? -6.288 2.566 -46.526 1.00 74.77 228 THR A N 1
ATOM 4766 C CA . THR B 2 195 ? -4.940 2.099 -46.831 1.00 78.09 228 THR A CA 1
ATOM 4767 C C . THR B 2 195 ? -3.916 2.695 -45.873 1.00 70.86 228 THR A C 1
ATOM 4768 O O . THR B 2 195 ? -2.876 2.079 -45.614 1.00 70.37 228 THR A O 1
ATOM 4779 N N . GLU B 2 196 ? -4.192 3.882 -45.336 1.00 79.20 229 GLU A N 1
ATOM 4780 C CA . GLU B 2 196 ? -3.323 4.520 -44.357 1.00 88.72 229 GLU A CA 1
ATOM 4781 C C . GLU B 2 196 ? -3.647 4.115 -42.926 1.00 85.04 229 GLU A C 1
ATOM 4782 O O . GLU B 2 196 ? -2.944 4.542 -42.003 1.00 90.75 229 GLU A O 1
ATOM 4794 N N . LEU B 2 197 ? -4.687 3.310 -42.716 1.00 88.57 230 LEU A N 1
ATOM 4795 C CA . LEU B 2 197 ? -5.032 2.843 -41.379 1.00 89.49 230 LEU A CA 1
ATOM 4796 C C . LEU B 2 197 ? -4.357 1.515 -41.053 1.00 85.94 230 LEU A C 1
ATOM 4797 O O . LEU B 2 197 ? -3.672 1.397 -40.033 1.00 100.56 230 LEU A O 1
ATOM 4813 N N . GLY B 2 198 ? -4.540 0.510 -41.906 1.00 75.87 231 GLY A N 1
ATOM 4814 C CA . GLY B 2 198 ? -3.941 -0.791 -41.678 1.00 86.81 231 GLY A CA 1
ATOM 4815 C C . GLY B 2 198 ? -4.673 -1.938 -42.347 1.00 101.68 231 GLY A C 1
ATOM 4816 O O . GLY B 2 198 ? -4.447 -3.102 -42.004 1.00 79.52 231 GLY A O 1
ATOM 4820 N N . GLY B 2 199 ? -5.557 -1.628 -43.293 1.00 106.63 232 GLY A N 1
ATOM 4821 C CA . GLY B 2 199 ? -6.239 -2.649 -44.066 1.00 96.41 232 GLY A CA 1
ATOM 4822 C C . GLY B 2 199 ? -7.233 -3.493 -43.291 1.00 101.96 232 GLY A C 1
ATOM 4823 O O . GLY B 2 199 ? -8.387 -3.634 -43.705 1.00 110.98 232 GLY A O 1
ATOM 4827 N N . THR B 2 200 ? -6.800 -4.061 -42.163 1.00 80.13 233 THR A N 1
ATOM 4828 C CA . THR B 2 200 ? -7.609 -5.050 -41.457 1.00 83.20 233 THR A CA 1
ATOM 4829 C C . THR B 2 200 ? -8.732 -4.414 -40.647 1.00 58.55 233 THR A C 1
ATOM 4830 O O . THR B 2 200 ? -9.838 -4.963 -40.582 1.00 86.41 233 THR A O 1
ATOM 4841 N N . ILE B 2 201 ? -8.474 -3.267 -40.017 1.00 53.49 234 ILE A N 1
ATOM 4842 C CA . ILE B 2 201 ? -9.432 -2.713 -39.063 1.00 53.55 234 ILE A CA 1
ATOM 4843 C C . ILE B 2 201 ? -10.740 -2.356 -39.759 1.00 57.20 234 ILE A C 1
ATOM 4844 O O . ILE B 2 201 ? -11.829 -2.617 -39.237 1.00 44.45 234 ILE A O 1
ATOM 4860 N N . GLY B 2 202 ? -10.655 -1.751 -40.949 1.00 48.14 235 GLY A N 1
ATOM 4861 C CA . GLY B 2 202 ? -11.816 -1.245 -41.641 1.00 47.98 235 GLY A CA 1
ATOM 4862 C C . GLY B 2 202 ? -12.020 -1.898 -43.001 1.00 43.00 235 GLY A C 1
ATOM 4863 O O . GLY B 2 202 ? -11.155 -2.610 -43.525 1.00 68.23 235 GLY A O 1
ATOM 4867 N N . LYS B 2 203 ? -13.199 -1.640 -43.564 1.00 59.76 236 LYS A N 1
ATOM 4868 C CA . LYS B 2 203 ? -13.582 -2.110 -44.887 1.00 51.45 236 LYS A CA 1
ATOM 4869 C C . LYS B 2 203 ? -14.336 -0.994 -45.591 1.00 59.52 236 LYS A C 1
ATOM 4870 O O . LYS B 2 203 ? -15.176 -0.325 -44.982 1.00 61.23 236 LYS A O 1
ATOM 4889 N N . VAL B 2 204 ? -14.036 -0.793 -46.870 1.00 50.19 237 VAL A N 1
ATOM 4890 C CA . VAL B 2 204 ? -14.754 0.193 -47.669 1.00 53.97 237 VAL A CA 1
ATOM 4891 C C . VAL B 2 204 ? -16.107 -0.381 -48.064 1.00 54.39 237 VAL A C 1
ATOM 4892 O O . VAL B 2 204 ? -16.216 -1.550 -48.455 1.00 79.21 237 VAL A O 1
ATOM 4905 N N . SER B 2 205 ? -17.148 0.442 -47.960 1.00 50.70 238 SER A N 1
ATOM 4906 C CA . SER B 2 205 ? -18.498 0.020 -48.303 1.00 73.83 238 SER A CA 1
ATOM 4907 C C . SER B 2 205 ? -19.272 1.219 -48.833 1.00 75.30 238 SER A C 1
ATOM 4908 O O . SER B 2 205 ? -19.136 2.331 -48.316 1.00 81.12 238 SER A O 1
ATOM 4916 N N . GLN B 2 206 ? -20.087 0.981 -49.860 1.00 91.99 239 GLN A N 1
ATOM 4917 C CA . GLN B 2 206 ? -20.827 2.051 -50.523 1.00 95.93 239 GLN A CA 1
ATOM 4918 C C . GLN B 2 206 ? -22.081 2.362 -49.715 1.00 89.04 239 GLN A C 1
ATOM 4919 O O . GLN B 2 206 ? -23.005 1.544 -49.650 1.00 134.45 239 GLN A O 1
ATOM 4933 N N . LYS B 2 207 ? -22.121 3.544 -49.099 1.00 84.58 240 LYS A N 1
ATOM 4934 C CA . LYS B 2 207 ? -23.298 4.002 -48.363 1.00 85.84 240 LYS A CA 1
ATOM 4935 C C . LYS B 2 207 ? -24.067 4.967 -49.262 1.00 119.81 240 LYS A C 1
ATOM 4936 O O . LYS B 2 207 ? -23.959 6.189 -49.153 1.00 130.78 240 LYS A O 1
ATOM 4940 N N . ASN B 2 208 ? -24.851 4.394 -50.171 1.00 110.45 241 ASN A N 1
ATOM 4941 C CA . ASN B 2 208 ? -25.696 5.163 -51.095 1.00 95.16 241 ASN A CA 1
ATOM 4942 C C . ASN B 2 208 ? -24.773 5.985 -51.985 1.00 94.88 241 ASN A C 1
ATOM 4943 O O . ASN B 2 208 ? -23.784 5.434 -52.506 1.00 93.70 241 ASN A O 1
ATOM 4954 N N . GLY B 2 209 ? -25.033 7.272 -52.200 1.00 108.06 242 GLY A N 1
ATOM 4955 C CA . GLY B 2 209 ? -24.192 8.090 -53.051 1.00 116.53 242 GLY A CA 1
ATOM 4956 C C . GLY B 2 209 ? -22.876 8.457 -52.398 1.00 109.01 242 GLY A C 1
ATOM 4957 O O . GLY B 2 209 ? -22.707 9.579 -51.912 1.00 96.51 242 GLY A O 1
ATOM 4961 N N . GLY B 2 210 ? -21.939 7.522 -52.382 1.00 109.45 243 GLY A N 1
ATOM 4962 C CA . GLY B 2 210 ? -20.631 7.742 -51.814 1.00 112.50 243 GLY A CA 1
ATOM 4963 C C . GLY B 2 210 ? -20.161 6.511 -51.074 1.00 96.63 243 GLY A C 1
ATOM 4964 O O . GLY B 2 210 ? -20.780 5.450 -51.133 1.00 86.51 243 GLY A O 1
ATOM 4968 N N . TYR B 2 211 ? -19.046 6.661 -50.363 1.00 92.00 244 TYR A N 1
ATOM 4969 C CA . TYR B 2 211 ? -18.375 5.541 -49.722 1.00 78.68 244 TYR A CA 1
ATOM 4970 C C . TYR B 2 211 ? -18.089 5.865 -48.262 1.00 83.16 244 TYR A C 1
ATOM 4971 O O . TYR B 2 211 ? -18.271 6.994 -47.798 1.00 68.51 244 TYR A O 1
ATOM 4989 N N . VAL B 2 212 ? -17.629 4.843 -47.541 1.00 97.87 245 VAL A N 1
ATOM 4990 C CA . VAL B 2 212 ? -17.445 4.921 -46.098 1.00 65.64 245 VAL A CA 1
ATOM 4991 C C . VAL B 2 212 ? -16.479 3.815 -45.698 1.00 56.18 245 VAL A C 1
ATOM 4992 O O . VAL B 2 212 ? -16.449 2.748 -46.317 1.00 77.40 245 VAL A O 1
ATOM 5005 N N . VAL B 2 213 ? -15.687 4.074 -44.662 1.00 69.35 246 VAL A N 1
ATOM 5006 C CA . VAL B 2 213 ? -14.802 3.070 -44.080 1.00 58.81 246 VAL A CA 1
ATOM 5007 C C . VAL B 2 213 ? -15.514 2.536 -42.843 1.00 56.22 246 VAL A C 1
ATOM 5008 O O . VAL B 2 213 ? -15.567 3.201 -41.805 1.00 56.35 246 VAL A O 1
ATOM 5021 N N . SER B 2 214 ? -16.067 1.333 -42.953 1.00 39.17 247 SER A N 1
ATOM 5022 C CA . SER B 2 214 ? -16.834 0.720 -41.880 1.00 43.26 247 SER A CA 1
ATOM 5023 C C . SER B 2 214 ? -15.997 -0.320 -41.143 1.00 40.00 247 SER A C 1
ATOM 5024 O O . SER B 2 214 ? -14.946 -0.759 -41.616 1.00 57.05 247 SER A O 1
ATOM 5032 N N . ILE B 2 215 ? -16.486 -0.712 -39.964 1.00 55.20 248 ILE A N 1
ATOM 5033 C CA . ILE B 2 215 ? -15.776 -1.690 -39.151 1.00 48.88 248 ILE A CA 1
ATOM 5034 C C . ILE B 2 215 ? -15.672 -3.000 -39.916 1.00 45.62 248 ILE A C 1
ATOM 5035 O O . ILE B 2 215 ? -16.651 -3.481 -40.498 1.00 55.28 248 ILE A O 1
ATOM 5051 N N . ASN B 2 216 ? -14.477 -3.586 -39.914 1.00 54.18 249 ASN A N 1
ATOM 5052 C CA . ASN B 2 216 ? -14.257 -4.885 -40.540 1.00 56.27 249 ASN A CA 1
ATOM 5053 C C . ASN B 2 216 ? -14.795 -5.963 -39.607 1.00 40.12 249 ASN A C 1
ATOM 5054 O O . ASN B 2 216 ? -14.281 -6.147 -38.499 1.00 49.72 249 ASN A O 1
ATOM 5065 N N . MET B 2 217 ? -15.830 -6.672 -40.048 1.00 52.56 250 MET A N 1
ATOM 5066 C CA . MET B 2 217 ? -16.497 -7.676 -39.232 1.00 41.19 250 MET A CA 1
ATOM 5067 C C . MET B 2 217 ? -15.895 -9.067 -39.389 1.00 40.34 250 MET A C 1
ATOM 5068 O O . MET B 2 217 ? -16.444 -10.028 -38.841 1.00 46.03 250 MET A O 1
ATOM 5082 N N . THR B 2 218 ? -14.791 -9.200 -40.119 1.00 48.35 251 THR A N 1
ATOM 5083 C CA . THR B 2 218 ? -14.196 -10.517 -40.331 1.00 43.49 251 THR A CA 1
ATOM 5084 C C . THR B 2 218 ? -13.925 -11.263 -39.032 1.00 42.16 251 THR A C 1
ATOM 5085 O O . THR B 2 218 ? -14.231 -12.469 -38.972 1.00 43.79 251 THR A O 1
ATOM 5096 N N . PRO B 2 219 ? -13.373 -10.650 -37.981 1.00 36.87 252 PRO A N 1
ATOM 5097 C CA . PRO B 2 219 ? -13.182 -11.400 -36.728 1.00 48.84 252 PRO A CA 1
ATOM 5098 C C . PRO B 2 219 ? -14.463 -12.024 -36.206 1.00 48.83 252 PRO A C 1
ATOM 5099 O O . PRO B 2 219 ? -14.455 -13.185 -35.779 1.00 51.70 252 PRO A O 1
ATOM 5110 N N . ILE B 2 220 ? -15.573 -11.286 -36.235 1.00 46.18 253 ILE A N 1
ATOM 5111 C CA . ILE B 2 220 ? -16.835 -11.835 -35.751 1.00 43.67 253 ILE A CA 1
ATOM 5112 C C . ILE B 2 220 ? -17.430 -12.808 -36.759 1.00 45.53 253 ILE A C 1
ATOM 5113 O O . ILE B 2 220 ? -18.100 -13.772 -36.372 1.00 37.99 253 ILE A O 1
ATOM 5129 N N . ASP B 2 221 ? -17.195 -12.592 -38.055 1.00 45.94 254 ASP A N 1
ATOM 5130 C CA . ASP B 2 221 ? -17.617 -13.575 -39.046 1.00 37.21 254 ASP A CA 1
ATOM 5131 C C . ASP B 2 221 ? -16.835 -14.874 -38.893 1.00 33.33 254 ASP A C 1
ATOM 5132 O O . ASP B 2 221 ? -17.387 -15.963 -39.087 1.00 34.93 254 ASP A O 1
ATOM 5141 N N . ASN B 2 222 ? -15.549 -14.781 -38.537 1.00 39.38 255 ASN A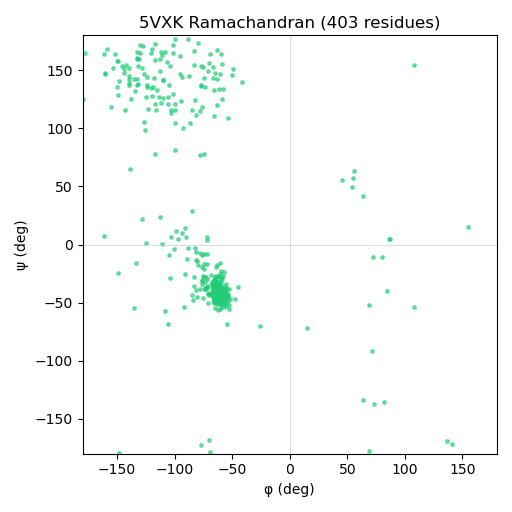 N 1
ATOM 5142 C CA . ASN B 2 222 ? -14.756 -15.988 -38.315 1.00 40.21 255 ASN A CA 1
ATOM 5143 C C . ASN B 2 222 ? -15.307 -16.799 -37.150 1.00 39.78 255 ASN A C 1
ATOM 5144 O O . ASN B 2 222 ? -15.384 -18.031 -37.223 1.00 45.76 255 ASN A O 1
ATOM 5155 N N . MET B 2 223 ? -15.696 -16.126 -36.066 1.00 42.27 256 MET A N 1
ATOM 5156 C CA . MET B 2 223 ? -16.268 -16.834 -34.927 1.00 38.14 256 MET A CA 1
ATOM 5157 C C . MET B 2 223 ? -17.598 -17.481 -35.295 1.00 34.09 256 MET A C 1
ATOM 5158 O O . MET B 2 223 ? -17.846 -18.642 -34.950 1.00 43.68 256 MET A O 1
ATOM 5172 N N . LEU B 2 224 ? -18.463 -16.749 -36.000 1.00 42.09 257 LEU A N 1
ATOM 5173 C CA . LEU B 2 224 ? -19.739 -17.317 -36.421 1.00 41.06 257 LEU A CA 1
ATOM 5174 C C . LEU B 2 224 ? -19.543 -18.533 -37.316 1.00 31.22 257 LEU A C 1
ATOM 5175 O O . LEU B 2 224 ? -20.339 -19.476 -37.266 1.00 34.33 257 LEU A O 1
ATOM 5191 N N . LYS B 2 225 ? -18.493 -18.531 -38.141 1.00 42.43 258 LYS A N 1
ATOM 5192 C CA . LYS B 2 225 ? -18.229 -19.678 -39.001 1.00 34.29 258 LYS A CA 1
ATOM 5193 C C . LYS B 2 225 ? -17.677 -20.857 -38.209 1.00 47.54 258 LYS A C 1
ATOM 5194 O O . LYS B 2 225 ? -17.938 -22.012 -38.563 1.00 39.85 258 LYS A O 1
ATOM 5213 N N . SER B 2 226 ? -16.921 -20.596 -37.141 1.00 36.77 259 SER A N 1
ATOM 5214 C CA . SER B 2 226 ? -16.486 -21.687 -36.277 1.00 40.46 259 SER A CA 1
ATOM 5215 C C . SER B 2 226 ? -17.684 -22.356 -35.619 1.00 36.55 259 SER A C 1
ATOM 5216 O O . SER B 2 226 ? -17.708 -23.581 -35.451 1.00 47.75 259 SER A O 1
ATOM 5224 N N . LEU B 2 227 ? -18.695 -21.566 -35.249 1.00 35.86 260 LEU A N 1
ATOM 5225 C CA . LEU B 2 227 ? -19.909 -22.127 -34.666 1.00 45.68 260 LEU A CA 1
ATOM 5226 C C . LEU B 2 227 ? -20.710 -22.910 -35.700 1.00 50.71 260 LEU A C 1
ATOM 5227 O O . LEU B 2 227 ? -21.221 -23.996 -35.402 1.00 46.43 260 LEU A O 1
ATOM 5243 N N . ASP B 2 228 ? -20.834 -22.377 -36.919 1.00 49.46 261 ASP A N 1
ATOM 5244 C CA . ASP B 2 228 ? -21.542 -23.105 -37.968 1.00 55.27 261 ASP A CA 1
ATOM 5245 C C . ASP B 2 228 ? -20.890 -24.455 -38.235 1.00 55.96 261 ASP A C 1
ATOM 5246 O O . ASP B 2 228 ? -21.582 -25.455 -38.456 1.00 48.35 261 ASP A O 1
ATOM 5255 N N . ASN B 2 229 ? -19.557 -24.508 -38.209 1.00 51.24 262 ASN A N 1
ATOM 5256 C CA . ASN B 2 229 ? -18.849 -25.753 -38.474 1.00 54.19 262 ASN A CA 1
ATOM 5257 C C . ASN B 2 229 ? -18.974 -26.759 -37.337 1.00 42.75 262 ASN A C 1
ATOM 5258 O O . ASN B 2 229 ? -18.537 -27.903 -37.499 1.00 55.28 262 ASN A O 1
ATOM 5269 N N . LEU B 2 230 ? -19.548 -26.369 -36.199 1.00 53.84 263 LEU A N 1
ATOM 5270 C CA . LEU B 2 230 ? -19.800 -27.321 -35.124 1.00 45.08 263 LEU A CA 1
ATOM 5271 C C . LEU B 2 230 ? -21.043 -28.161 -35.374 1.00 55.50 263 LEU A C 1
ATOM 5272 O O . LEU B 2 230 ? -21.203 -29.211 -34.743 1.00 70.22 263 LEU A O 1
ATOM 5288 N N . GLY B 2 231 ? -21.922 -27.725 -36.273 1.00 78.47 264 GLY A N 1
ATOM 5289 C CA . GLY B 2 231 ? -23.106 -28.508 -36.579 1.00 88.01 264 GLY A CA 1
ATOM 5290 C C . GLY B 2 231 ? -24.117 -28.447 -35.451 1.00 91.76 264 GLY A C 1
ATOM 5291 O O . GLY B 2 231 ? -24.372 -27.390 -34.862 1.00 66.70 264 GLY A O 1
ATOM 5295 N N . GLY B 2 232 ? -24.701 -29.599 -35.142 1.00 113.32 265 GLY A N 1
ATOM 5296 C CA . GLY B 2 232 ? -25.729 -29.675 -34.124 1.00 125.26 265 GLY A CA 1
ATOM 5297 C C . GLY B 2 232 ? -27.004 -28.976 -34.566 1.00 101.79 265 GLY A C 1
ATOM 5298 O O . GLY B 2 232 ? -27.128 -28.466 -35.679 1.00 87.12 265 GLY A O 1
ATOM 5302 N N . ASN B 2 233 ? -27.981 -28.960 -33.649 1.00 93.23 266 ASN A N 1
ATOM 5303 C CA . ASN B 2 233 ? -29.276 -28.331 -33.886 1.00 79.90 266 ASN A CA 1
ATOM 5304 C C . ASN B 2 233 ? -29.676 -27.592 -32.606 1.00 83.27 266 ASN A C 1
ATOM 5305 O O . ASN B 2 233 ? -30.654 -27.923 -31.937 1.00 95.94 266 ASN A O 1
ATOM 5316 N N . GLY B 2 234 ? -28.901 -26.567 -32.260 1.00 66.91 267 GLY A N 1
ATOM 5317 C CA . GLY B 2 234 ? -29.132 -25.821 -31.040 1.00 84.73 267 GLY A CA 1
ATOM 5318 C C . GLY B 2 234 ? -28.076 -26.099 -29.992 1.00 79.19 267 GLY A C 1
ATOM 5319 O O . GLY B 2 234 ? -27.447 -25.175 -29.469 1.00 56.16 267 GLY A O 1
ATOM 5323 N N . GLU B 2 235 ? -27.876 -27.377 -29.682 1.00 84.88 268 GLU A N 1
ATOM 5324 C CA . GLU B 2 235 ? -26.874 -27.817 -28.723 1.00 56.46 268 GLU A CA 1
ATOM 5325 C C . GLU B 2 235 ? -25.954 -28.826 -29.394 1.00 65.15 268 GLU A C 1
ATOM 5326 O O . GLU B 2 235 ? -26.397 -29.625 -30.226 1.00 92.65 268 GLU A O 1
ATOM 5338 N N . VAL B 2 236 ? -24.675 -28.787 -29.036 1.00 65.83 269 VAL A N 1
ATOM 5339 C CA . VAL B 2 236 ? -23.692 -29.728 -29.558 1.00 62.51 269 VAL A CA 1
ATOM 5340 C C . VAL B 2 236 ? -22.765 -30.134 -28.424 1.00 54.67 269 VAL A C 1
ATOM 5341 O O . VAL B 2 236 ? -22.359 -29.298 -27.610 1.00 48.37 269 VAL A O 1
ATOM 5354 N N . VAL B 2 237 ? -22.431 -31.418 -28.376 1.00 42.39 270 VAL A N 1
ATOM 5355 C CA . VAL B 2 237 ? -21.526 -31.952 -27.366 1.00 48.75 270 VAL A CA 1
ATOM 5356 C C . VAL B 2 237 ? -20.116 -31.962 -27.941 1.00 41.69 270 VAL A C 1
ATOM 5357 O O . VAL B 2 237 ? -19.869 -32.562 -28.993 1.00 50.87 270 VAL A O 1
ATOM 5370 N N . LEU B 2 238 ? -19.193 -31.298 -27.250 1.00 58.69 271 LEU A N 1
ATOM 5371 C CA . LEU B 2 238 ? -17.790 -31.259 -27.637 1.00 48.96 271 LEU A CA 1
ATOM 5372 C C . LEU B 2 238 ? -16.964 -31.952 -26.568 1.00 48.01 271 LEU A C 1
ATOM 5373 O O . LEU B 2 238 ? -17.141 -31.687 -25.374 1.00 41.52 271 LEU A O 1
ATOM 5389 N N . ASP B 2 239 ? -16.061 -32.831 -26.990 1.00 40.07 272 ASP A N 1
ATOM 5390 C CA . ASP B 2 239 ? -15.068 -33.333 -26.059 1.00 50.07 272 ASP A CA 1
ATOM 5391 C C . ASP B 2 239 ? -14.088 -32.214 -25.721 1.00 53.25 272 ASP A C 1
ATOM 5392 O O . ASP B 2 239 ? -13.924 -31.247 -26.471 1.00 40.50 272 ASP A O 1
ATOM 5401 N N . ASN B 2 240 ? -13.447 -32.344 -24.559 1.00 34.50 273 ASN A N 1
ATOM 5402 C CA . ASN B 2 240 ? -12.630 -31.252 -24.037 1.00 39.67 273 ASN A CA 1
ATOM 5403 C C . ASN B 2 240 ? -11.569 -30.816 -25.041 1.00 44.69 273 ASN A C 1
ATOM 5404 O O . ASN B 2 240 ? -11.272 -29.621 -25.160 1.00 39.24 273 ASN A O 1
ATOM 5415 N N . ALA B 2 241 ? -10.986 -31.766 -25.777 1.00 28.51 274 ALA A N 1
ATOM 5416 C CA . ALA B 2 241 ? -9.963 -31.407 -26.754 1.00 51.49 274 ALA A CA 1
ATOM 5417 C C . ALA B 2 241 ? -10.543 -30.535 -27.861 1.00 59.14 274 ALA A C 1
ATOM 5418 O O . ALA B 2 241 ? -9.898 -29.581 -28.313 1.00 37.93 274 ALA A O 1
ATOM 5425 N N . LYS B 2 242 ? -11.764 -30.840 -28.307 1.00 38.16 275 LYS A N 1
ATOM 5426 C CA . LYS B 2 242 ? -12.398 -30.017 -29.331 1.00 43.56 275 LYS A CA 1
ATOM 5427 C C . LYS B 2 242 ? -12.852 -28.681 -28.759 1.00 43.92 275 LYS A C 1
ATOM 5428 O O . LYS B 2 242 ? -12.784 -27.652 -29.443 1.00 40.80 275 LYS A O 1
ATOM 5447 N N . TYR B 2 243 ? -13.329 -28.674 -27.511 1.00 40.95 276 TYR A N 1
ATOM 5448 C CA . TYR B 2 243 ? -13.646 -27.411 -26.855 1.00 34.63 276 TYR A CA 1
ATOM 5449 C C . TYR B 2 243 ? -12.418 -26.513 -26.788 1.00 24.64 276 TYR A C 1
ATOM 5450 O O . TYR B 2 243 ? -12.503 -25.309 -27.056 1.00 37.43 276 TYR A O 1
ATOM 5468 N N . GLN B 2 244 ? -11.266 -27.087 -26.435 1.00 37.35 277 GLN A N 1
ATOM 5469 C CA . GLN B 2 244 ? -10.030 -26.314 -26.364 1.00 39.81 277 GLN A CA 1
ATOM 5470 C C . GLN B 2 244 ? -9.685 -25.705 -27.717 1.00 46.58 277 GLN A C 1
ATOM 5471 O O . GLN B 2 244 ? -9.320 -24.526 -27.806 1.00 36.46 277 GLN A O 1
ATOM 5485 N N . ALA B 2 245 ? -9.783 -26.499 -28.785 1.00 41.10 278 ALA A N 1
ATOM 5486 C CA . ALA B 2 245 ? -9.477 -25.990 -30.118 1.00 37.65 278 ALA A CA 1
ATOM 5487 C C . ALA B 2 245 ? -10.422 -24.858 -30.498 1.00 25.08 278 ALA A C 1
ATOM 5488 O O . ALA B 2 245 ? -9.988 -23.790 -30.944 1.00 34.21 278 ALA A O 1
ATOM 5495 N N . TRP B 2 246 ? -11.726 -25.074 -30.321 1.00 34.80 279 TRP A N 1
ATOM 5496 C CA . TRP B 2 246 ? -12.698 -24.030 -30.623 1.00 28.45 279 TRP A CA 1
ATOM 5497 C C . TRP B 2 246 ? -12.458 -22.797 -29.761 1.00 34.16 279 TRP A C 1
ATOM 5498 O O . TRP B 2 246 ? -12.418 -21.668 -30.265 1.00 42.60 279 TRP A O 1
ATOM 5519 N N . ASN B 2 247 ? -12.281 -22.996 -28.452 1.00 42.13 280 ASN A N 1
ATOM 5520 C CA . ASN B 2 247 ? -12.087 -21.863 -27.553 1.00 30.04 280 ASN A CA 1
ATOM 5521 C C . ASN B 2 247 ? -10.863 -21.050 -27.955 1.00 21.07 280 ASN A C 1
ATOM 5522 O O . ASN B 2 247 ? -10.867 -19.817 -27.855 1.00 31.19 280 ASN A O 1
ATOM 5533 N N . ALA B 2 248 ? -9.810 -21.721 -28.428 1.00 25.26 281 ALA A N 1
ATOM 5534 C CA . ALA B 2 248 ? -8.618 -21.011 -28.879 1.00 32.16 281 ALA A CA 1
ATOM 5535 C C . ALA B 2 248 ? -8.938 -20.065 -30.029 1.00 44.87 281 ALA A C 1
ATOM 5536 O O . ALA B 2 248 ? -8.454 -18.928 -30.061 1.00 42.00 281 ALA A O 1
ATOM 5543 N N . GLY B 2 249 ? -9.747 -20.517 -30.989 1.00 38.08 282 GLY A N 1
ATOM 5544 C CA . GLY B 2 249 ? -10.131 -19.645 -32.086 1.00 33.49 282 GLY A CA 1
ATOM 5545 C C . GLY B 2 249 ? -10.856 -18.399 -31.611 1.00 32.81 282 GLY A C 1
ATOM 5546 O O . GLY B 2 249 ? -10.605 -17.297 -32.104 1.00 39.00 282 GLY A O 1
ATOM 5550 N N . PHE B 2 250 ? -11.760 -18.558 -30.644 1.00 32.67 283 PHE A N 1
ATOM 5551 C CA . PHE B 2 250 ? -12.480 -17.406 -30.108 1.00 37.92 283 PHE A CA 1
ATOM 5552 C C . PHE B 2 250 ? -11.523 -16.410 -29.464 1.00 24.74 283 PHE A C 1
ATOM 5553 O O . PHE B 2 250 ? -11.611 -15.201 -29.707 1.00 42.66 283 PHE A O 1
ATOM 5570 N N . SER B 2 251 ? -10.600 -16.897 -28.630 1.00 42.95 284 SER A N 1
ATOM 5571 C CA . SER B 2 251 ? -9.672 -15.989 -27.964 1.00 64.17 284 SER A CA 1
ATOM 5572 C C . SER B 2 251 ? -8.702 -15.361 -28.954 1.00 36.32 284 SER A C 1
ATOM 5573 O O . SER B 2 251 ? -8.199 -14.259 -28.708 1.00 46.89 284 SER A O 1
ATOM 5581 N N . ALA B 2 252 ? -8.429 -16.039 -30.071 1.00 38.01 285 ALA A N 1
ATOM 5582 C CA . ALA B 2 252 ? -7.564 -15.463 -31.097 1.00 31.19 285 ALA A CA 1
ATOM 5583 C C . ALA B 2 252 ? -8.192 -14.218 -31.710 1.00 32.38 285 ALA A C 1
ATOM 5584 O O . ALA B 2 252 ? -7.499 -13.226 -31.964 1.00 43.28 285 ALA A O 1
ATOM 5591 N N . GLU B 2 253 ? -9.505 -14.250 -31.954 1.00 40.63 286 GLU A N 1
ATOM 5592 C CA . GLU B 2 253 ? -10.175 -13.093 -32.538 1.00 37.48 286 GLU A CA 1
ATOM 5593 C C . GLU B 2 253 ? -10.314 -11.962 -31.529 1.00 45.32 286 GLU A C 1
ATOM 5594 O O . GLU B 2 253 ? -10.365 -10.789 -31.917 1.00 43.66 286 GLU A O 1
ATOM 5606 N N . ASP B 2 254 ? -10.388 -12.287 -30.237 1.00 41.12 287 ASP A N 1
ATOM 5607 C CA . ASP B 2 254 ? -10.337 -11.246 -29.217 1.00 37.99 287 ASP A CA 1
ATOM 5608 C C . ASP B 2 254 ? -9.012 -10.496 -29.275 1.00 33.95 287 ASP A C 1
ATOM 5609 O O . ASP B 2 254 ? -8.985 -9.262 -29.207 1.00 34.62 287 ASP A O 1
ATOM 5618 N N . GLU B 2 255 ? -7.900 -11.227 -29.412 1.00 34.62 288 GLU A N 1
ATOM 5619 C CA . GLU B 2 255 ? -6.598 -10.582 -29.557 1.00 43.10 288 GLU A CA 1
ATOM 5620 C C . GLU B 2 255 ? -6.551 -9.719 -30.811 1.00 25.28 288 GLU A C 1
ATOM 5621 O O . GLU B 2 255 ? -5.991 -8.617 -30.795 1.00 41.26 288 GLU A O 1
ATOM 5633 N N . THR B 2 256 ? -7.133 -10.205 -31.910 1.00 47.07 289 THR A N 1
ATOM 5634 C CA . THR B 2 256 ? -7.188 -9.415 -33.136 1.00 35.54 289 THR A CA 1
ATOM 5635 C C . THR B 2 256 ? -7.871 -8.074 -32.892 1.00 40.52 289 THR A C 1
ATOM 5636 O O . THR B 2 256 ? -7.316 -7.015 -33.205 1.00 56.31 289 THR A O 1
ATOM 5647 N N . MET B 2 257 ? -9.081 -8.101 -32.330 1.00 37.27 290 MET A N 1
ATOM 5648 C CA . MET B 2 257 ? -9.823 -6.862 -32.121 1.00 42.02 290 MET A CA 1
ATOM 5649 C C . MET B 2 257 ? -9.154 -5.986 -31.070 1.00 42.56 290 MET A C 1
ATOM 5650 O O . MET B 2 257 ? -9.126 -4.757 -31.207 1.00 44.29 290 MET A O 1
ATOM 5664 N N . LYS B 2 258 ? -8.616 -6.594 -30.011 1.00 48.98 291 LYS A N 1
ATOM 5665 C CA . LYS B 2 258 ? -7.803 -5.835 -29.067 1.00 43.80 291 LYS A CA 1
ATOM 5666 C C . LYS B 2 258 ? -6.650 -5.146 -29.781 1.00 40.51 291 LYS A C 1
ATOM 5667 O O . LYS B 2 258 ? -6.346 -3.978 -29.509 1.00 38.16 291 LYS A O 1
ATOM 5686 N N . ASN B 2 259 ? -6.001 -5.852 -30.709 1.00 57.50 292 ASN A N 1
ATOM 5687 C CA . ASN B 2 259 ? -4.903 -5.259 -31.463 1.00 44.77 292 ASN A CA 1
ATOM 5688 C C . ASN B 2 259 ? -5.401 -4.119 -32.345 1.00 48.44 292 ASN A C 1
ATOM 5689 O O . ASN B 2 259 ? -4.808 -3.035 -32.370 1.00 47.25 292 ASN A O 1
ATOM 5700 N N . ASN B 2 260 ? -6.496 -4.348 -33.077 1.00 41.02 293 ASN A N 1
ATOM 5701 C CA . ASN B 2 260 ? -7.068 -3.293 -33.908 1.00 29.74 293 ASN A CA 1
ATOM 5702 C C . ASN B 2 260 ? -7.369 -2.047 -33.087 1.00 44.04 293 ASN A C 1
ATOM 5703 O O . ASN B 2 260 ? -7.094 -0.923 -33.524 1.00 38.23 293 ASN A O 1
ATOM 5714 N N . LEU B 2 261 ? -7.936 -2.227 -31.893 1.00 47.80 294 LEU A N 1
ATOM 5715 C CA . LEU B 2 261 ? -8.259 -1.083 -31.049 1.00 51.79 294 LEU A CA 1
ATOM 5716 C C . LEU B 2 261 ? -6.999 -0.336 -30.631 1.00 59.72 294 LEU A C 1
ATOM 5717 O O . LEU B 2 261 ? -6.968 0.900 -30.644 1.00 36.90 294 LEU A O 1
ATOM 5733 N N . GLN B 2 262 ? -5.946 -1.069 -30.261 1.00 51.78 295 GLN A N 1
ATOM 5734 C CA . GLN B 2 262 ? -4.691 -0.425 -29.888 1.00 40.65 295 GLN A CA 1
ATOM 5735 C C . GLN B 2 262 ? -4.131 0.389 -31.048 1.00 45.77 295 GLN A C 1
ATOM 5736 O O . GLN B 2 262 ? -3.551 1.461 -30.842 1.00 54.02 295 GLN A O 1
ATOM 5750 N N . THR B 2 263 ? -4.300 -0.104 -32.277 1.00 48.77 296 THR A N 1
ATOM 5751 C CA . THR B 2 263 ? -3.831 0.631 -33.448 1.00 36.17 296 THR A CA 1
ATOM 5752 C C . THR B 2 263 ? -4.591 1.942 -33.613 1.00 41.09 296 THR A C 1
ATOM 5753 O O . THR B 2 263 ? -3.991 2.993 -33.866 1.00 46.21 296 THR A O 1
ATOM 5764 N N . LEU B 2 264 ? -5.918 1.898 -33.483 1.00 44.30 297 LEU A N 1
ATOM 5765 C CA . LEU B 2 264 ? -6.708 3.121 -33.577 1.00 46.08 297 LEU A CA 1
ATOM 5766 C C . LEU B 2 264 ? -6.314 4.114 -32.491 1.00 50.92 297 LEU A C 1
ATOM 5767 O O . LEU B 2 264 ? -6.186 5.315 -32.755 1.00 42.20 297 LEU A O 1
ATOM 5783 N N . VAL B 2 265 ? -6.117 3.631 -31.262 1.00 34.94 298 VAL A N 1
ATOM 5784 C CA . VAL B 2 265 ? -5.726 4.516 -30.170 1.00 59.29 298 VAL A CA 1
ATOM 5785 C C . VAL B 2 265 ? -4.342 5.100 -30.420 1.00 76.09 298 VAL A C 1
ATOM 5786 O O . VAL B 2 265 ? -4.038 6.213 -29.973 1.00 71.64 298 VAL A O 1
ATOM 5799 N N . GLN B 2 266 ? -3.482 4.368 -31.131 1.00 48.69 299 GLN A N 1
ATOM 5800 C CA . GLN B 2 266 ? -2.173 4.909 -31.481 1.00 59.49 299 GLN A CA 1
ATOM 5801 C C . GLN B 2 266 ? -2.297 6.009 -32.527 1.00 41.85 299 GLN A C 1
ATOM 5802 O O . GLN B 2 266 ? -1.629 7.045 -32.428 1.00 63.89 299 GLN A O 1
ATOM 5816 N N . LYS B 2 267 ? -3.140 5.800 -33.542 1.00 57.56 300 LYS A N 1
ATOM 5817 C CA . LYS B 2 267 ? -3.408 6.859 -34.510 1.00 48.18 300 LYS A CA 1
ATOM 5818 C C . LYS B 2 267 ? -3.971 8.093 -33.818 1.00 55.55 300 LYS A C 1
ATOM 5819 O O . LYS B 2 267 ? -3.582 9.225 -34.133 1.00 53.39 300 LYS A O 1
ATOM 5838 N N . TYR B 2 268 ? -4.891 7.894 -32.873 1.00 69.26 301 TYR A N 1
ATOM 5839 C CA . TYR B 2 268 ? -5.417 9.011 -32.098 1.00 43.53 301 TYR A CA 1
ATOM 5840 C C . TYR B 2 268 ? -4.311 9.665 -31.281 1.00 50.03 301 TYR A C 1
ATOM 5841 O O . TYR B 2 268 ? -4.182 10.895 -31.256 1.00 54.53 301 TYR A O 1
ATOM 5859 N N . SER B 2 269 ? -3.492 8.850 -30.611 1.00 70.73 302 SER A N 1
ATOM 5860 C CA . SER B 2 269 ? -2.385 9.380 -29.822 1.00 48.73 302 SER A CA 1
ATOM 5861 C C . SER B 2 269 ? -1.417 10.165 -30.696 1.00 63.20 302 SER A C 1
ATOM 5862 O O . SER B 2 269 ? -0.990 11.268 -30.337 1.00 54.09 302 SER A O 1
ATOM 5870 N N . ASN B 2 270 ? -1.053 9.606 -31.852 1.00 57.79 303 ASN A N 1
ATOM 5871 C CA . ASN B 2 270 ? -0.169 10.322 -32.765 1.00 48.39 303 ASN A CA 1
ATOM 5872 C C . ASN B 2 270 ? -0.754 11.677 -33.137 1.00 55.29 303 ASN A C 1
ATOM 5873 O O . ASN B 2 270 ? -0.023 12.668 -33.243 1.00 61.61 303 ASN A O 1
ATOM 5884 N N . ALA B 2 271 ? -2.075 11.744 -33.325 1.00 62.23 304 ALA A N 1
ATOM 5885 C CA . ALA B 2 271 ? -2.713 13.014 -33.656 1.00 52.25 304 ALA A CA 1
ATOM 5886 C C . ALA B 2 271 ? -2.527 14.033 -32.539 1.00 43.61 304 ALA A C 1
ATOM 5887 O O . ALA B 2 271 ? -2.231 15.204 -32.801 1.00 63.36 304 ALA A O 1
ATOM 5894 N N . ASN B 2 272 ? -2.704 13.609 -31.285 1.00 66.10 305 ASN A N 1
ATOM 5895 C CA . ASN B 2 272 ? -2.458 14.507 -30.161 1.00 74.03 305 ASN A CA 1
ATOM 5896 C C . ASN B 2 272 ? -1.047 15.078 -30.213 1.00 77.13 305 ASN A C 1
ATOM 5897 O O . ASN B 2 272 ? -0.845 16.276 -29.982 1.00 63.72 305 ASN A O 1
ATOM 5908 N N . SER B 2 273 ? -0.055 14.236 -30.516 1.00 62.50 306 SER A N 1
ATOM 5909 C CA . SER B 2 273 ? 1.321 14.714 -30.604 1.00 64.11 306 SER A CA 1
ATOM 5910 C C . SER B 2 273 ? 1.467 15.779 -31.682 1.00 44.63 306 SER A C 1
ATOM 5911 O O . SER B 2 273 ? 2.127 16.802 -31.467 1.00 55.01 306 SER A O 1
ATOM 5919 N N . ILE B 2 274 ? 0.863 15.556 -32.853 1.00 57.21 307 ILE A N 1
ATOM 5920 C CA . ILE B 2 274 ? 0.862 16.579 -33.896 1.00 40.74 307 ILE A CA 1
ATOM 5921 C C . ILE B 2 274 ? 0.283 17.878 -33.349 1.00 41.35 307 ILE A C 1
ATOM 5922 O O . ILE B 2 274 ? 0.903 18.945 -33.433 1.00 41.34 307 ILE A O 1
ATOM 5938 N N . PHE B 2 275 ? -0.915 17.798 -32.769 1.00 45.10 308 PHE A N 1
ATOM 5939 C CA . PHE B 2 275 ? -1.602 18.990 -32.286 1.00 62.24 308 PHE A CA 1
ATOM 5940 C C . PHE B 2 275 ? -0.813 19.675 -31.177 1.00 57.95 308 PHE A C 1
ATOM 5941 O O . PHE B 2 275 ? -0.673 20.903 -31.170 1.00 60.44 308 PHE A O 1
ATOM 5958 N N . ASP B 2 276 ? -0.295 18.895 -30.226 1.00 56.90 309 ASP A N 1
ATOM 5959 C CA . ASP B 2 276 ? 0.512 19.461 -29.150 1.00 58.50 309 ASP A CA 1
ATOM 5960 C C . ASP B 2 276 ? 1.698 20.239 -29.710 1.00 56.42 309 ASP A C 1
ATOM 5961 O O . ASP B 2 276 ? 1.948 21.383 -29.316 1.00 40.06 309 ASP A O 1
ATOM 5970 N N . ASN B 2 277 ? 2.434 19.632 -30.645 1.00 54.38 310 ASN A N 1
ATOM 5971 C CA . ASN B 2 277 ? 3.583 20.302 -31.245 1.00 46.98 310 ASN A CA 1
ATOM 5972 C C . ASN B 2 277 ? 3.179 21.619 -31.898 1.00 49.51 310 ASN A C 1
ATOM 5973 O O . ASN B 2 277 ? 3.880 22.629 -31.762 1.00 38.85 310 ASN A O 1
ATOM 5984 N N . LEU B 2 278 ? 2.052 21.630 -32.611 1.00 37.14 311 LEU A N 1
ATOM 5985 C CA . LEU B 2 278 ? 1.597 22.849 -33.273 1.00 42.56 311 LEU A CA 1
ATOM 5986 C C . LEU B 2 278 ? 1.246 23.928 -32.255 1.00 44.11 311 LEU A C 1
ATOM 5987 O O . LEU B 2 278 ? 1.756 25.053 -32.318 1.00 40.80 311 LEU A O 1
ATOM 6003 N N . VAL B 2 279 ? 0.361 23.602 -31.310 1.00 51.33 312 VAL A N 1
ATOM 6004 C CA . VAL B 2 279 ? -0.085 24.587 -30.328 1.00 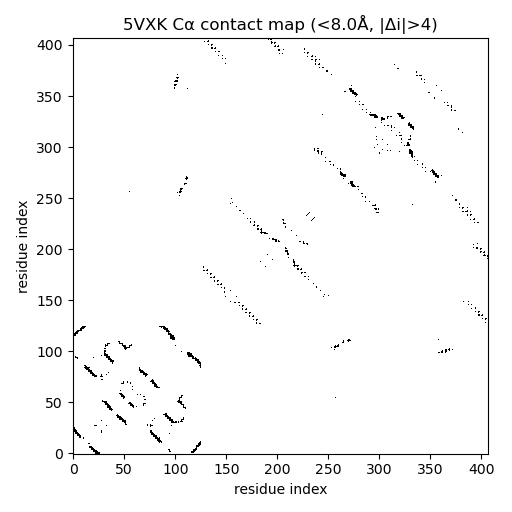52.83 312 VAL A CA 1
ATOM 6005 C C . VAL B 2 279 ? 1.106 25.198 -29.599 1.00 47.09 312 VAL A C 1
ATOM 6006 O O . VAL B 2 279 ? 1.164 26.416 -29.391 1.00 36.22 312 VAL A O 1
ATOM 6019 N N . LYS B 2 280 ? 2.073 24.369 -29.199 1.00 38.42 313 LYS A N 1
ATOM 6020 C CA . LYS B 2 280 ? 3.266 24.890 -28.536 1.00 38.68 313 LYS A CA 1
ATOM 6021 C C . LYS B 2 280 ? 4.000 25.879 -29.431 1.00 46.37 313 LYS A C 1
ATOM 6022 O O . LYS B 2 280 ? 4.345 26.987 -29.003 1.00 42.72 313 LYS A O 1
ATOM 6041 N N . VAL B 2 281 ? 4.255 25.491 -30.681 1.00 47.01 314 VAL A N 1
ATOM 6042 C CA . VAL B 2 281 ? 4.950 26.379 -31.607 1.00 25.13 314 VAL A CA 1
ATOM 6043 C C . VAL B 2 281 ? 4.160 27.667 -31.804 1.00 33.87 314 VAL A C 1
ATOM 6044 O O . VAL B 2 281 ? 4.735 28.759 -31.888 1.00 43.47 314 VAL A O 1
ATOM 6057 N N . LEU B 2 282 ? 2.830 27.565 -31.876 1.00 34.54 315 LEU A N 1
ATOM 6058 C CA . LEU B 2 282 ? 2.018 28.763 -32.065 1.00 45.12 315 LEU A CA 1
ATOM 6059 C C . LEU B 2 282 ? 2.100 29.678 -30.851 1.00 39.98 315 LEU A C 1
ATOM 6060 O O . LEU B 2 282 ? 2.162 30.903 -30.996 1.00 58.13 315 LEU A O 1
ATOM 6076 N N . SER B 2 283 ? 2.113 29.105 -29.647 1.00 48.38 316 SER A N 1
ATOM 6077 C CA . SER B 2 283 ? 2.300 29.915 -28.449 1.00 50.00 316 SER A CA 1
ATOM 6078 C C . SER B 2 283 ? 3.613 30.685 -28.519 1.00 32.72 316 SER A C 1
ATOM 6079 O O . SER B 2 283 ? 3.659 31.888 -28.237 1.00 33.31 316 SER A O 1
ATOM 6087 N N . SER B 2 284 ? 4.695 30.006 -28.907 1.00 40.65 317 SER A N 1
ATOM 6088 C CA . SER B 2 284 ? 5.982 30.679 -29.050 1.00 47.22 317 SER A CA 1
ATOM 6089 C C . SER B 2 284 ? 5.906 31.809 -30.070 1.00 47.25 317 SER A C 1
ATOM 6090 O O . SER B 2 284 ? 6.440 32.901 -29.840 1.00 31.68 317 SER A O 1
ATOM 6098 N N . THR B 2 285 ? 5.250 31.564 -31.208 1.00 44.01 318 THR A N 1
ATOM 6099 C CA . THR B 2 285 ? 5.140 32.594 -32.236 1.00 22.77 318 THR A CA 1
ATOM 6100 C C . THR B 2 285 ? 4.301 33.767 -31.750 1.00 30.47 318 THR A C 1
ATOM 6101 O O . THR B 2 285 ? 4.672 34.929 -31.955 1.00 42.16 318 THR A O 1
ATOM 6112 N N . ILE B 2 286 ? 3.165 33.482 -31.112 1.00 39.76 319 ILE A N 1
ATOM 6113 C CA . ILE B 2 286 ? 2.317 34.541 -30.571 1.00 49.70 319 ILE A CA 1
ATOM 6114 C C . ILE B 2 286 ? 3.087 35.363 -29.544 1.00 54.83 319 ILE A C 1
ATOM 6115 O O . ILE B 2 286 ? 3.070 36.600 -29.570 1.00 58.99 319 ILE A O 1
ATOM 6131 N N . SER B 2 287 ? 3.777 34.685 -28.623 1.00 57.78 320 SER A N 1
ATOM 6132 C CA . SER B 2 287 ? 4.522 35.383 -27.581 1.00 58.64 320 SER A CA 1
ATOM 6133 C C . SER B 2 287 ? 5.590 36.306 -28.151 1.00 52.86 320 SER A C 1
ATOM 6134 O O . SER B 2 287 ? 5.995 37.257 -27.474 1.00 55.06 320 SER A O 1
ATOM 6142 N N . SER B 2 288 ? 6.052 36.053 -29.372 1.00 57.07 321 SER A N 1
ATOM 6143 C CA . SER B 2 288 ? 7.106 36.846 -29.987 1.00 51.67 321 SER A CA 1
ATOM 6144 C C . SER B 2 288 ? 6.570 37.984 -30.848 1.00 59.17 321 SER A C 1
ATOM 6145 O O . SER B 2 288 ? 7.349 38.617 -31.568 1.00 79.62 321 SER A O 1
ATOM 6153 N N . SER B 2 289 ? 5.271 38.261 -30.789 1.00 86.25 322 SER A N 1
ATOM 6154 C CA . SER B 2 289 ? 4.676 39.325 -31.592 1.00 86.50 322 SER A CA 1
ATOM 6155 C C . SER B 2 289 ? 4.230 40.487 -30.711 1.00 81.16 322 SER A C 1
ATOM 6156 O O . SER B 2 289 ? 3.116 40.490 -30.186 1.00 80.41 322 SER A O 1
#

CATH classification: 1.20.1710.10

Organism: Shigella flexneri (NCBI:txid623)